Protein AF-0000000069712243 (afdb_homodimer)

Organism: Shewanella oneidensis (strain ATCC 700550 / JCM 31522 / CIP 106686 / LMG 19005 / NCIMB 14063 / MR-1) (NCBI:txid211586)

pLDDT: mean 93.06, std 10.12, range [30.97, 98.94]

Sequence (496 aa):
MSNHQPLPAEMKSYTVWDKPTRLFHWINVMLVFALLIIGGVMMFRSELGISELSGKIGLKTLHVLIGYGFAINLLIRLVWGFVGNKYARFNHMFPNAHSKNELQAYQAEVAAGKNPQYLGHNPKGKFAVLAIMLLLVTIMSTGLIRAGTDIYYPPFGNSVQSYLAAPNVEPSSLKPYDATGIDTDKANSMKSMKGLAGKVHVYAVYLLMLLIVLHVFAVVYTEVKRQPGIISAMFSGKKLIQGQPKDEMSNHQPLPAEMKSYTVWDKPTRLFHWINVMLVFALLIIGGVMMFRSELGISELSGKIGLKTLHVLIGYGFAINLLIRLVWGFVGNKYARFNHMFPNAHSKNELQAYQAEVAAGKNPQYLGHNPKGKFAVLAIMLLLVTIMSTGLIRAGTDIYYPPFGNSVQSYLAAPNVEPSSLKPYDATGIDTDKANSMKSMKGLAGKVHVYAVYLLMLLIVLHVFAVVYTEVKRQPGIISAMFSGKKLIQGQPKDE

Radius of gyration: 27.09 Å; Cα contacts (8 Å, |Δi|>4): 618; chains: 2; bounding box: 64×74×55 Å

Solvent-accessible surface area (backbone atoms only — not comparable to full-atom values): 26248 Å² total; per-residue (Å²): 131,83,79,74,70,55,70,74,50,66,34,40,62,42,85,52,49,52,68,69,59,32,51,44,52,55,53,44,53,53,41,51,51,51,44,52,51,50,50,47,50,60,75,42,23,63,83,26,39,42,76,49,65,50,25,55,52,27,50,50,49,53,43,45,56,51,44,48,55,47,45,53,46,50,51,53,48,57,56,36,23,74,69,44,55,74,60,53,14,47,86,61,40,38,70,54,92,56,34,65,60,47,33,51,52,50,51,52,39,46,73,71,70,46,69,88,39,54,74,57,69,46,54,69,45,13,52,50,50,48,54,51,51,53,47,51,50,49,35,46,52,27,45,38,50,44,34,7,71,56,62,45,32,74,85,40,4,64,61,43,34,55,64,27,31,26,89,96,41,66,32,87,73,55,49,66,94,46,70,70,57,46,28,63,67,53,48,58,68,44,45,60,61,53,49,49,32,52,51,52,28,53,53,47,48,54,51,46,54,52,47,50,54,50,49,53,50,50,52,52,48,35,31,62,74,63,45,55,32,56,64,27,15,56,75,57,16,40,37,57,38,66,73,75,51,78,68,116,132,81,78,74,70,53,72,71,50,66,36,40,62,40,86,52,50,51,68,69,60,34,51,43,52,57,52,44,52,55,43,52,51,51,45,53,51,49,49,47,50,59,74,42,22,62,85,26,38,41,74,49,64,50,23,54,52,27,49,50,49,52,43,45,56,52,45,48,54,46,44,53,47,49,51,52,49,59,57,35,23,74,69,44,57,74,60,53,13,47,86,61,41,38,71,54,94,55,35,64,59,46,33,53,52,50,52,52,39,45,72,70,70,46,70,88,40,55,71,57,69,46,55,66,46,14,50,49,50,47,54,51,51,53,47,50,50,50,36,45,53,27,47,38,51,45,33,8,70,56,62,44,33,73,84,41,5,64,60,43,33,55,63,27,31,24,89,97,40,64,33,88,73,56,49,65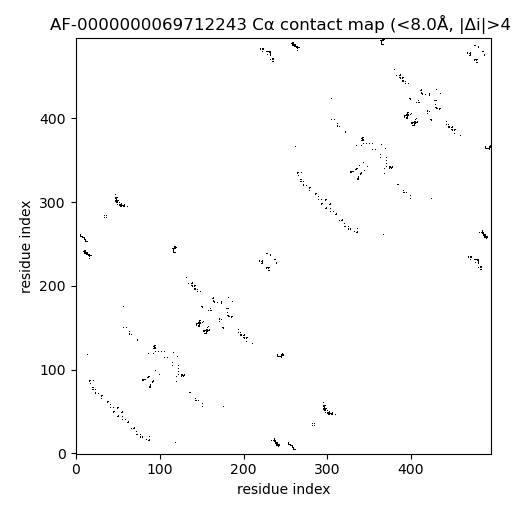,93,46,69,68,57,47,28,64,68,54,48,60,68,43,44,61,60,53,48,50,32,51,50,53,28,54,54,46,49,55,50,46,56,52,49,49,54,51,48,52,50,50,51,52,49,35,31,61,75,61,45,55,32,56,62,27,16,56,75,57,15,38,36,56,38,68,72,76,51,78,68,119

Foldseek 3Di:
DPPPDPPDFDWDKDQFADDLRLVLVVLLVVLLVVLVVLVVCLVCVVVVVNDDPVVNLVSLVVSVVSLVVNLVSLVVLVVCLPVPDPQSHLVNLADDPCLVVQVVVVVVCVVVVHFAAASHARSVRSHLVVVLSVLSVLLSVLSQVLCQQQALDPDCSQVNLVQFADPPGDSVPDGGPDCPRGDPVSNVVCVVVNVVSVVSNVVSSVVSVVSVVVVVVVVVCCCVRHANCPVVCSVVSMGIDGDDHPHD/DPPPDPPDFDWDKDQFADDLRLVLVVLLVVLLVVLVVLVVCLVCVVVVVNDDPVVNLVSLVVSVVSLVVNLVSLVVLVVCLPVPDPQSHLVNLADDPCLVVQVVVVVVCVVVVHFAAASHARSVRSHLVVVLSVLSVLL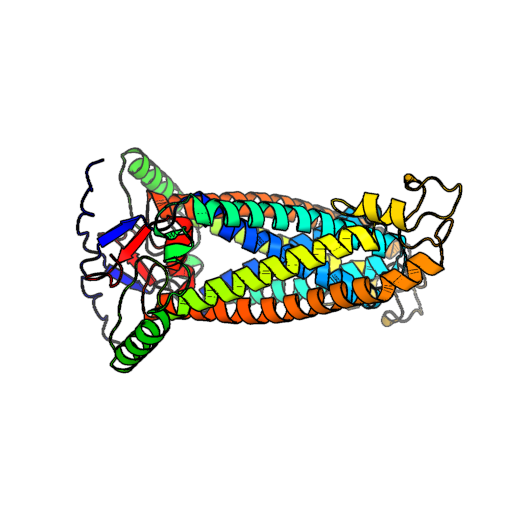SVLSQVLCQQQALDPDCSQVNLVQFFDPPGDSVPDGGPDCVRGDPVSNVVCVVVNVVSVVSNVVSSVVSVVSVVVVVVVVVCCCVRHANCPVVCSVVSMGIDRDDHPHD

InterPro domains:
  IPR000516 Nickel-dependent hydrogenase b-type cytochrome subunit [PR00161] (19-42)
  IPR000516 Nickel-dependent hydrogenase b-type cytochrome subunit [PR00161] (198-220)
  IPR000516 Nickel-dependent hydrogenase b-type cytochrome subunit [PR00161] (229-242)
  IPR011577 Cytochrome b561, bacterial/Ni-hydrogenase [PF01292] (16-237)
  IPR016174 Di-haem cytochrome, transmembrane [SSF81342] (11-240)
  IPR051542 Hydrogenase-associated cytochrome [PTHR30485] (8-247)

Structure (mmCIF, N/CA/C/O backbone):
data_AF-0000000069712243-model_v1
#
loop_
_entity.id
_entity.type
_entity.pdbx_description
1 polymer 'Cytochrome b'
#
loop_
_atom_site.group_PDB
_atom_site.id
_atom_site.type_symbol
_atom_site.label_atom_id
_atom_site.label_alt_id
_atom_site.label_comp_id
_atom_site.label_asym_id
_atom_site.label_entity_id
_atom_site.label_seq_id
_atom_site.pdbx_PDB_ins_code
_atom_site.Cartn_x
_atom_site.Cartn_y
_atom_site.Cartn_z
_atom_site.occupancy
_atom_site.B_iso_or_equiv
_atom_site.auth_seq_id
_atom_site.auth_comp_id
_atom_site.auth_asym_id
_atom_site.auth_atom_id
_atom_site.pdbx_PDB_model_num
ATOM 1 N N . MET A 1 1 ? -20.625 19.312 28.156 1 30.97 1 MET A N 1
ATOM 2 C CA . MET A 1 1 ? -19.359 19.156 27.438 1 30.97 1 MET A CA 1
ATOM 3 C C . MET A 1 1 ? -18.875 20.484 26.891 1 30.97 1 MET A C 1
ATOM 5 O O . MET A 1 1 ? -19.578 21.125 26.094 1 30.97 1 MET A O 1
ATOM 9 N N . SER A 1 2 ? -18.141 21.266 27.641 1 34.31 2 SER A N 1
ATOM 10 C CA . SER A 1 2 ? -17.625 22.609 27.391 1 34.31 2 SER A CA 1
ATOM 11 C C . SER A 1 2 ? -17 22.719 26.016 1 34.31 2 SER A C 1
ATOM 13 O O . SER A 1 2 ? -16.188 21.875 25.625 1 34.31 2 SER A O 1
ATOM 15 N N . ASN A 1 3 ? -17.594 23.281 25.062 1 38.91 3 ASN A N 1
ATOM 16 C CA . ASN A 1 3 ? -17.125 23.656 23.734 1 38.91 3 ASN A CA 1
ATOM 17 C C . ASN A 1 3 ? -15.75 24.297 23.781 1 38.91 3 ASN A C 1
ATOM 19 O O . ASN A 1 3 ? -15.625 25.484 24.109 1 38.91 3 ASN A O 1
ATOM 23 N N . HIS A 1 4 ? -14.727 23.703 24.391 1 40.97 4 HIS A N 1
ATOM 24 C CA . HIS A 1 4 ? -13.398 24.281 24.516 1 40.97 4 HIS A CA 1
ATOM 25 C C . HIS A 1 4 ? -12.984 25 23.234 1 40.97 4 HIS A C 1
ATOM 27 O O . HIS A 1 4 ? -13.008 24.406 22.156 1 40.97 4 HIS A O 1
ATOM 33 N N . GLN A 1 5 ? -13.203 26.266 23.172 1 47.53 5 GLN A N 1
ATOM 34 C CA . GLN A 1 5 ? -12.766 27.219 22.156 1 47.53 5 GLN A CA 1
ATOM 35 C C . GLN A 1 5 ? -11.312 26.984 21.766 1 47.53 5 GLN A C 1
ATOM 37 O O . GLN A 1 5 ? -10.438 26.859 22.625 1 47.53 5 GLN A O 1
ATOM 42 N N . PRO A 1 6 ? -10.984 26.5 20.547 1 53.66 6 PRO A N 1
ATOM 43 C CA . PRO A 1 6 ? -9.594 26.266 20.141 1 53.66 6 PRO A CA 1
ATOM 44 C C . PRO A 1 6 ? -8.703 27.484 20.375 1 53.66 6 PRO A C 1
ATOM 46 O O . PRO A 1 6 ? -9.148 28.625 20.234 1 53.66 6 PRO A O 1
ATOM 49 N N . LEU A 1 7 ? -7.762 27.547 21.391 1 52.72 7 LEU A N 1
ATOM 50 C CA . LEU A 1 7 ? -6.793 28.609 21.688 1 52.72 7 LEU A CA 1
ATOM 51 C C . LEU A 1 7 ? -5.988 28.969 20.438 1 52.72 7 LEU A C 1
ATOM 53 O O . LEU A 1 7 ? -5.496 28.094 19.734 1 52.72 7 LEU A O 1
ATOM 57 N N . PRO A 1 8 ? -6.035 30.266 20.062 1 60.47 8 PRO A N 1
ATOM 58 C CA . PRO A 1 8 ? -5.266 30.812 18.953 1 60.47 8 PRO A CA 1
ATOM 59 C C . PRO A 1 8 ? -3.76 30.625 19.125 1 60.47 8 PRO A C 1
ATOM 61 O O . PRO A 1 8 ? -3.227 30.859 20.203 1 60.47 8 PRO A O 1
ATOM 64 N N . ALA A 1 9 ? -3.078 29.609 18.656 1 63.62 9 ALA A N 1
ATOM 65 C CA . ALA A 1 9 ? -1.622 29.547 18.75 1 63.62 9 ALA A CA 1
ATOM 66 C C . ALA A 1 9 ? -0.967 30.125 17.5 1 63.62 9 ALA A C 1
ATOM 68 O O . ALA A 1 9 ? -1.462 29.922 16.391 1 63.62 9 ALA A O 1
ATOM 69 N N . GLU A 1 10 ? -0.163 31.094 17.688 1 77.94 10 GLU A N 1
ATOM 70 C CA . GLU A 1 10 ? 0.616 31.625 16.578 1 77.94 10 GLU A CA 1
ATOM 71 C C . GLU A 1 10 ? 1.551 30.562 15.992 1 77.94 10 GLU A C 1
ATOM 73 O O . GLU A 1 10 ? 2.34 29.969 16.719 1 77.94 10 GLU A O 1
ATOM 78 N N . MET A 1 11 ? 1.29 30.078 14.789 1 82.25 11 MET A N 1
ATOM 79 C CA . MET A 1 11 ? 2.117 29.078 14.117 1 82.25 11 MET A CA 1
ATOM 80 C C . MET A 1 11 ? 2.867 29.688 12.945 1 82.25 11 MET A C 1
ATOM 82 O O . MET A 1 11 ? 2.348 30.578 12.266 1 82.25 11 MET A O 1
ATOM 86 N N . LYS A 1 12 ? 4.191 29.375 12.789 1 86.44 12 LYS A N 1
ATOM 87 C CA . LYS A 1 12 ? 5.012 29.766 11.656 1 86.44 12 LYS A CA 1
ATOM 88 C C . LYS A 1 12 ? 5.281 28.594 10.727 1 86.44 12 LYS A C 1
ATOM 90 O O . LYS A 1 12 ? 5.535 27.484 11.188 1 86.44 12 LYS A O 1
ATOM 95 N N . SER A 1 13 ? 5.242 28.859 9.422 1 88.62 13 SER A N 1
ATOM 96 C CA . SER A 1 13 ? 5.465 27.844 8.406 1 88.62 13 SER A CA 1
ATOM 97 C C . SER A 1 13 ? 6.918 27.812 7.949 1 88.62 13 SER A C 1
ATOM 99 O O . SER A 1 13 ? 7.488 28.859 7.613 1 88.62 13 SER A O 1
ATOM 101 N N . TYR A 1 14 ? 7.574 26.656 7.949 1 91.44 14 TYR A N 1
ATOM 102 C CA . TYR A 1 14 ? 8.953 26.453 7.512 1 91.44 14 TYR A CA 1
ATOM 103 C C . TYR A 1 14 ? 9.016 25.438 6.379 1 91.44 14 TYR A C 1
ATOM 105 O O . TYR A 1 14 ? 8.391 24.375 6.445 1 91.44 14 TYR A O 1
ATOM 113 N N . THR A 1 15 ? 9.781 25.812 5.312 1 93.06 15 THR A N 1
ATOM 114 C CA . THR A 1 15 ? 10.07 24.828 4.277 1 93.06 15 THR A CA 1
ATOM 115 C C . THR A 1 15 ? 11.156 23.859 4.734 1 93.06 15 THR A C 1
ATOM 117 O O . THR A 1 15 ? 12.297 24.266 4.965 1 93.06 15 THR A O 1
ATOM 120 N N . VAL A 1 16 ? 10.789 22.641 4.816 1 94.81 16 VAL A N 1
ATOM 121 C CA . VAL A 1 16 ? 11.703 21.688 5.438 1 94.81 16 VAL A CA 1
ATOM 122 C C . VAL A 1 16 ? 12.055 20.578 4.441 1 94.81 16 VAL A C 1
ATOM 124 O O . VAL A 1 16 ? 13.188 20.484 3.975 1 94.81 16 VAL A O 1
ATOM 127 N N . TRP A 1 17 ? 11.023 19.828 4.023 1 95 17 TRP A N 1
ATOM 128 C CA . TRP A 1 17 ? 11.273 18.672 3.168 1 95 17 TRP A CA 1
ATOM 129 C C . TRP A 1 17 ? 11.227 19.062 1.695 1 95 17 TRP A C 1
ATOM 131 O O . TRP A 1 17 ? 10.195 19.5 1.191 1 95 17 TRP A O 1
ATOM 141 N N . ASP A 1 18 ? 12.312 18.875 1.047 1 96.5 18 ASP A N 1
ATOM 142 C CA . ASP A 1 18 ? 12.383 19.219 -0.368 1 96.5 18 ASP A CA 1
ATOM 143 C C . ASP A 1 18 ? 11.68 18.188 -1.229 1 96.5 18 ASP A C 1
ATOM 145 O O . ASP A 1 18 ? 11.328 17.109 -0.744 1 96.5 18 ASP A O 1
ATOM 149 N N . LYS A 1 19 ? 11.453 18.453 -2.496 1 96.38 19 LYS A N 1
ATOM 150 C CA . LYS A 1 19 ? 10.641 17.641 -3.395 1 96.38 19 LYS A CA 1
ATOM 151 C C . LYS A 1 19 ? 11.25 16.266 -3.59 1 96.38 19 LYS A C 1
ATOM 153 O O . LYS A 1 19 ? 10.562 15.25 -3.461 1 96.38 19 LYS A O 1
ATOM 158 N N . PRO A 1 20 ? 12.57 16.109 -3.857 1 97.25 20 PRO A N 1
ATOM 159 C CA . PRO A 1 20 ? 13.141 14.781 -4.055 1 97.25 20 PRO A CA 1
ATOM 160 C C . PRO A 1 20 ? 12.984 13.883 -2.828 1 97.25 20 PRO A C 1
ATOM 162 O O . PRO A 1 20 ? 12.742 12.68 -2.961 1 97.25 20 PRO A O 1
ATOM 165 N N . THR A 1 21 ? 13.078 14.453 -1.65 1 97.19 21 THR A N 1
ATOM 166 C CA . THR A 1 21 ? 12.922 13.68 -0.42 1 97.19 21 THR A CA 1
ATOM 167 C C . THR A 1 21 ? 11.5 13.164 -0.275 1 97.19 21 THR A C 1
ATOM 169 O O . THR A 1 21 ? 11.281 12 0.054 1 97.19 21 THR A O 1
ATOM 172 N N . ARG A 1 22 ? 10.555 14.023 -0.536 1 97.5 22 ARG A N 1
ATOM 173 C CA . ARG A 1 22 ? 9.148 13.641 -0.424 1 97.5 22 ARG A CA 1
ATOM 174 C C . ARG A 1 22 ? 8.781 12.594 -1.469 1 97.5 22 ARG A C 1
ATOM 176 O O . ARG A 1 22 ? 8.086 11.625 -1.162 1 97.5 22 ARG A O 1
ATOM 183 N N . LEU A 1 23 ? 9.242 12.789 -2.689 1 97.38 23 LEU A N 1
ATOM 184 C CA . LEU A 1 23 ? 8.992 11.82 -3.756 1 97.38 23 LEU A CA 1
ATOM 185 C C . LEU A 1 23 ? 9.602 10.469 -3.414 1 97.38 23 LEU A C 1
ATOM 187 O O . LEU A 1 23 ? 8.953 9.43 -3.598 1 97.38 23 LEU A O 1
ATOM 191 N N . PHE A 1 24 ? 10.875 10.5 -2.932 1 98.06 24 PHE A N 1
ATOM 192 C CA . PHE A 1 24 ? 11.5 9.25 -2.504 1 98.06 24 PHE A CA 1
ATOM 193 C C . PHE A 1 24 ? 10.609 8.516 -1.506 1 98.06 24 PHE A C 1
ATOM 195 O O . PHE A 1 24 ? 10.375 7.316 -1.645 1 98.06 24 PHE A O 1
ATOM 202 N N . HIS A 1 25 ? 10.18 9.195 -0.468 1 98.12 25 HIS A N 1
ATOM 203 C CA . HIS A 1 25 ? 9.453 8.578 0.637 1 98.12 25 HIS A CA 1
ATOM 204 C C . HIS A 1 25 ? 8.18 7.891 0.145 1 98.12 25 HIS A C 1
ATOM 206 O O . HIS A 1 25 ? 7.957 6.711 0.426 1 98.12 25 HIS A O 1
ATOM 212 N N . TRP A 1 26 ? 7.383 8.578 -0.609 1 97.44 26 TRP A N 1
ATOM 213 C CA . TRP A 1 26 ? 6.09 8.039 -1 1 97.44 26 TRP A CA 1
ATOM 214 C C . TRP A 1 26 ? 6.25 6.949 -2.057 1 97.44 26 TRP A C 1
ATOM 216 O O . TRP A 1 26 ? 5.504 5.969 -2.066 1 97.44 26 TRP A O 1
ATOM 226 N N . ILE A 1 27 ? 7.18 7.105 -3.01 1 98 27 ILE A N 1
ATOM 227 C CA . ILE A 1 27 ? 7.488 6.043 -3.959 1 98 27 ILE A CA 1
ATOM 228 C C . ILE A 1 27 ? 7.961 4.801 -3.207 1 98 27 ILE A C 1
ATOM 230 O O . ILE A 1 27 ? 7.57 3.68 -3.537 1 98 27 ILE A O 1
ATOM 234 N N . ASN A 1 28 ? 8.805 5.043 -2.211 1 98.38 28 ASN A N 1
ATOM 235 C CA . ASN A 1 28 ? 9.32 3.938 -1.412 1 98.38 28 ASN A CA 1
ATOM 236 C C . ASN A 1 28 ? 8.203 3.191 -0.695 1 98.38 28 ASN A C 1
ATOM 238 O O . ASN A 1 28 ? 8.203 1.961 -0.641 1 98.38 28 ASN A O 1
ATOM 242 N N . VAL A 1 29 ? 7.238 3.92 -0.11 1 97.88 29 VAL A N 1
ATOM 243 C CA . VAL A 1 29 ? 6.109 3.299 0.578 1 97.88 29 VAL A CA 1
ATOM 244 C C . VAL A 1 29 ? 5.367 2.367 -0.378 1 97.88 29 VAL A C 1
ATOM 246 O O . VAL A 1 29 ? 5.082 1.217 -0.036 1 97.88 29 VAL A O 1
ATOM 249 N N . MET A 1 30 ? 5.109 2.812 -1.61 1 97.44 30 MET A N 1
ATOM 250 C CA . MET A 1 30 ? 4.379 2.021 -2.596 1 97.44 30 MET A CA 1
ATOM 251 C C . MET A 1 30 ? 5.18 0.793 -3.012 1 97.44 30 MET A C 1
ATOM 253 O O . MET A 1 30 ? 4.637 -0.31 -3.092 1 97.44 30 MET A O 1
ATOM 257 N N . LEU A 1 31 ? 6.438 0.993 -3.248 1 98.56 31 LEU A N 1
ATOM 258 C CA . LEU A 1 31 ? 7.289 -0.094 -3.721 1 98.56 31 LEU A CA 1
ATOM 259 C C . LEU A 1 31 ? 7.492 -1.14 -2.631 1 98.56 31 LEU A C 1
ATOM 261 O O . LEU A 1 31 ? 7.418 -2.342 -2.895 1 98.56 31 LEU A O 1
ATOM 265 N N . VAL A 1 32 ? 7.762 -0.685 -1.402 1 98.62 32 VAL A N 1
ATOM 266 C CA . VAL A 1 32 ? 7.977 -1.604 -0.29 1 98.62 32 VAL A CA 1
ATOM 267 C C . VAL A 1 32 ? 6.699 -2.4 -0.024 1 98.62 32 VAL A C 1
ATOM 269 O O . VAL A 1 32 ? 6.754 -3.611 0.207 1 98.62 32 VAL A O 1
ATOM 272 N N . PHE A 1 33 ? 5.605 -1.729 -0.079 1 97.56 33 PHE A N 1
ATOM 273 C CA . PHE A 1 33 ? 4.34 -2.424 0.135 1 97.56 33 PHE A CA 1
ATOM 274 C C . PHE A 1 33 ? 4.109 -3.473 -0.945 1 97.56 33 PHE A C 1
ATOM 276 O O . PHE A 1 33 ? 3.707 -4.602 -0.647 1 97.56 33 PHE A O 1
ATOM 283 N N . ALA A 1 34 ? 4.34 -3.111 -2.158 1 98.19 34 ALA A N 1
ATOM 284 C CA . ALA A 1 34 ? 4.199 -4.059 -3.26 1 98.19 34 ALA A CA 1
ATOM 285 C C . ALA A 1 34 ? 5.145 -5.246 -3.086 1 98.19 34 ALA A C 1
ATOM 287 O O . ALA A 1 34 ? 4.754 -6.395 -3.295 1 98.19 34 ALA A O 1
ATOM 288 N N . LEU A 1 35 ? 6.348 -4.957 -2.664 1 98.81 35 LEU A N 1
ATOM 289 C CA . LEU A 1 35 ? 7.352 -6.004 -2.492 1 98.81 35 LEU A CA 1
ATOM 290 C C . LEU A 1 35 ? 6.984 -6.922 -1.33 1 98.81 35 LEU A C 1
ATOM 292 O O . LEU A 1 35 ? 7.258 -8.125 -1.373 1 98.81 35 LEU A O 1
ATOM 296 N N . LEU A 1 36 ? 6.41 -6.355 -0.294 1 98.56 36 LEU A N 1
ATOM 297 C CA . LEU A 1 36 ? 5.965 -7.176 0.824 1 98.56 36 LEU A CA 1
ATOM 298 C C . LEU A 1 36 ? 4.875 -8.148 0.384 1 98.56 36 LEU A C 1
ATOM 300 O O . LEU A 1 36 ? 4.895 -9.32 0.762 1 98.56 36 LEU A O 1
ATOM 304 N N . ILE A 1 37 ? 4.016 -7.676 -0.443 1 98 37 ILE A N 1
ATOM 305 C CA . ILE A 1 37 ? 2.898 -8.508 -0.88 1 98 37 ILE A CA 1
ATOM 306 C C . ILE A 1 37 ? 3.4 -9.578 -1.843 1 98 37 ILE A C 1
ATOM 308 O O . ILE A 1 37 ? 3.094 -10.766 -1.679 1 98 37 ILE A O 1
ATOM 312 N N . ILE A 1 38 ? 4.191 -9.188 -2.826 1 98.56 38 ILE A N 1
ATOM 313 C CA . ILE A 1 38 ? 4.711 -10.148 -3.795 1 98.56 38 ILE A CA 1
ATOM 314 C C . ILE A 1 38 ? 5.633 -11.141 -3.092 1 98.56 38 ILE A C 1
ATOM 316 O O . ILE A 1 38 ? 5.605 -12.336 -3.387 1 98.56 38 ILE A O 1
ATOM 320 N N . GLY A 1 39 ? 6.488 -10.609 -2.16 1 98.44 39 GLY A N 1
ATOM 321 C CA . GLY A 1 39 ? 7.312 -11.492 -1.356 1 98.44 39 GLY A CA 1
ATOM 322 C C . GLY A 1 39 ? 6.5 -12.492 -0.551 1 98.44 39 GLY A C 1
ATOM 323 O O . GLY A 1 39 ? 6.895 -13.656 -0.411 1 98.44 39 GLY A O 1
ATOM 324 N N . GLY A 1 40 ? 5.387 -12.055 -0.027 1 97.75 40 GLY A N 1
ATOM 325 C CA . GLY A 1 40 ? 4.492 -12.961 0.682 1 97.75 40 GLY A CA 1
ATOM 326 C C . GLY A 1 40 ? 3.92 -14.047 -0.204 1 97.75 40 GLY A C 1
ATOM 327 O O . GLY A 1 40 ? 3.879 -15.219 0.188 1 97.75 40 GLY A O 1
ATOM 328 N N . VAL A 1 41 ? 3.484 -13.68 -1.416 1 97.75 41 VAL A N 1
ATOM 329 C CA . VAL A 1 41 ? 2.957 -14.648 -2.369 1 97.75 41 VAL A CA 1
ATOM 330 C C . VAL A 1 41 ? 4.031 -15.672 -2.711 1 97.75 41 VAL A C 1
ATOM 332 O O . VAL A 1 41 ? 3.75 -16.875 -2.805 1 97.75 41 VAL A O 1
ATOM 335 N N . MET A 1 42 ? 5.246 -15.203 -2.857 1 97.88 42 MET A N 1
ATOM 336 C CA . MET A 1 42 ? 6.363 -16.109 -3.133 1 97.88 42 MET A CA 1
ATOM 337 C C . MET A 1 42 ? 6.59 -17.062 -1.967 1 97.88 42 MET A C 1
ATOM 339 O O . MET A 1 42 ? 6.77 -18.266 -2.17 1 97.88 42 MET A O 1
ATOM 343 N N . MET A 1 43 ? 6.562 -16.531 -0.799 1 97.06 43 MET A N 1
ATOM 344 C CA . MET A 1 43 ? 6.848 -17.312 0.4 1 97.06 43 MET A CA 1
ATOM 345 C C . MET A 1 43 ? 5.793 -18.391 0.612 1 97.06 43 MET A C 1
ATOM 347 O O . MET A 1 43 ? 6.113 -19.5 1.02 1 97.06 43 MET A O 1
ATOM 351 N N . PHE A 1 44 ? 4.57 -18.062 0.192 1 97.56 44 PHE A N 1
ATOM 352 C CA . PHE A 1 44 ? 3.475 -18.984 0.448 1 97.56 44 PHE A CA 1
ATOM 353 C C . PHE A 1 44 ? 2.951 -19.578 -0.854 1 97.56 44 PHE A C 1
ATOM 355 O O . PHE A 1 44 ? 1.78 -19.953 -0.946 1 97.56 44 PHE A O 1
ATOM 362 N N . ARG A 1 45 ? 3.752 -19.609 -1.85 1 96.88 45 ARG A N 1
ATOM 363 C CA . ARG A 1 45 ? 3.324 -20.047 -3.176 1 96.88 45 ARG A CA 1
ATOM 364 C C . ARG A 1 45 ? 2.766 -21.469 -3.139 1 96.88 45 ARG A C 1
ATOM 366 O O . ARG A 1 45 ? 1.779 -21.766 -3.814 1 96.88 45 ARG A O 1
ATOM 373 N N . SER A 1 46 ? 3.412 -22.391 -2.352 1 96.75 46 SER A N 1
ATOM 374 C CA . SER A 1 46 ? 2.949 -23.781 -2.275 1 96.75 46 SER A CA 1
ATOM 375 C C . SER A 1 46 ? 1.559 -23.859 -1.652 1 96.75 46 SER A C 1
ATOM 377 O O . SER A 1 46 ? 0.69 -24.578 -2.154 1 96.75 46 SER A O 1
ATOM 379 N N . GLU A 1 47 ? 1.356 -23.078 -0.588 1 97.06 47 GLU A N 1
ATOM 380 C CA . GLU A 1 47 ? 0.051 -23.031 0.064 1 97.06 47 GLU A CA 1
ATOM 381 C C . GLU A 1 47 ? -1.006 -22.438 -0.864 1 97.06 47 GLU A C 1
ATOM 383 O O . GLU A 1 47 ? -2.191 -22.75 -0.748 1 97.06 47 GLU A O 1
ATOM 388 N N . LEU A 1 48 ? -0.568 -21.719 -1.856 1 97.38 48 LEU A N 1
ATOM 389 C CA . LEU A 1 48 ? -1.481 -21.078 -2.803 1 97.38 48 LEU A CA 1
ATOM 390 C C . LEU A 1 48 ? -1.692 -21.969 -4.027 1 97.38 48 LEU A C 1
ATOM 392 O O . LEU A 1 48 ? -2.361 -21.562 -4.98 1 97.38 48 LEU A O 1
ATOM 396 N N . GLY A 1 49 ? -1.019 -23.172 -3.986 1 97.31 49 GLY A N 1
ATOM 397 C CA . GLY A 1 49 ? -1.224 -24.125 -5.059 1 97.31 49 GLY A CA 1
ATOM 398 C C . GLY A 1 49 ? -0.326 -23.891 -6.258 1 97.31 49 GLY A C 1
ATOM 399 O O . GLY A 1 49 ? -0.582 -24.406 -7.344 1 97.31 49 GLY A O 1
ATOM 400 N N . ILE A 1 50 ? 0.663 -23.031 -6.074 1 97.38 50 ILE A N 1
ATOM 401 C CA . ILE A 1 50 ? 1.621 -22.75 -7.137 1 97.38 50 ILE A CA 1
ATOM 402 C C . ILE A 1 50 ? 2.879 -23.578 -6.941 1 97.38 50 ILE A C 1
ATOM 404 O O . ILE A 1 50 ? 3.74 -23.25 -6.125 1 97.38 50 ILE A O 1
ATOM 408 N N . SER A 1 51 ? 3.037 -24.609 -7.703 1 95.88 51 SER A N 1
ATOM 409 C CA . SER A 1 51 ? 4.137 -25.547 -7.473 1 95.88 51 SER A CA 1
ATOM 410 C C . SER A 1 51 ? 5.062 -25.609 -8.68 1 95.88 51 SER A C 1
ATOM 412 O O . SER A 1 51 ? 6.188 -26.109 -8.586 1 95.88 51 SER A O 1
ATOM 414 N N . GLU A 1 52 ? 4.566 -25.047 -9.82 1 96 52 GLU A N 1
ATOM 415 C CA . GLU A 1 52 ? 5.348 -25.094 -11.055 1 96 52 GLU A CA 1
ATOM 416 C C . GLU A 1 52 ? 6.602 -24.234 -10.945 1 96 52 GLU A C 1
ATOM 418 O O . GLU A 1 52 ? 6.574 -23.156 -10.336 1 96 52 GLU A O 1
ATOM 423 N N . LEU A 1 53 ? 7.621 -24.75 -11.547 1 96.75 53 LEU A N 1
ATOM 424 C CA . LEU A 1 53 ? 8.867 -23.984 -11.594 1 96.75 53 LEU A CA 1
ATOM 425 C C . LEU A 1 53 ? 8.672 -22.672 -12.328 1 96.75 53 LEU A C 1
ATOM 427 O O . LEU A 1 53 ? 9.234 -21.641 -11.93 1 96.75 53 LEU A O 1
ATOM 431 N N . SER A 1 54 ? 7.918 -22.703 -13.375 1 97.38 54 SER A N 1
ATOM 432 C CA . SER A 1 54 ? 7.66 -21.5 -14.141 1 97.38 54 SER A CA 1
ATOM 433 C C . SER A 1 54 ? 7.031 -20.422 -13.266 1 97.38 54 SER A C 1
ATOM 435 O O . SER A 1 54 ? 7.383 -19.234 -13.367 1 97.38 54 SER A O 1
ATOM 437 N N . GLY A 1 55 ? 6.062 -20.828 -12.414 1 97.5 55 GLY A N 1
ATOM 438 C CA . GLY A 1 55 ? 5.445 -19.891 -11.484 1 97.5 55 GLY A CA 1
ATOM 439 C C . GLY A 1 55 ? 6.422 -19.328 -10.469 1 97.5 55 GLY A C 1
ATOM 440 O O . GLY A 1 55 ? 6.375 -18.141 -10.141 1 97.5 55 GLY A O 1
ATOM 441 N N . LYS A 1 56 ? 7.254 -20.219 -9.961 1 97.56 56 LYS A N 1
ATOM 442 C CA . LYS A 1 56 ? 8.289 -19.797 -9.031 1 97.56 56 LYS A CA 1
ATOM 443 C C . LYS A 1 56 ? 9.188 -18.734 -9.664 1 97.56 56 LYS A C 1
ATOM 445 O O . LYS A 1 56 ? 9.43 -17.672 -9.062 1 97.56 56 LYS A O 1
ATOM 450 N N . ILE A 1 57 ? 9.641 -18.984 -10.898 1 98.19 57 ILE A N 1
ATOM 451 C CA . ILE A 1 57 ? 10.547 -18.078 -11.609 1 98.19 57 ILE A CA 1
ATOM 452 C C . ILE A 1 57 ? 9.812 -16.781 -11.961 1 98.19 57 ILE A C 1
ATOM 454 O O . ILE A 1 57 ? 10.367 -15.695 -11.82 1 98.19 57 ILE A O 1
ATOM 458 N N . GLY A 1 58 ? 8.578 -16.938 -12.383 1 98.25 58 GLY A N 1
ATOM 459 C CA . GLY A 1 58 ? 7.797 -15.766 -12.742 1 98.25 58 GLY A CA 1
ATOM 460 C C . GLY A 1 58 ? 7.574 -14.82 -11.578 1 98.25 58 GLY A C 1
ATOM 461 O O . GLY A 1 58 ? 7.73 -13.609 -11.719 1 98.25 58 GLY A O 1
ATOM 462 N N . LEU A 1 59 ? 7.148 -15.344 -10.438 1 98.44 59 LEU A N 1
ATOM 463 C CA . LEU A 1 59 ? 6.926 -14.531 -9.242 1 98.44 59 LEU A CA 1
ATOM 464 C C . LEU A 1 59 ? 8.227 -13.875 -8.789 1 98.44 59 LEU A C 1
ATOM 466 O O . LEU A 1 59 ? 8.227 -12.711 -8.383 1 98.44 59 LEU A O 1
ATOM 470 N N . LYS A 1 60 ? 9.32 -14.586 -8.805 1 98.44 60 LYS A N 1
ATOM 471 C CA . LYS A 1 60 ? 10.617 -14.031 -8.445 1 98.44 60 LYS A CA 1
ATOM 472 C C . LYS A 1 60 ? 11.023 -12.922 -9.406 1 98.44 60 LYS A C 1
ATOM 474 O O . LYS A 1 60 ? 11.578 -11.898 -8.992 1 98.44 60 LYS A O 1
ATOM 479 N N . THR A 1 61 ? 10.797 -13.148 -10.703 1 98.62 61 THR A N 1
ATOM 480 C CA . THR A 1 61 ? 11.094 -12.133 -11.703 1 98.62 61 THR A CA 1
ATOM 481 C C . THR A 1 61 ? 10.32 -10.852 -11.43 1 98.62 61 THR A C 1
ATOM 483 O O . THR A 1 61 ? 10.891 -9.758 -11.445 1 98.62 61 THR A O 1
ATOM 486 N N . LEU A 1 62 ? 9.023 -11.023 -11.141 1 98.62 62 LEU A N 1
ATOM 487 C CA . LEU A 1 62 ? 8.203 -9.867 -10.812 1 98.62 62 LEU A CA 1
ATOM 488 C C . LEU A 1 62 ? 8.75 -9.148 -9.586 1 98.62 62 LEU A C 1
ATOM 490 O O . LEU A 1 62 ? 8.844 -7.918 -9.57 1 98.62 62 LEU A O 1
ATOM 494 N N . HIS A 1 63 ? 9.094 -9.914 -8.547 1 98.88 63 HIS A N 1
ATOM 495 C CA . HIS A 1 63 ? 9.672 -9.359 -7.328 1 98.88 63 HIS A CA 1
ATOM 496 C C . HIS A 1 63 ? 10.953 -8.586 -7.629 1 98.88 63 HIS A C 1
ATOM 498 O O . HIS A 1 63 ? 11.133 -7.469 -7.141 1 98.88 63 HIS A O 1
ATOM 504 N N . VAL A 1 64 ? 11.781 -9.102 -8.484 1 98.81 64 VAL A N 1
ATOM 505 C CA . VAL A 1 64 ? 13.062 -8.492 -8.82 1 98.81 64 VAL A CA 1
ATOM 506 C C . VAL A 1 64 ? 12.836 -7.211 -9.617 1 98.81 64 VAL A C 1
ATOM 508 O O . VAL A 1 64 ? 13.492 -6.195 -9.375 1 98.81 64 VAL A O 1
ATOM 511 N N . LEU A 1 65 ? 11.898 -7.254 -10.547 1 98.69 65 LEU A N 1
ATOM 512 C CA . LEU A 1 65 ? 11.609 -6.07 -11.344 1 98.69 65 LEU A CA 1
ATOM 513 C C . LEU A 1 65 ? 11.125 -4.926 -10.461 1 98.69 65 LEU A C 1
ATOM 515 O O . LEU A 1 65 ? 11.57 -3.785 -10.609 1 98.69 65 LEU A O 1
ATOM 519 N N . ILE A 1 66 ? 10.234 -5.215 -9.555 1 98.75 66 ILE A N 1
ATOM 520 C CA . ILE A 1 66 ? 9.797 -4.203 -8.602 1 98.75 66 ILE A CA 1
ATOM 521 C C . ILE A 1 66 ? 10.961 -3.809 -7.695 1 98.75 66 ILE A C 1
ATOM 523 O O . ILE A 1 66 ? 11.125 -2.631 -7.367 1 98.75 66 ILE A O 1
ATOM 527 N N . GLY A 1 67 ? 11.766 -4.773 -7.348 1 98.88 67 GLY A N 1
ATOM 528 C CA . GLY A 1 67 ? 12.961 -4.531 -6.547 1 98.88 67 GLY A CA 1
ATOM 529 C C . GLY A 1 67 ? 13.93 -3.564 -7.199 1 98.88 67 GLY A C 1
ATOM 530 O O . GLY A 1 67 ? 14.586 -2.781 -6.516 1 98.88 67 GLY A O 1
ATOM 531 N N . TYR A 1 68 ? 14.008 -3.621 -8.562 1 98.88 68 TYR A N 1
ATOM 532 C CA . TYR A 1 68 ? 14.852 -2.664 -9.266 1 98.88 68 TYR A CA 1
ATOM 533 C C . TYR A 1 68 ? 14.336 -1.242 -9.086 1 98.88 68 TYR A C 1
ATOM 535 O O . TYR A 1 68 ? 15.125 -0.305 -8.922 1 98.88 68 TYR A O 1
ATOM 543 N N . GLY A 1 69 ? 13.023 -1.122 -9.148 1 98.88 69 GLY A N 1
ATOM 544 C CA . GLY A 1 69 ? 12.453 0.182 -8.844 1 98.88 69 GLY A CA 1
ATOM 545 C C . GLY A 1 69 ? 12.82 0.683 -7.461 1 98.88 69 GLY A C 1
ATOM 546 O O . GLY A 1 69 ? 13.203 1.842 -7.297 1 98.88 69 GLY A O 1
ATOM 547 N N . PHE A 1 70 ? 12.75 -0.198 -6.496 1 98.88 70 PHE A N 1
ATOM 548 C CA . PHE A 1 70 ? 13.125 0.099 -5.117 1 98.88 70 PHE A CA 1
ATOM 549 C C . PHE A 1 70 ? 14.602 0.475 -5.027 1 98.88 70 PHE A C 1
ATOM 551 O O . PHE A 1 70 ? 14.953 1.459 -4.375 1 98.88 70 PHE A O 1
ATOM 558 N N . ALA A 1 71 ? 15.461 -0.276 -5.691 1 98.81 71 ALA A N 1
ATOM 559 C CA . ALA A 1 71 ? 16.906 -0.04 -5.648 1 98.81 71 ALA A CA 1
ATOM 560 C C . ALA A 1 71 ? 17.25 1.311 -6.266 1 98.81 71 ALA A C 1
ATOM 562 O O . ALA A 1 71 ? 18.047 2.072 -5.699 1 98.81 71 ALA A O 1
ATOM 563 N N . ILE A 1 72 ? 16.672 1.581 -7.414 1 98.75 72 ILE A N 1
ATOM 564 C CA . ILE A 1 72 ? 16.922 2.85 -8.086 1 98.75 72 ILE A CA 1
ATOM 565 C C . ILE A 1 72 ? 16.453 4.004 -7.207 1 98.75 72 ILE A C 1
ATOM 567 O O . ILE A 1 72 ? 17.172 4.992 -7.027 1 98.75 72 ILE A O 1
ATOM 571 N N . ASN A 1 73 ? 15.273 3.867 -6.629 1 98.75 73 ASN A N 1
ATOM 572 C CA . ASN A 1 73 ? 14.734 4.887 -5.734 1 98.75 73 ASN A CA 1
ATOM 573 C C . ASN A 1 73 ? 15.648 5.125 -4.535 1 98.75 73 ASN A C 1
ATOM 575 O O . ASN A 1 73 ? 15.922 6.27 -4.176 1 98.75 73 ASN A O 1
ATOM 579 N N . LEU A 1 74 ? 16.125 4.051 -3.941 1 98.69 74 LEU A N 1
ATOM 580 C CA . LEU A 1 74 ? 16.984 4.152 -2.771 1 98.69 74 LEU A CA 1
ATOM 581 C C . LEU A 1 74 ? 18.344 4.758 -3.145 1 98.69 74 LEU A C 1
ATOM 583 O O . LEU A 1 74 ? 18.875 5.582 -2.4 1 98.69 74 LEU A O 1
ATOM 587 N N . LEU A 1 75 ? 18.891 4.391 -4.293 1 98.5 75 LEU A N 1
ATOM 588 C CA . LEU A 1 75 ? 20.172 4.938 -4.73 1 98.5 75 LEU A CA 1
ATOM 589 C C . LEU A 1 75 ? 20.078 6.441 -4.949 1 98.5 75 LEU A C 1
ATOM 591 O O . LEU A 1 75 ? 20.984 7.188 -4.574 1 98.5 75 LEU A O 1
ATOM 595 N N . ILE A 1 76 ? 19.016 6.84 -5.551 1 98.25 76 ILE A N 1
ATOM 596 C CA . ILE A 1 76 ? 18.781 8.266 -5.738 1 98.25 76 ILE A CA 1
ATOM 597 C C . ILE A 1 76 ? 18.734 8.969 -4.383 1 98.25 76 ILE A C 1
ATOM 599 O O . ILE A 1 76 ? 19.328 10.031 -4.203 1 98.25 76 ILE A O 1
ATOM 603 N N . ARG A 1 77 ? 18.109 8.352 -3.422 1 97.81 77 ARG A N 1
ATOM 604 C CA . ARG A 1 77 ? 18 8.93 -2.082 1 97.81 77 ARG A CA 1
ATOM 605 C C . ARG A 1 77 ? 19.375 8.992 -1.415 1 97.81 77 ARG A C 1
ATOM 607 O O . ARG A 1 77 ? 19.688 9.953 -0.706 1 97.81 77 ARG A O 1
ATOM 614 N N . LEU A 1 78 ? 20.141 7.996 -1.575 1 97.56 78 LEU A N 1
ATOM 615 C CA . LEU A 1 78 ? 21.469 7.969 -0.975 1 97.56 78 LEU A CA 1
ATOM 616 C C . LEU A 1 78 ? 22.344 9.078 -1.54 1 97.56 78 LEU A C 1
ATOM 618 O O . LEU A 1 78 ? 23.031 9.781 -0.789 1 97.56 78 LEU A O 1
ATOM 622 N N . VAL A 1 79 ? 22.297 9.297 -2.84 1 97.31 79 VAL A N 1
ATOM 623 C CA . VAL A 1 79 ? 23.047 10.383 -3.467 1 97.31 79 VAL A CA 1
ATOM 624 C C . VAL A 1 79 ? 22.5 11.727 -2.977 1 97.31 79 VAL A C 1
ATOM 626 O O . VAL A 1 79 ? 23.281 12.633 -2.666 1 97.31 79 VAL A O 1
ATOM 629 N N . TRP A 1 80 ? 21.156 11.789 -2.859 1 96.38 80 TRP A N 1
ATOM 630 C CA . TRP A 1 80 ? 20.516 13.023 -2.438 1 96.38 80 TRP A CA 1
ATOM 631 C C . TRP A 1 80 ? 20.906 13.383 -1.008 1 96.38 80 TRP A C 1
ATOM 633 O O . TRP A 1 80 ? 20.844 14.547 -0.613 1 96.38 80 TRP A O 1
ATOM 643 N N . GLY A 1 81 ? 21.312 12.375 -0.215 1 95.12 81 GLY A N 1
ATOM 644 C CA . GLY A 1 81 ? 21.797 12.602 1.142 1 95.12 81 GLY A CA 1
ATOM 645 C C . GLY A 1 81 ? 23.062 13.438 1.2 1 95.12 81 GLY A C 1
ATOM 646 O O . GLY A 1 81 ? 23.375 14.016 2.238 1 95.12 81 GLY A O 1
ATOM 647 N N . PHE A 1 82 ? 23.703 13.531 0.067 1 94.56 82 PHE A N 1
ATOM 648 C CA . PHE A 1 82 ? 24.953 14.297 0.015 1 94.56 82 PHE A CA 1
ATOM 649 C C . PHE A 1 82 ? 24.719 15.656 -0.628 1 94.56 82 PHE A C 1
ATOM 651 O O . PHE A 1 82 ? 25.438 16.609 -0.358 1 94.56 82 PHE A O 1
ATOM 658 N N . VAL A 1 83 ? 23.672 15.828 -1.423 1 94.12 83 VAL A N 1
ATOM 659 C CA . VAL A 1 83 ? 23.594 17.031 -2.236 1 94.12 83 VAL A CA 1
ATOM 660 C C . VAL A 1 83 ? 22.266 17.75 -1.976 1 94.12 83 VAL A C 1
AT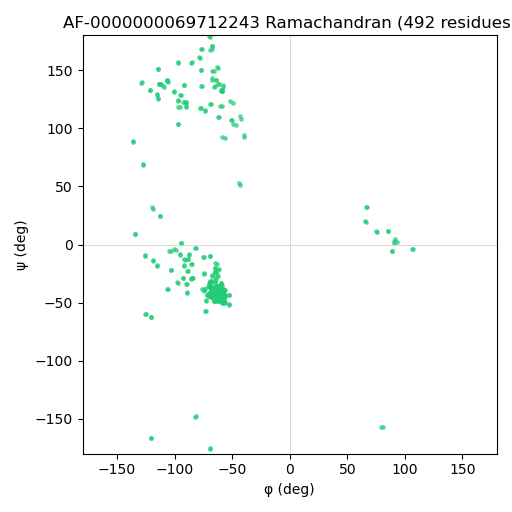OM 662 O O . VAL A 1 83 ? 22.062 18.875 -2.436 1 94.12 83 VAL A O 1
ATOM 665 N N . GLY A 1 84 ? 21.391 17.125 -1.277 1 92.56 84 GLY A N 1
ATOM 666 C CA . GLY A 1 84 ? 20.078 17.688 -1.012 1 92.56 84 GLY A CA 1
ATOM 667 C C . GLY A 1 84 ? 20.125 18.891 -0.083 1 92.56 84 GLY A C 1
ATOM 668 O O . GLY A 1 84 ? 21.203 19.406 0.21 1 92.56 84 GLY A O 1
ATOM 669 N N . ASN A 1 85 ? 18.922 19.359 0.26 1 92 85 ASN A N 1
ATOM 670 C CA . ASN A 1 85 ? 18.875 20.531 1.135 1 92 85 ASN A CA 1
ATOM 671 C C . ASN A 1 85 ? 19.328 20.188 2.551 1 92 85 ASN A C 1
ATOM 673 O O . ASN A 1 85 ? 19.656 19.047 2.842 1 92 85 ASN A O 1
ATOM 677 N N . LYS A 1 86 ? 19.344 21.109 3.393 1 90.5 86 LYS A N 1
ATOM 678 C CA . LYS A 1 86 ? 19.891 21.016 4.746 1 90.5 86 LYS A CA 1
ATOM 679 C C . LYS A 1 86 ? 19.297 19.828 5.496 1 90.5 86 LYS A C 1
ATOM 681 O O . LYS A 1 86 ? 20.031 19.047 6.121 1 90.5 86 LYS A O 1
ATOM 686 N N . TYR A 1 87 ? 18.031 19.625 5.398 1 91.38 87 TYR A N 1
ATOM 687 C CA . TYR A 1 87 ? 17.328 18.656 6.223 1 91.38 87 TYR A CA 1
ATOM 688 C C . TYR A 1 87 ? 17.344 17.266 5.574 1 91.38 87 TYR A C 1
ATOM 690 O O . TYR A 1 87 ? 17.062 16.266 6.227 1 91.38 87 TYR A O 1
ATOM 698 N N . ALA A 1 88 ? 17.734 17.281 4.32 1 91.5 88 ALA A N 1
ATOM 699 C CA . ALA A 1 88 ? 17.812 16.016 3.592 1 91.5 88 ALA A CA 1
ATOM 700 C C . ALA A 1 88 ? 19.203 15.406 3.693 1 91.5 88 ALA A C 1
ATOM 702 O O . ALA A 1 88 ? 19.391 14.227 3.391 1 91.5 88 ALA A O 1
ATOM 703 N N . ARG A 1 89 ? 20.156 16.172 4.039 1 93.5 89 ARG A N 1
ATOM 704 C CA . ARG A 1 89 ? 21.562 15.734 4.039 1 93.5 89 ARG A CA 1
ATOM 705 C C . ARG A 1 89 ? 21.859 14.852 5.246 1 93.5 89 ARG A C 1
ATOM 707 O O . ARG A 1 89 ? 21.359 15.109 6.348 1 93.5 89 ARG A O 1
ATOM 714 N N . PHE A 1 90 ? 22.797 13.945 5.062 1 92.38 90 PHE A N 1
ATOM 715 C CA . PHE A 1 90 ? 23.109 12.945 6.07 1 92.38 90 PHE A CA 1
ATOM 716 C C . PHE A 1 90 ? 23.75 13.586 7.297 1 92.38 90 PHE A C 1
ATOM 718 O O . PHE A 1 90 ? 23.547 13.125 8.422 1 92.38 90 PHE A O 1
ATOM 725 N N . ASN A 1 91 ? 24.469 14.609 7.102 1 87.94 91 ASN A N 1
ATOM 726 C CA . ASN A 1 91 ? 25.141 15.273 8.211 1 87.94 91 ASN A CA 1
ATOM 727 C C . ASN A 1 91 ? 24.141 15.883 9.188 1 87.94 91 ASN A C 1
ATOM 729 O O . ASN A 1 91 ? 24.453 16.078 10.367 1 87.94 91 ASN A O 1
ATOM 733 N N . HIS A 1 92 ? 22.969 16.156 8.703 1 86.31 92 HIS A N 1
ATOM 734 C CA . HIS A 1 92 ? 21.922 16.688 9.562 1 86.31 92 HIS A CA 1
ATOM 735 C C . HIS A 1 92 ? 20.984 15.586 10.039 1 86.31 92 HIS A C 1
ATOM 737 O O . HIS A 1 92 ? 20.5 15.625 11.172 1 86.31 92 HIS A O 1
ATOM 743 N N . MET A 1 93 ? 20.797 14.656 9.25 1 87.56 93 MET A N 1
ATOM 744 C CA . MET A 1 93 ? 19.75 13.656 9.477 1 87.56 93 MET A CA 1
ATOM 745 C C . MET A 1 93 ? 20.25 12.555 10.406 1 87.56 93 MET A C 1
ATOM 747 O O . MET A 1 93 ? 19.469 12 11.188 1 87.56 93 MET A O 1
ATOM 751 N N . PHE A 1 94 ? 21.516 12.305 10.391 1 86.69 94 PHE A N 1
ATOM 752 C CA . PHE A 1 94 ? 22.031 11.172 11.148 1 86.69 94 PHE A CA 1
ATOM 753 C C . PHE A 1 94 ? 22.562 11.633 12.5 1 86.69 94 PHE A C 1
ATOM 755 O O . PHE A 1 94 ? 22.922 12.797 12.672 1 86.69 94 PHE A O 1
ATOM 762 N N . PRO A 1 95 ? 22.594 10.617 13.453 1 87 95 PRO A N 1
ATOM 763 C CA . PRO A 1 95 ? 23.172 10.93 14.758 1 87 95 PRO A CA 1
ATOM 764 C C . PRO A 1 95 ? 24.656 11.266 14.688 1 87 95 PRO A C 1
ATOM 766 O O . PRO A 1 95 ? 25.359 10.773 13.805 1 87 95 PRO A O 1
ATOM 769 N N . ASN A 1 96 ? 24.938 12.188 15.477 1 83.88 96 ASN A N 1
ATOM 770 C CA . ASN A 1 96 ? 26.344 12.562 15.641 1 83.88 96 ASN A CA 1
ATOM 771 C C . ASN A 1 96 ? 26.797 12.398 17.094 1 83.88 96 ASN A C 1
ATOM 773 O O . ASN A 1 96 ? 26.125 11.742 17.891 1 83.88 96 ASN A O 1
ATOM 777 N N . ALA A 1 97 ? 27.906 12.938 17.375 1 81 97 ALA A N 1
ATOM 778 C CA . ALA A 1 97 ? 28.516 12.766 18.688 1 81 97 ALA A CA 1
ATOM 779 C C . ALA A 1 97 ? 27.641 13.328 19.797 1 81 97 ALA A C 1
ATOM 781 O O . ALA A 1 97 ? 27.703 12.875 20.938 1 81 97 ALA A O 1
ATOM 782 N N . HIS A 1 98 ? 26.781 14.195 19.453 1 85.12 98 HIS A N 1
ATOM 783 C CA . HIS A 1 98 ? 25.969 14.867 20.453 1 85.12 98 HIS A CA 1
ATOM 784 C C . HIS A 1 98 ? 24.578 14.25 20.531 1 85.12 98 HIS A C 1
ATOM 786 O O . HIS A 1 98 ? 23.781 14.602 21.422 1 85.12 98 HIS A O 1
ATOM 792 N N . SER A 1 99 ? 24.344 13.336 19.672 1 85.06 99 SER A N 1
ATOM 793 C CA . SER A 1 99 ? 22.984 12.852 19.516 1 85.06 99 SER A CA 1
ATOM 794 C C . SER A 1 99 ? 22.516 12.078 20.75 1 85.06 99 SER A C 1
ATOM 796 O O . SER A 1 99 ? 21.328 12.086 21.078 1 85.06 99 SER A O 1
ATOM 798 N N . LYS A 1 100 ? 23.406 11.422 21.422 1 86.06 100 LYS A N 1
ATOM 799 C CA . LYS A 1 100 ? 23.016 10.711 22.641 1 86.06 100 LYS A CA 1
ATOM 800 C C . LYS A 1 100 ? 22.562 11.68 23.719 1 86.06 100 LYS A C 1
ATOM 802 O O . LYS A 1 100 ? 21.531 11.461 24.375 1 86.06 100 LYS A O 1
ATOM 807 N N . ASN A 1 101 ? 23.344 12.742 23.859 1 89.06 101 ASN A N 1
ATOM 808 C CA . ASN A 1 101 ? 22.969 13.766 24.828 1 89.06 101 ASN A CA 1
ATOM 809 C C . ASN A 1 101 ? 21.672 14.461 24.422 1 89.06 101 ASN A C 1
ATOM 811 O O . ASN A 1 101 ? 20.828 14.766 25.281 1 89.06 101 ASN A O 1
ATOM 815 N N . GLU A 1 102 ? 21.562 14.719 23.172 1 89.38 102 GLU A N 1
ATOM 816 C CA . GLU A 1 102 ? 20.344 15.336 22.656 1 89.38 102 GLU A CA 1
ATOM 817 C C . GLU A 1 102 ? 19.125 14.453 22.922 1 89.38 102 GLU A C 1
ATOM 819 O O . GLU A 1 102 ? 18.047 14.953 23.234 1 89.38 102 GLU A O 1
ATOM 824 N N . LEU A 1 103 ? 19.328 13.188 22.812 1 90.81 103 LEU A N 1
ATOM 825 C CA . LEU A 1 103 ? 18.25 12.234 23.047 1 90.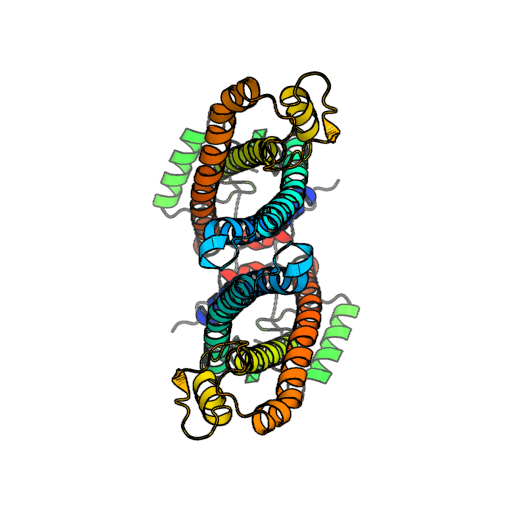81 103 LEU A CA 1
ATOM 826 C C . LEU A 1 103 ? 17.828 12.258 24.516 1 90.81 103 LEU A C 1
ATOM 828 O O . LEU A 1 103 ? 16.625 12.258 24.812 1 90.81 103 LEU A O 1
ATOM 832 N N . GLN A 1 104 ? 18.797 12.266 25.359 1 92.12 104 GLN A N 1
ATOM 833 C CA . GLN A 1 104 ? 18.5 12.305 26.781 1 92.12 104 GLN A CA 1
ATOM 834 C C . GLN A 1 104 ? 17.781 13.594 27.156 1 92.12 104 GLN A C 1
ATOM 836 O O . GLN A 1 104 ? 16.812 13.57 27.922 1 92.12 104 GLN A O 1
ATOM 841 N N . ALA A 1 105 ? 18.281 14.672 26.641 1 91.19 105 ALA A N 1
ATOM 842 C CA . ALA A 1 105 ? 17.625 15.961 26.891 1 91.19 105 ALA A CA 1
ATOM 843 C C . ALA A 1 105 ? 16.203 15.969 26.359 1 91.19 105 ALA A C 1
ATOM 845 O O . ALA A 1 105 ? 15.289 16.484 27.016 1 91.19 105 ALA A O 1
ATOM 846 N N . TYR A 1 106 ? 16.047 15.461 25.188 1 91.25 106 TYR A N 1
ATOM 847 C CA . TYR A 1 106 ? 14.727 15.359 24.562 1 91.25 106 TYR A CA 1
ATOM 848 C C . TYR A 1 106 ? 13.781 14.547 25.438 1 91.25 106 TYR A C 1
ATOM 850 O O . TYR A 1 106 ? 12.656 14.977 25.703 1 91.25 106 TYR A O 1
ATOM 858 N N . GLN A 1 107 ? 14.211 13.438 25.938 1 91.56 107 GLN A N 1
ATOM 859 C CA . GLN A 1 107 ? 13.391 12.562 26.766 1 91.56 107 GLN A CA 1
ATOM 860 C C . GLN A 1 107 ? 13.023 13.234 28.094 1 91.56 107 GLN A C 1
ATOM 862 O O . GLN A 1 107 ? 11.898 13.086 28.578 1 91.56 107 GLN A O 1
ATOM 867 N N . ALA A 1 108 ? 13.977 13.938 28.609 1 92.19 108 ALA A N 1
ATOM 868 C CA . ALA A 1 108 ? 13.734 14.656 29.859 1 92.19 108 ALA A CA 1
ATOM 869 C C . ALA A 1 108 ? 12.688 15.75 29.656 1 92.19 108 ALA A C 1
ATOM 871 O O . ALA A 1 108 ? 11.812 15.938 30.516 1 92.19 108 ALA A O 1
ATOM 872 N N . GLU A 1 109 ? 12.773 16.438 28.609 1 91.62 109 GLU A N 1
ATOM 873 C CA . GLU A 1 109 ? 11.812 17.5 28.328 1 91.62 109 GLU A CA 1
ATOM 874 C C . GLU A 1 109 ? 10.414 16.938 28.109 1 91.62 109 GLU A C 1
ATOM 876 O O . GLU A 1 109 ? 9.43 17.484 28.594 1 91.62 109 GLU A O 1
ATOM 881 N N . VAL A 1 110 ? 10.32 15.875 27.406 1 89 110 VAL A N 1
ATOM 882 C CA . VAL A 1 110 ? 9.031 15.242 27.156 1 89 110 VAL A CA 1
ATOM 883 C C . VAL A 1 110 ? 8.438 14.719 28.453 1 89 110 VAL A C 1
ATOM 885 O O . VAL A 1 110 ? 7.238 14.883 28.703 1 89 110 VAL A O 1
ATOM 888 N N . ALA A 1 111 ? 9.273 14.172 29.266 1 91.44 111 ALA A N 1
ATOM 889 C CA . ALA A 1 111 ? 8.828 13.664 30.562 1 91.44 111 ALA A CA 1
ATOM 890 C C . ALA A 1 111 ? 8.328 14.805 31.453 1 91.44 111 ALA A C 1
ATOM 892 O O . ALA A 1 111 ? 7.434 14.609 32.281 1 91.44 111 ALA A O 1
ATOM 893 N N . ALA A 1 112 ? 8.867 15.961 31.25 1 93.5 112 ALA A N 1
ATOM 894 C CA . ALA A 1 112 ? 8.484 17.141 32 1 93.5 112 ALA A CA 1
ATOM 895 C C . ALA A 1 112 ? 7.219 17.781 31.438 1 93.5 112 ALA A C 1
ATOM 897 O O . ALA A 1 112 ? 6.781 18.828 31.906 1 93.5 112 ALA A O 1
ATOM 898 N N . GLY A 1 113 ? 6.719 17.172 30.297 1 88.81 113 GLY A N 1
ATOM 899 C CA . GLY A 1 113 ? 5.469 17.641 29.734 1 88.81 113 GLY A CA 1
ATOM 900 C C . GLY A 1 113 ? 5.668 18.703 28.656 1 88.81 113 GLY A C 1
ATOM 901 O O . GLY A 1 113 ? 4.699 19.297 28.188 1 88.81 113 GLY A O 1
ATOM 902 N N . LYS A 1 114 ? 6.973 18.953 28.406 1 89.75 114 LYS A N 1
ATOM 903 C CA . LYS A 1 114 ? 7.266 19.922 27.359 1 89.75 114 LYS A CA 1
ATOM 904 C C . LYS A 1 114 ? 7.105 19.297 25.969 1 89.75 114 LYS A C 1
ATOM 906 O O . LYS A 1 114 ? 7.02 18.078 25.844 1 89.75 114 LYS A O 1
ATOM 911 N N . ASN A 1 115 ? 6.961 20.219 25.031 1 87.94 115 ASN A N 1
ATOM 912 C CA . ASN A 1 115 ? 6.773 19.781 23.656 1 87.94 115 ASN A CA 1
ATOM 913 C C . ASN A 1 115 ? 7.773 20.438 22.703 1 87.94 115 ASN A C 1
ATOM 915 O O . ASN A 1 115 ? 7.395 21.25 21.875 1 87.94 115 ASN A O 1
ATOM 919 N N . PRO A 1 116 ? 9.031 20 22.906 1 89.44 116 PRO A N 1
ATOM 920 C CA . PRO A 1 116 ? 10.031 20.578 22 1 89.44 116 PRO A CA 1
ATOM 921 C C . PRO A 1 116 ? 9.719 20.328 20.531 1 89.44 116 PRO A C 1
ATOM 923 O O . PRO A 1 116 ? 9.328 19.219 20.156 1 89.44 116 PRO A O 1
ATOM 926 N N . GLN A 1 117 ? 9.867 21.344 19.719 1 90.56 117 GLN A N 1
ATOM 927 C CA . GLN A 1 117 ? 9.562 21.25 18.281 1 90.56 117 GLN A CA 1
ATOM 928 C C . GLN A 1 117 ? 10.836 21.219 17.453 1 90.56 117 GLN A C 1
ATOM 930 O O . GLN A 1 117 ? 11.828 21.875 17.781 1 90.56 117 GLN A O 1
ATOM 935 N N . TYR A 1 118 ? 10.836 20.438 16.438 1 91.44 118 TYR A N 1
ATOM 936 C CA . TYR A 1 118 ? 11.984 20.281 15.555 1 91.44 118 TYR A CA 1
ATOM 937 C C . TYR A 1 118 ? 11.586 20.469 14.094 1 91.44 118 TYR A C 1
ATOM 939 O O . TYR A 1 118 ? 10.508 20.031 13.68 1 91.44 118 TYR A O 1
ATOM 947 N N . LEU A 1 119 ? 12.414 21.141 13.281 1 91.69 119 LEU A N 1
ATOM 948 C CA . LEU A 1 119 ? 12.211 21.234 11.844 1 91.69 119 LEU A CA 1
ATOM 949 C C . LEU A 1 119 ? 12.539 19.906 11.164 1 91.69 119 LEU A C 1
ATOM 951 O O . LEU A 1 119 ? 11.688 19.328 10.484 1 91.69 119 LEU A O 1
ATOM 955 N N . GLY A 1 120 ? 13.766 19.453 11.375 1 89.88 120 GLY A N 1
ATOM 956 C CA . GLY A 1 120 ? 14.109 18.125 10.898 1 89.88 120 GLY A CA 1
ATOM 957 C C . GLY A 1 120 ? 13.656 17.016 11.828 1 89.88 120 GLY A C 1
ATOM 958 O O . GLY A 1 120 ? 12.602 17.125 12.461 1 89.88 120 GLY A O 1
ATOM 959 N N . HIS A 1 121 ? 14.383 16 11.875 1 90.62 121 HIS A N 1
ATOM 960 C CA . HIS A 1 121 ? 14.07 14.883 12.766 1 90.62 121 HIS A CA 1
ATOM 961 C C . HIS A 1 121 ? 14.461 15.211 14.203 1 90.62 121 HIS A C 1
ATOM 963 O O . HIS A 1 121 ? 15.508 15.805 14.445 1 90.62 121 HIS A O 1
ATOM 969 N N . ASN A 1 122 ? 13.602 14.883 15.172 1 89.62 122 ASN A N 1
ATOM 970 C CA . ASN A 1 122 ? 14.008 14.914 16.578 1 89.62 122 ASN A CA 1
ATOM 971 C C . ASN A 1 122 ? 15.047 13.844 16.875 1 89.62 122 ASN A C 1
ATOM 973 O O . ASN A 1 122 ? 15.352 13.008 16.031 1 89.62 122 ASN A O 1
ATOM 977 N N . PRO A 1 123 ? 15.594 13.875 17.984 1 89.44 123 PRO A N 1
ATOM 978 C CA . PRO A 1 123 ? 16.703 12.961 18.266 1 89.44 123 PRO A CA 1
ATOM 979 C C . PRO A 1 123 ? 16.312 11.492 18.109 1 89.44 123 PRO A C 1
ATOM 981 O O . PRO A 1 123 ? 17.109 10.695 17.594 1 89.44 123 PRO A O 1
ATOM 984 N N . LYS A 1 124 ? 15.133 11.062 18.562 1 90.44 124 LYS A N 1
ATOM 985 C CA . LYS A 1 124 ? 14.68 9.695 18.344 1 90.44 124 LYS A CA 1
ATOM 986 C C . LYS A 1 124 ? 14.516 9.398 16.844 1 90.44 124 LYS A C 1
ATOM 988 O O . LYS A 1 124 ? 14.867 8.312 16.391 1 90.44 124 LYS A O 1
ATOM 993 N N . GLY A 1 125 ? 14.047 10.383 16.141 1 91.62 125 GLY A N 1
ATOM 994 C CA . GLY A 1 125 ? 13.844 10.266 14.711 1 91.62 125 GLY A CA 1
ATOM 995 C C . GLY A 1 125 ? 15.133 10.055 13.938 1 91.62 125 GLY A C 1
ATOM 996 O O . GLY A 1 125 ? 15.164 9.305 12.961 1 91.62 125 GLY A O 1
ATOM 997 N N . LYS A 1 126 ? 16.156 10.664 14.383 1 91.62 126 LYS A N 1
ATOM 998 C CA . LYS A 1 126 ? 17.453 10.531 13.719 1 91.62 126 LYS A CA 1
ATOM 999 C C . LYS A 1 126 ? 17.953 9.094 13.781 1 91.62 126 LYS A C 1
ATOM 1001 O O . LYS A 1 126 ? 18.453 8.562 12.789 1 91.62 126 LYS A O 1
ATOM 1006 N N . PHE A 1 127 ? 17.812 8.492 14.867 1 91.62 127 PHE A N 1
ATOM 1007 C CA . PHE A 1 127 ? 18.234 7.105 15.023 1 91.62 127 PHE A CA 1
ATOM 1008 C C . PHE A 1 127 ? 17.344 6.176 14.203 1 91.62 127 PHE A C 1
ATOM 1010 O O . PHE A 1 127 ? 17.844 5.215 13.602 1 91.62 127 PHE A O 1
ATOM 1017 N N . ALA A 1 128 ? 16.078 6.473 14.234 1 93.81 128 ALA A N 1
ATOM 1018 C CA . ALA A 1 128 ? 15.133 5.641 13.484 1 93.81 128 ALA A CA 1
ATOM 1019 C C . ALA A 1 128 ? 15.43 5.691 11.992 1 93.81 128 ALA A C 1
ATOM 1021 O O . ALA A 1 128 ? 15.422 4.656 11.32 1 93.81 128 ALA A O 1
ATOM 1022 N N . VAL A 1 129 ? 15.703 6.828 11.516 1 94.31 129 VAL A N 1
ATOM 1023 C CA . VAL A 1 129 ? 15.953 6.988 10.086 1 94.31 129 VAL A CA 1
ATOM 1024 C C . VAL A 1 129 ? 17.234 6.262 9.703 1 94.31 129 VAL A C 1
ATOM 1026 O O . VAL A 1 129 ? 17.297 5.609 8.656 1 94.31 129 VAL A O 1
ATOM 1029 N N . LEU A 1 130 ? 18.266 6.367 10.531 1 94.38 130 LEU A N 1
ATOM 1030 C CA . LEU A 1 130 ? 19.5 5.656 10.266 1 94.38 130 LEU A CA 1
ATOM 1031 C C . LEU A 1 130 ? 19.281 4.148 10.242 1 94.38 130 LEU A C 1
ATOM 1033 O O . LEU A 1 130 ? 19.734 3.465 9.32 1 94.38 130 LEU A O 1
ATOM 1037 N N . ALA A 1 131 ? 18.578 3.678 11.227 1 96.12 131 ALA A N 1
ATOM 1038 C CA . ALA A 1 131 ? 18.312 2.244 11.32 1 96.12 131 ALA A CA 1
ATOM 1039 C C . ALA A 1 131 ? 17.547 1.745 10.102 1 96.12 131 ALA A C 1
ATOM 1041 O O . ALA A 1 131 ? 17.891 0.721 9.516 1 96.12 131 ALA A O 1
ATOM 1042 N N . ILE A 1 132 ? 16.531 2.467 9.711 1 97.69 132 ILE A N 1
ATOM 1043 C CA . ILE A 1 132 ? 15.695 2.049 8.594 1 97.69 132 ILE A CA 1
ATOM 1044 C C . ILE A 1 132 ? 16.5 2.125 7.297 1 97.69 132 ILE A C 1
ATOM 1046 O O . ILE A 1 132 ? 16.422 1.221 6.461 1 97.69 132 ILE A O 1
ATOM 1050 N N . MET A 1 133 ? 17.297 3.152 7.141 1 97 133 MET A N 1
ATOM 1051 C CA . MET A 1 133 ? 18.094 3.297 5.93 1 97 133 MET A CA 1
ATOM 1052 C C . MET A 1 133 ? 19.109 2.156 5.809 1 97 133 MET A C 1
ATOM 1054 O O . MET A 1 133 ? 19.266 1.58 4.734 1 97 133 MET A O 1
ATOM 1058 N N . LEU A 1 134 ? 19.766 1.809 6.898 1 97.62 134 LEU A N 1
ATOM 1059 C CA . LEU A 1 134 ? 20.719 0.703 6.895 1 97.62 134 LEU A CA 1
ATOM 1060 C C . LEU A 1 134 ? 20.031 -0.607 6.527 1 97.62 134 LEU A C 1
ATOM 1062 O O . LEU A 1 134 ? 20.578 -1.417 5.781 1 97.62 134 LEU A O 1
ATOM 1066 N N . LEU A 1 135 ? 18.875 -0.758 7.07 1 98.62 135 LEU A N 1
ATOM 1067 C CA . LEU A 1 135 ? 18.109 -1.964 6.785 1 98.62 135 LEU A CA 1
ATOM 1068 C C . LEU A 1 135 ? 17.719 -2.023 5.312 1 98.62 135 LEU A C 1
ATOM 1070 O O . LEU A 1 135 ? 17.797 -3.08 4.688 1 98.62 135 LEU A O 1
ATOM 1074 N N . LEU A 1 136 ? 17.297 -0.91 4.75 1 98.81 136 LEU A N 1
ATOM 1075 C CA . LEU A 1 136 ? 16.906 -0.856 3.344 1 98.81 136 LEU A CA 1
ATOM 1076 C C . LEU A 1 136 ? 18.109 -1.167 2.447 1 98.81 136 LEU A C 1
ATOM 1078 O O . LEU A 1 136 ? 17.969 -1.873 1.445 1 98.81 136 LEU A O 1
ATOM 1082 N N . VAL A 1 137 ? 19.219 -0.669 2.803 1 98.75 137 VAL A N 1
ATOM 1083 C CA . VAL A 1 137 ? 20.422 -0.93 2.033 1 98.75 137 VAL A CA 1
ATOM 1084 C C . VAL A 1 137 ? 20.766 -2.416 2.098 1 98.75 137 VAL A C 1
ATOM 1086 O O . VAL A 1 137 ? 21.141 -3.018 1.088 1 98.75 137 VAL A O 1
ATOM 1089 N N . THR A 1 138 ? 20.656 -2.957 3.299 1 98.88 138 THR A N 1
ATOM 1090 C CA . THR A 1 138 ? 20.922 -4.383 3.479 1 98.88 138 THR A CA 1
ATOM 1091 C C . THR A 1 138 ? 19.969 -5.211 2.609 1 98.88 138 THR A C 1
ATOM 1093 O O . THR A 1 138 ? 20.422 -6.129 1.91 1 98.88 138 THR A O 1
ATOM 1096 N N . ILE A 1 139 ? 18.75 -4.887 2.574 1 98.88 139 ILE A N 1
ATOM 1097 C CA . ILE A 1 139 ? 17.75 -5.617 1.806 1 98.88 139 ILE A CA 1
ATOM 1098 C C . ILE A 1 139 ? 18.016 -5.449 0.313 1 98.88 139 ILE A C 1
ATOM 1100 O O . ILE A 1 139 ? 17.969 -6.422 -0.447 1 98.88 139 ILE A O 1
ATOM 1104 N N . MET A 1 140 ? 18.344 -4.246 -0.085 1 98.88 140 MET A N 1
ATOM 1105 C CA . MET A 1 140 ? 18.672 -3.988 -1.482 1 98.88 140 MET A CA 1
ATOM 1106 C C . MET A 1 140 ? 19.875 -4.824 -1.915 1 98.88 140 MET A C 1
ATOM 1108 O O . MET A 1 140 ? 19.828 -5.496 -2.947 1 98.88 140 MET A O 1
ATOM 1112 N N . SER A 1 141 ? 20.922 -4.84 -1.1 1 98.75 141 SER A N 1
ATOM 1113 C CA . SER A 1 141 ? 22.156 -5.523 -1.449 1 98.75 141 SER A CA 1
ATOM 1114 C C . SER A 1 141 ? 21.953 -7.031 -1.539 1 98.75 141 SER A C 1
ATOM 1116 O O . SER A 1 141 ? 22.359 -7.664 -2.518 1 98.75 141 SER A O 1
ATOM 1118 N N . THR A 1 142 ? 21.312 -7.523 -0.537 1 98.81 142 THR A N 1
ATOM 1119 C CA . THR A 1 142 ? 21.094 -8.969 -0.527 1 98.81 142 THR A CA 1
ATOM 1120 C C . THR A 1 142 ? 20.094 -9.367 -1.607 1 98.81 142 THR A C 1
ATOM 1122 O O . THR A 1 142 ? 20.219 -10.438 -2.213 1 98.81 142 THR A O 1
ATOM 1125 N N . GLY A 1 143 ? 19.094 -8.516 -1.912 1 98.75 143 GLY A N 1
ATOM 1126 C CA . GLY A 1 143 ? 18.172 -8.773 -3.004 1 98.75 143 GLY A CA 1
ATOM 1127 C C . GLY A 1 143 ? 18.844 -8.805 -4.363 1 98.75 143 GLY A C 1
ATOM 1128 O O . GLY A 1 143 ? 18.547 -9.664 -5.191 1 98.75 143 GLY A O 1
ATOM 1129 N N . LEU A 1 144 ? 19.719 -7.902 -4.566 1 98.56 144 LEU A N 1
ATOM 1130 C CA . LEU A 1 144 ? 20.438 -7.855 -5.836 1 98.56 144 LEU A CA 1
ATOM 1131 C C . LEU A 1 144 ? 21.328 -9.078 -6 1 98.56 144 LEU A C 1
ATOM 1133 O O . LEU A 1 144 ? 21.469 -9.602 -7.105 1 98.56 144 LEU A O 1
ATOM 1137 N N . ILE A 1 145 ? 21.938 -9.492 -4.891 1 98.31 145 ILE A N 1
ATOM 1138 C CA . ILE A 1 145 ? 22.734 -10.719 -4.922 1 98.31 145 ILE A CA 1
ATOM 1139 C C . ILE A 1 145 ? 21.859 -11.898 -5.309 1 98.31 145 ILE A C 1
ATOM 1141 O O . ILE A 1 145 ? 22.219 -12.688 -6.191 1 98.31 145 ILE A O 1
ATOM 1145 N N . ARG A 1 146 ? 20.719 -11.969 -4.75 1 98.25 146 ARG A N 1
ATOM 1146 C CA . ARG A 1 146 ? 19.812 -13.086 -5.016 1 98.25 146 ARG A CA 1
ATOM 1147 C C . ARG A 1 146 ? 19.25 -13.008 -6.434 1 98.25 146 ARG A C 1
ATOM 1149 O O . ARG A 1 146 ? 19.031 -14.039 -7.074 1 98.25 146 ARG A O 1
ATOM 1156 N N . ALA A 1 147 ? 18.969 -11.812 -6.93 1 98.5 147 ALA A N 1
ATOM 1157 C CA . ALA A 1 147 ? 18.547 -11.656 -8.32 1 98.5 147 ALA A CA 1
ATOM 1158 C C . ALA A 1 147 ? 19.578 -12.242 -9.281 1 98.5 147 ALA A C 1
ATOM 1160 O O . ALA A 1 147 ? 19.219 -12.906 -10.25 1 98.5 147 ALA A O 1
ATOM 1161 N N . GLY A 1 148 ? 20.797 -12.055 -8.969 1 98.12 148 GLY A N 1
ATOM 1162 C CA . GLY A 1 148 ? 21.859 -12.555 -9.812 1 98.12 148 GLY A CA 1
ATOM 1163 C C . GLY A 1 148 ? 22.078 -14.055 -9.68 1 98.12 148 GLY A C 1
ATOM 1164 O O . GLY A 1 148 ? 22.297 -14.742 -10.68 1 98.12 148 GLY A O 1
ATOM 1165 N N . THR A 1 149 ? 21.953 -14.555 -8.461 1 97.5 149 THR A N 1
ATOM 1166 C CA . THR A 1 149 ? 22.312 -15.953 -8.219 1 97.5 149 THR A CA 1
ATOM 1167 C C . THR A 1 149 ? 21.125 -16.875 -8.523 1 97.5 149 THR A C 1
ATOM 1169 O O . THR A 1 149 ? 21.312 -18.031 -8.898 1 97.5 149 THR A O 1
ATOM 1172 N N . ASP A 1 150 ? 19.906 -16.344 -8.352 1 97.12 150 ASP A N 1
ATOM 1173 C CA . ASP A 1 150 ? 18.734 -17.219 -8.492 1 97.12 150 ASP A CA 1
ATOM 1174 C C . ASP A 1 150 ? 18.25 -17.25 -9.938 1 97.12 150 ASP A C 1
ATOM 1176 O O . ASP A 1 150 ? 17.875 -18.312 -10.453 1 97.12 150 ASP A O 1
ATOM 1180 N N . ILE A 1 151 ? 18.25 -16.047 -10.594 1 97.88 151 ILE A N 1
ATOM 1181 C CA . ILE A 1 151 ? 17.609 -16.016 -11.906 1 97.88 151 ILE A CA 1
ATOM 1182 C C . ILE A 1 151 ? 18.5 -15.258 -12.898 1 97.88 151 ILE A C 1
ATOM 1184 O O . ILE A 1 151 ? 18.031 -14.844 -13.961 1 97.88 151 ILE A O 1
ATOM 1188 N N . TYR A 1 152 ? 19.75 -14.914 -12.5 1 98.06 152 TYR A N 1
ATOM 1189 C CA . TYR A 1 152 ? 20.812 -14.391 -13.344 1 98.06 152 TYR A CA 1
ATOM 1190 C C . TYR A 1 152 ? 20.453 -13 -13.859 1 98.06 152 TYR A C 1
ATOM 1192 O O . TYR A 1 152 ? 20.781 -12.656 -15 1 98.06 152 TYR A O 1
ATOM 1200 N N . TYR A 1 153 ? 19.734 -12.234 -13.094 1 98.5 153 TYR A N 1
ATOM 1201 C CA . TYR A 1 153 ? 19.406 -10.859 -13.453 1 98.5 153 TYR A CA 1
ATOM 1202 C C . TYR A 1 153 ? 20.516 -9.914 -13.031 1 98.5 153 TYR A C 1
ATOM 1204 O O . TYR A 1 153 ? 21.312 -10.227 -12.133 1 98.5 153 TYR A O 1
ATOM 1212 N N . PRO A 1 154 ? 20.578 -8.766 -13.719 1 97.56 154 PRO A N 1
ATOM 1213 C CA . PRO A 1 154 ? 21.609 -7.797 -13.352 1 97.56 154 PRO A CA 1
ATOM 1214 C C . PRO A 1 154 ? 21.453 -7.277 -11.922 1 97.56 154 PRO A C 1
ATOM 1216 O O . PRO A 1 154 ? 20.359 -7.281 -11.375 1 97.56 154 PRO A O 1
ATOM 1219 N N . PRO A 1 155 ? 22.5 -6.902 -11.328 1 97.69 155 PRO A N 1
ATOM 1220 C CA . PRO A 1 155 ? 23.812 -6.641 -11.945 1 97.69 155 PRO A CA 1
ATOM 1221 C C . PRO A 1 155 ? 24.75 -7.844 -11.875 1 97.69 155 PRO A C 1
ATOM 1223 O O . PRO A 1 155 ? 25.781 -7.863 -12.547 1 97.69 155 PRO A O 1
ATOM 1226 N N . PHE A 1 156 ? 24.453 -8.859 -11.188 1 97.62 156 PHE A N 1
ATOM 1227 C CA . PHE A 1 156 ? 25.422 -9.922 -10.938 1 97.62 156 PHE A CA 1
ATOM 1228 C C . PHE A 1 156 ? 25.125 -11.133 -11.82 1 97.62 156 PHE A C 1
ATOM 1230 O O . PHE A 1 156 ? 25.906 -12.086 -11.836 1 97.62 156 PHE A O 1
ATOM 1237 N N . GLY A 1 157 ? 24.062 -11.102 -12.531 1 97.69 157 GLY A N 1
ATOM 1238 C CA . GLY A 1 157 ? 23.594 -12.25 -13.289 1 97.69 157 GLY A CA 1
ATOM 1239 C C . GLY A 1 157 ? 24.641 -12.781 -14.258 1 97.69 157 GLY A C 1
ATOM 1240 O O . GLY A 1 157 ? 24.969 -13.969 -14.227 1 97.69 157 GLY A O 1
ATOM 1241 N N . ASN A 1 158 ? 25.188 -11.914 -15.031 1 97.44 158 ASN A N 1
ATOM 1242 C CA . ASN A 1 158 ? 26.172 -12.312 -16.031 1 97.44 158 ASN A CA 1
ATOM 1243 C C . ASN A 1 158 ? 27.422 -12.891 -15.391 1 97.44 158 ASN A C 1
ATOM 1245 O O . ASN A 1 158 ? 27.969 -13.891 -15.859 1 97.44 158 ASN A O 1
ATOM 1249 N N . SER A 1 159 ? 27.891 -12.227 -14.367 1 97.62 159 SER A N 1
ATOM 1250 C CA . SER A 1 159 ? 29.078 -12.703 -13.672 1 97.62 159 SER A CA 1
ATOM 1251 C C . SER A 1 159 ? 28.844 -14.078 -13.055 1 97.62 159 SER A C 1
ATOM 1253 O O . SER A 1 159 ? 29.734 -14.93 -13.047 1 97.62 159 SER A O 1
ATOM 1255 N N . VAL A 1 160 ? 27.688 -14.305 -12.531 1 97.62 160 VAL A N 1
ATOM 1256 C CA . VAL A 1 160 ? 27.344 -15.578 -11.906 1 97.62 160 VAL A CA 1
ATOM 1257 C C . VAL A 1 160 ? 27.266 -16.672 -12.969 1 97.62 160 VAL A C 1
ATOM 1259 O O . VAL A 1 160 ? 27.797 -17.766 -12.773 1 97.62 160 VAL A O 1
ATOM 1262 N N . GLN A 1 161 ? 26.609 -16.344 -14.055 1 97.81 161 GLN A N 1
ATOM 1263 C CA . GLN A 1 161 ? 26.547 -17.297 -15.156 1 97.81 161 GLN A CA 1
ATOM 1264 C C . GLN A 1 161 ? 27.938 -17.672 -15.641 1 97.81 161 GLN A C 1
ATOM 1266 O O . GLN A 1 161 ? 28.219 -18.859 -15.867 1 97.81 161 GLN A O 1
ATOM 1271 N N . SER A 1 162 ? 28.797 -16.703 -15.789 1 97.94 162 SER A N 1
ATOM 1272 C CA . SER A 1 162 ? 30.156 -16.938 -16.234 1 97.94 162 SER A CA 1
ATOM 1273 C C . SER A 1 162 ? 30.922 -17.812 -15.25 1 97.94 162 SER A C 1
ATOM 1275 O O . SER A 1 162 ? 31.688 -18.688 -15.656 1 97.94 162 SER A O 1
ATOM 1277 N N . TYR A 1 163 ? 30.703 -17.516 -14.023 1 97.44 163 TYR A N 1
ATOM 1278 C CA . TYR A 1 163 ? 31.391 -18.266 -12.977 1 97.44 163 TYR A CA 1
ATOM 1279 C C . TYR A 1 163 ? 30.891 -19.719 -12.953 1 97.44 163 TYR A C 1
ATOM 1281 O O . TYR A 1 163 ? 31.688 -20.641 -12.828 1 97.44 163 TYR A O 1
ATOM 1289 N N . LEU A 1 164 ? 29.656 -20.031 -13.188 1 97.62 164 LEU A N 1
ATOM 1290 C CA . LEU A 1 164 ? 29.031 -21.328 -12.977 1 97.62 164 LEU A CA 1
ATOM 1291 C C . LEU A 1 164 ? 29.172 -22.203 -14.219 1 97.62 164 LEU A C 1
ATOM 1293 O O . LEU A 1 164 ? 29.062 -23.422 -14.133 1 97.62 164 LEU A O 1
ATOM 1297 N N . ALA A 1 165 ? 29.359 -21.578 -15.336 1 97.88 165 ALA A N 1
ATOM 1298 C CA . ALA A 1 165 ? 29.391 -22.312 -16.594 1 97.88 165 ALA A CA 1
ATOM 1299 C C . ALA A 1 165 ? 30.516 -23.359 -16.578 1 97.88 165 ALA A C 1
ATOM 1301 O O . ALA A 1 165 ? 31.625 -23.078 -16.141 1 97.88 165 ALA A O 1
ATOM 1302 N N . ALA A 1 166 ? 30.188 -24.578 -17 1 97.06 166 ALA A N 1
ATOM 1303 C CA . ALA A 1 166 ? 31.172 -25.641 -17.188 1 97.06 166 ALA A CA 1
ATOM 1304 C C . ALA A 1 166 ? 32.094 -25.344 -18.359 1 97.06 166 ALA A C 1
ATOM 1306 O O . ALA A 1 166 ? 31.828 -24.438 -19.156 1 97.06 166 ALA A O 1
ATOM 1307 N N . PRO A 1 167 ? 33.156 -26.141 -18.406 1 94.88 167 PRO A N 1
ATOM 1308 C CA . PRO A 1 167 ? 34.062 -25.938 -19.547 1 94.88 167 PRO A CA 1
ATOM 1309 C C . PRO A 1 167 ? 33.344 -26.125 -20.891 1 94.88 167 PRO A C 1
ATOM 1311 O O . PRO A 1 167 ? 32.531 -27.031 -21.047 1 94.88 167 PRO A O 1
ATOM 1314 N N . ASN A 1 168 ? 33.438 -25.344 -21.844 1 94.12 168 ASN A N 1
ATOM 1315 C CA . ASN A 1 168 ? 32.938 -25.391 -23.219 1 94.12 168 ASN A CA 1
ATOM 1316 C C . ASN A 1 168 ? 31.422 -25.094 -23.266 1 94.12 168 ASN A C 1
ATOM 1318 O O . ASN A 1 168 ? 30.75 -25.5 -24.219 1 94.12 168 ASN A O 1
ATOM 1322 N N . VAL A 1 169 ? 30.953 -24.656 -22.156 1 97.12 169 VAL A N 1
ATOM 1323 C CA . VAL A 1 169 ? 29.547 -24.25 -22.141 1 97.12 169 VAL A CA 1
ATOM 1324 C C . VAL A 1 169 ? 29.453 -22.719 -22.25 1 97.12 169 VAL A C 1
ATOM 1326 O O . VAL A 1 169 ? 30.188 -22 -21.578 1 97.12 169 VAL A O 1
ATOM 1329 N N . GLU A 1 170 ? 28.609 -22.234 -23.141 1 97.31 170 GLU A N 1
ATOM 1330 C CA . GLU A 1 170 ? 28.344 -20.812 -23.234 1 97.31 170 GLU A CA 1
ATOM 1331 C C . GLU A 1 170 ? 27.594 -20.297 -22.016 1 97.31 170 GLU A C 1
ATOM 1333 O O . GLU A 1 170 ? 26.469 -20.734 -21.75 1 97.31 170 GLU A O 1
ATOM 1338 N N . PRO A 1 171 ? 28.062 -19.422 -21.312 1 97 171 PRO A N 1
ATOM 1339 C CA . PRO A 1 171 ? 27.469 -18.953 -20.062 1 97 171 PRO A CA 1
ATOM 1340 C C . PRO A 1 171 ? 26.031 -18.453 -20.234 1 97 171 PRO A C 1
ATOM 1342 O O . PRO A 1 171 ? 25.172 -18.719 -19.391 1 97 171 PRO A O 1
ATOM 1345 N N . SER A 1 172 ? 25.734 -17.781 -21.281 1 95.75 172 SER A N 1
ATOM 1346 C CA . SER A 1 172 ? 24.438 -17.172 -21.5 1 95.75 172 SER A CA 1
ATOM 1347 C C . SER A 1 172 ? 23.359 -18.234 -21.734 1 95.75 172 SER A C 1
ATOM 1349 O O . SER A 1 172 ? 22.172 -17.922 -21.719 1 95.75 172 SER A O 1
ATOM 1351 N N . SER A 1 173 ? 23.781 -19.469 -21.906 1 96.5 173 SER A N 1
ATOM 1352 C CA . SER A 1 173 ? 22.828 -20.562 -22.172 1 96.5 173 SER A CA 1
ATOM 1353 C C . SER A 1 173 ? 22.281 -21.125 -20.875 1 96.5 173 SER A C 1
ATOM 1355 O O . SER A 1 173 ? 21.297 -21.875 -20.875 1 96.5 173 SER A O 1
ATOM 1357 N N . LEU A 1 174 ? 22.953 -20.828 -19.75 1 97.31 174 LEU A N 1
ATOM 1358 C CA . LEU A 1 174 ? 22.484 -21.328 -18.469 1 97.31 174 LEU A CA 1
ATOM 1359 C C . LEU A 1 174 ? 21.125 -20.719 -18.109 1 97.31 174 LEU A C 1
ATOM 1361 O O . LEU A 1 174 ? 20.891 -19.531 -18.328 1 97.31 174 LEU A O 1
ATOM 1365 N N . LYS A 1 175 ? 20.203 -21.578 -17.609 1 96.31 175 LYS A N 1
ATOM 1366 C CA . LYS A 1 175 ? 18.859 -21.141 -17.234 1 96.31 175 LYS A CA 1
ATOM 1367 C C . LYS A 1 175 ? 18.641 -21.281 -15.734 1 96.31 175 LYS A C 1
ATOM 1369 O O . LYS A 1 175 ? 19.203 -22.172 -15.094 1 96.31 175 LYS A O 1
ATOM 1374 N N . PRO A 1 176 ? 17.797 -20.438 -15.188 1 96.19 176 PRO A N 1
ATOM 1375 C CA . PRO A 1 176 ? 17.516 -20.5 -13.75 1 96.19 176 PRO A CA 1
ATOM 1376 C C . PRO A 1 176 ? 16.969 -21.859 -13.32 1 96.19 176 PRO A C 1
ATOM 1378 O O . PRO A 1 176 ? 16.062 -22.406 -13.969 1 96.19 176 PRO A O 1
ATOM 1381 N N . TYR A 1 177 ? 17.562 -22.359 -12.258 1 94.81 177 TYR A N 1
ATOM 1382 C CA . TYR A 1 177 ? 17.109 -23.578 -11.602 1 94.81 177 TYR A CA 1
ATOM 1383 C C . TYR A 1 177 ? 17.281 -24.781 -12.516 1 94.81 177 TYR A C 1
ATOM 1385 O O . TYR A 1 177 ? 16.516 -25.75 -12.445 1 94.81 177 TYR A O 1
ATOM 1393 N N . ASP A 1 178 ? 18.094 -24.688 -13.484 1 95.69 178 ASP A N 1
ATOM 1394 C CA . ASP A 1 178 ? 18.5 -25.766 -14.391 1 95.69 178 ASP A CA 1
ATOM 1395 C C . ASP A 1 178 ? 19.984 -26.094 -14.227 1 95.69 178 ASP A C 1
ATOM 1397 O O . ASP A 1 178 ? 20.844 -25.219 -14.391 1 95.69 178 ASP A O 1
ATOM 1401 N N . ALA A 1 179 ? 20.312 -27.297 -13.992 1 94.62 179 ALA A N 1
ATOM 1402 C CA . ALA A 1 179 ? 21.688 -27.703 -13.688 1 94.62 179 ALA A CA 1
ATOM 1403 C C . ALA A 1 179 ? 22.469 -28 -14.969 1 94.62 179 ALA A C 1
ATOM 1405 O O . ALA A 1 179 ? 23.688 -28.203 -14.922 1 94.62 179 ALA A O 1
ATOM 1406 N N . THR A 1 180 ? 21.75 -28.016 -16.094 1 95.75 180 THR A N 1
ATOM 1407 C CA . THR A 1 180 ? 22.406 -28.328 -17.344 1 95.75 180 THR A CA 1
ATOM 1408 C C . THR A 1 180 ? 23.516 -27.312 -17.641 1 95.75 180 THR A C 1
ATOM 1410 O O . THR A 1 180 ? 23.266 -26.109 -17.656 1 95.75 180 THR A O 1
ATOM 1413 N N . GLY A 1 181 ? 24.766 -27.766 -17.75 1 96.94 181 GLY A N 1
ATOM 1414 C CA . GLY A 1 181 ? 25.875 -26.938 -18.156 1 96.94 181 GLY A CA 1
ATOM 1415 C C . GLY A 1 181 ? 26.578 -26.266 -16.969 1 96.94 181 GLY A C 1
ATOM 1416 O O . GLY A 1 181 ? 27.484 -25.453 -17.156 1 96.94 181 GLY A O 1
ATOM 1417 N N . ILE A 1 182 ? 26.172 -26.531 -15.82 1 97.12 182 ILE A N 1
ATOM 1418 C CA . ILE A 1 182 ? 26.719 -25.891 -14.633 1 97.12 182 ILE A CA 1
ATOM 1419 C C . ILE A 1 182 ? 27.875 -26.719 -14.078 1 97.12 182 ILE A C 1
ATOM 1421 O O . ILE A 1 182 ? 27.797 -27.953 -14.039 1 97.12 182 ILE A O 1
ATOM 1425 N N . ASP A 1 183 ? 28.875 -26.125 -13.711 1 97.5 183 ASP A N 1
ATOM 1426 C CA . ASP A 1 183 ? 29.953 -26.766 -12.961 1 97.5 183 ASP A CA 1
ATOM 1427 C C . ASP A 1 183 ? 29.531 -27.031 -11.516 1 97.5 183 ASP A C 1
ATOM 1429 O O . ASP A 1 183 ? 29.391 -26.094 -10.719 1 97.5 183 ASP A O 1
ATOM 1433 N N . THR A 1 184 ? 29.438 -28.219 -11.133 1 95.62 184 THR A N 1
ATOM 1434 C CA . THR A 1 184 ? 28.875 -28.625 -9.844 1 95.62 184 THR A CA 1
ATOM 1435 C C . THR A 1 184 ? 29.75 -28.125 -8.695 1 95.62 184 THR A C 1
ATOM 1437 O O . THR A 1 184 ? 29.234 -27.75 -7.641 1 95.62 184 THR A O 1
ATOM 1440 N N . ASP A 1 185 ? 31 -28.219 -8.859 1 95.81 185 ASP A N 1
ATOM 1441 C CA . ASP A 1 185 ? 31.906 -27.766 -7.805 1 95.81 185 ASP A CA 1
ATOM 1442 C C . ASP A 1 185 ? 31.75 -26.266 -7.539 1 95.81 185 ASP A C 1
ATOM 1444 O O . ASP A 1 185 ? 31.703 -25.844 -6.387 1 95.81 185 ASP A O 1
ATOM 1448 N N . LYS A 1 186 ? 31.719 -25.484 -8.562 1 95.56 186 LYS A N 1
ATOM 1449 C CA . LYS A 1 186 ? 31.531 -24.047 -8.445 1 95.56 186 LYS A CA 1
ATOM 1450 C C . LYS A 1 186 ? 30.172 -23.719 -7.832 1 95.56 186 LYS A C 1
ATOM 1452 O O . LYS A 1 186 ? 30.062 -22.812 -7.008 1 95.56 186 LYS A O 1
ATOM 1457 N N . ALA A 1 187 ? 29.188 -24.406 -8.258 1 95.56 187 ALA A N 1
ATOM 1458 C CA . ALA A 1 187 ? 27.859 -24.234 -7.703 1 95.56 187 ALA A CA 1
ATOM 1459 C C . ALA A 1 187 ? 27.844 -24.5 -6.203 1 95.56 187 ALA A C 1
ATOM 1461 O O . ALA A 1 187 ? 27.219 -23.766 -5.434 1 95.56 187 ALA A O 1
ATOM 1462 N N . ASN A 1 188 ? 28.5 -25.609 -5.797 1 95.44 188 ASN A N 1
ATOM 1463 C CA . ASN A 1 188 ? 28.578 -25.953 -4.387 1 95.44 188 ASN A CA 1
ATOM 1464 C C . ASN A 1 188 ? 29.312 -24.891 -3.578 1 95.44 188 ASN A C 1
ATOM 1466 O O . ASN A 1 188 ? 28.953 -24.625 -2.432 1 95.44 188 ASN A O 1
ATOM 1470 N N . SER A 1 189 ? 30.312 -24.312 -4.176 1 94.44 189 SER A N 1
ATOM 1471 C CA . SER A 1 189 ? 31.094 -23.281 -3.498 1 94.44 189 SER A CA 1
ATOM 1472 C C . SER A 1 189 ? 30.266 -22.031 -3.27 1 94.44 189 SER A C 1
ATOM 1474 O O . SER A 1 189 ? 30.516 -21.281 -2.318 1 94.44 189 SER A O 1
ATOM 1476 N N . MET A 1 190 ? 29.281 -21.781 -4.066 1 95.62 190 MET A N 1
ATOM 1477 C CA . MET A 1 190 ? 28.484 -20.562 -3.996 1 95.62 190 MET A CA 1
ATOM 1478 C C . MET A 1 190 ? 27.266 -20.766 -3.102 1 95.62 190 MET A C 1
ATOM 1480 O O . MET A 1 190 ? 26.625 -19.797 -2.689 1 95.62 190 MET A O 1
ATOM 1484 N N . LYS A 1 191 ? 26.984 -21.969 -2.77 1 94.69 191 LYS A N 1
ATOM 1485 C CA . LYS A 1 191 ? 25.766 -22.328 -2.045 1 94.69 191 LYS A CA 1
ATOM 1486 C C . LYS A 1 191 ? 25.703 -21.594 -0.704 1 94.69 191 LYS A C 1
ATOM 1488 O O . LYS A 1 191 ? 24.641 -21.078 -0.328 1 94.69 191 LYS A O 1
ATOM 1493 N N . SER A 1 192 ? 26.797 -21.562 -0.018 1 94.12 192 SER A N 1
ATOM 1494 C CA . SER A 1 192 ? 26.812 -20.953 1.309 1 94.12 192 SER A CA 1
ATOM 1495 C C . SER A 1 192 ? 26.531 -19.453 1.234 1 94.12 192 SER A C 1
ATOM 1497 O O . SER A 1 192 ? 25.719 -18.922 1.99 1 94.12 192 SER A O 1
ATOM 1499 N N . MET A 1 193 ? 27.203 -18.781 0.362 1 93.69 193 MET A N 1
ATOM 1500 C CA . MET A 1 193 ? 27.031 -17.344 0.205 1 93.69 193 MET A CA 1
ATOM 1501 C C . MET A 1 193 ? 25.594 -17.016 -0.239 1 93.69 193 MET A C 1
ATOM 1503 O O . MET A 1 193 ? 25 -16.062 0.247 1 93.69 193 MET A O 1
ATOM 1507 N N . LYS A 1 194 ? 25.125 -17.781 -1.147 1 95.31 194 LYS A N 1
ATOM 1508 C CA . LYS A 1 194 ? 23.75 -17.609 -1.631 1 95.31 194 LYS A CA 1
ATOM 1509 C C . LYS A 1 194 ? 22.75 -17.812 -0.503 1 95.31 194 LYS A C 1
ATOM 1511 O O . LYS A 1 194 ? 21.812 -17.016 -0.358 1 95.31 194 LYS A O 1
ATOM 1516 N N . GLY A 1 195 ? 22.953 -18.828 0.254 1 96.88 195 GLY A N 1
ATOM 1517 C CA . GLY A 1 195 ? 22.078 -19.109 1.385 1 96.88 195 GLY A CA 1
ATOM 1518 C C . GLY A 1 195 ? 22.094 -18.016 2.436 1 96.88 195 GLY A C 1
ATOM 1519 O O . GLY A 1 195 ? 21.047 -17.641 2.955 1 96.88 195 GLY A O 1
ATOM 1520 N N . LEU A 1 196 ? 23.266 -17.531 2.74 1 97.19 196 LEU A N 1
ATOM 1521 C CA . LEU A 1 196 ? 23.406 -16.453 3.717 1 97.19 196 LEU A CA 1
ATOM 1522 C C . LEU A 1 196 ? 22.703 -15.188 3.232 1 97.19 196 LEU A C 1
ATOM 1524 O O . LEU A 1 196 ? 22 -14.531 4 1 97.19 196 LEU A O 1
ATOM 1528 N N . ALA A 1 197 ? 22.891 -14.883 1.979 1 98.06 197 ALA A N 1
ATOM 1529 C CA . ALA A 1 197 ? 22.234 -13.711 1.414 1 98.06 197 ALA A CA 1
ATOM 1530 C C . ALA A 1 197 ? 20.719 -13.828 1.514 1 98.06 197 ALA A C 1
ATOM 1532 O O . ALA A 1 197 ? 20.031 -12.859 1.853 1 98.06 197 ALA A O 1
ATOM 1533 N N . GLY A 1 198 ? 20.219 -14.977 1.217 1 98.12 198 GLY A N 1
ATOM 1534 C CA . GLY A 1 198 ? 18.781 -15.211 1.317 1 98.12 198 GLY A CA 1
ATOM 1535 C C . GLY A 1 198 ? 18.266 -15.078 2.732 1 98.12 198 GLY A C 1
ATOM 1536 O O . GLY A 1 198 ? 17.234 -14.43 2.959 1 98.12 198 GLY A O 1
ATOM 1537 N N . LYS A 1 199 ? 18.969 -15.648 3.682 1 98.25 199 LYS A N 1
ATOM 1538 C CA . LYS A 1 199 ? 18.562 -15.594 5.082 1 98.25 199 LYS A CA 1
ATOM 1539 C C . LYS A 1 199 ? 18.578 -14.156 5.605 1 98.25 199 LYS A C 1
ATOM 1541 O O . LYS A 1 199 ? 17.625 -13.711 6.234 1 98.25 199 LYS A O 1
ATOM 1546 N N . VAL A 1 200 ? 19.656 -13.492 5.344 1 98.69 200 VAL A N 1
ATOM 1547 C CA . VAL A 1 200 ? 19.766 -12.102 5.793 1 98.69 200 VAL A CA 1
ATOM 1548 C C . VAL A 1 200 ? 18.672 -11.266 5.148 1 98.69 200 VAL A C 1
ATOM 1550 O O . VAL A 1 200 ? 18.062 -10.422 5.805 1 98.69 200 VAL A O 1
ATOM 1553 N N . HIS A 1 201 ? 18.391 -11.516 3.861 1 98.81 201 HIS A N 1
ATOM 1554 C CA . HIS A 1 201 ? 17.344 -10.789 3.15 1 98.81 201 HIS A CA 1
ATOM 1555 C C . HIS A 1 201 ? 15.992 -10.961 3.834 1 98.81 201 HIS A C 1
ATOM 1557 O O . HIS A 1 201 ? 15.328 -9.977 4.168 1 98.81 201 HIS A O 1
ATOM 1563 N N . VAL A 1 202 ? 15.625 -12.172 4.145 1 98.56 202 VAL A N 1
ATOM 1564 C CA . VAL A 1 202 ? 14.305 -12.469 4.68 1 98.56 202 VAL A CA 1
ATOM 1565 C C . VAL A 1 202 ? 14.188 -11.93 6.105 1 98.56 202 VAL A C 1
ATOM 1567 O O . VAL A 1 202 ? 13.188 -11.305 6.457 1 98.56 202 VAL A O 1
ATOM 1570 N N . TYR A 1 203 ? 15.141 -12.102 6.914 1 98.69 203 TYR A N 1
ATOM 1571 C CA . TYR A 1 203 ? 15.07 -11.641 8.297 1 98.69 203 TYR A CA 1
ATOM 1572 C C . TYR A 1 203 ? 15.125 -10.117 8.367 1 98.69 203 TYR A C 1
ATOM 1574 O O . TYR A 1 203 ? 14.508 -9.516 9.242 1 98.69 203 TYR A O 1
ATOM 1582 N N . ALA A 1 204 ? 15.898 -9.539 7.473 1 98.75 204 ALA A N 1
ATOM 1583 C CA . ALA A 1 204 ? 15.898 -8.078 7.387 1 98.75 204 ALA A CA 1
ATOM 1584 C C . ALA A 1 204 ? 14.508 -7.551 7.02 1 98.75 204 ALA A C 1
ATOM 1586 O O . ALA A 1 204 ? 14.078 -6.52 7.535 1 98.75 204 ALA A O 1
ATOM 1587 N N . VAL A 1 205 ? 13.836 -8.234 6.176 1 98.75 205 VAL A N 1
ATOM 1588 C CA . VAL A 1 205 ? 12.484 -7.828 5.793 1 98.75 205 VAL A CA 1
ATOM 1589 C C . VAL A 1 205 ? 11.547 -7.961 6.988 1 98.75 205 VAL A C 1
ATOM 1591 O O . VAL A 1 205 ? 10.703 -7.09 7.219 1 98.75 205 VAL A O 1
ATOM 1594 N N . TYR A 1 206 ? 11.664 -9.039 7.785 1 98.62 206 TYR A N 1
ATOM 1595 C CA . TYR A 1 206 ? 10.867 -9.164 8.992 1 98.62 206 TYR A CA 1
ATOM 1596 C C . TYR A 1 206 ? 11.109 -7.996 9.938 1 98.62 206 TYR A C 1
ATOM 1598 O O . TYR A 1 206 ? 10.172 -7.445 10.516 1 98.62 206 TYR A O 1
ATOM 1606 N N . LEU A 1 207 ? 12.336 -7.668 10.055 1 98.69 207 LEU A N 1
ATOM 1607 C CA . LEU A 1 207 ? 12.68 -6.531 10.906 1 98.69 207 LEU A CA 1
ATOM 1608 C C . LEU A 1 207 ? 12.109 -5.234 10.328 1 98.69 207 LEU A C 1
ATOM 1610 O O . LEU A 1 207 ? 11.641 -4.375 11.078 1 98.69 207 LEU A O 1
ATOM 1614 N N . LEU A 1 208 ? 12.18 -5.098 9.023 1 98.62 208 LEU A N 1
ATOM 1615 C CA . LEU A 1 208 ? 11.617 -3.916 8.383 1 98.62 208 LEU A CA 1
ATOM 1616 C C . LEU A 1 208 ? 10.125 -3.803 8.664 1 98.62 208 LEU A C 1
ATOM 1618 O O . LEU A 1 208 ? 9.617 -2.713 8.938 1 98.62 208 LEU A O 1
ATOM 1622 N N . MET A 1 209 ? 9.422 -4.938 8.555 1 98.25 209 MET A N 1
ATOM 1623 C CA . MET A 1 209 ? 7.996 -4.941 8.852 1 98.25 209 MET A CA 1
ATOM 1624 C C . MET A 1 209 ? 7.734 -4.422 10.266 1 98.25 209 MET A C 1
ATOM 1626 O O . MET A 1 209 ? 6.84 -3.602 10.477 1 98.25 209 MET A O 1
ATOM 1630 N N . LEU A 1 210 ? 8.492 -4.855 11.203 1 98.12 210 LEU A N 1
ATOM 1631 C CA . LEU A 1 210 ? 8.367 -4.383 12.578 1 98.12 210 LEU A CA 1
ATOM 1632 C C . LEU A 1 210 ? 8.648 -2.887 12.664 1 98.12 210 LEU A C 1
ATOM 1634 O O . LEU A 1 210 ? 7.895 -2.15 13.305 1 98.12 210 LEU A O 1
ATOM 1638 N N . LEU A 1 211 ? 9.672 -2.439 12.031 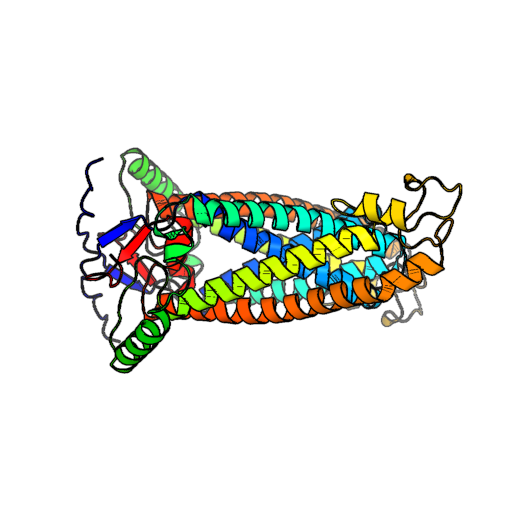1 97.75 211 LEU A N 1
ATOM 1639 C CA . LEU A 1 211 ? 10.055 -1.034 12.109 1 97.75 211 LEU A CA 1
ATOM 1640 C C . LEU A 1 211 ? 9.039 -0.151 11.398 1 97.75 211 LEU A C 1
ATOM 1642 O O . LEU A 1 211 ? 8.805 0.991 11.797 1 97.75 211 LEU A O 1
ATOM 1646 N N . ILE A 1 212 ? 8.438 -0.687 10.344 1 97.5 212 ILE A N 1
ATOM 1647 C CA . ILE A 1 212 ? 7.383 0.059 9.664 1 97.5 212 ILE A CA 1
ATOM 1648 C C . ILE A 1 212 ? 6.223 0.302 10.633 1 97.5 212 ILE A C 1
ATOM 1650 O O . ILE A 1 212 ? 5.719 1.422 10.734 1 97.5 212 ILE A O 1
ATOM 1654 N N . VAL A 1 213 ? 5.812 -0.751 11.359 1 97.19 213 VAL A N 1
ATOM 1655 C CA . VAL A 1 213 ? 4.723 -0.625 12.32 1 97.19 213 VAL A CA 1
ATOM 1656 C C . VAL A 1 213 ? 5.094 0.396 13.398 1 97.19 213 VAL A C 1
ATOM 1658 O O . VAL A 1 213 ? 4.297 1.278 13.727 1 97.19 213 VAL A O 1
ATOM 1661 N N . LEU A 1 214 ? 6.27 0.337 13.906 1 97.19 214 LEU A N 1
ATOM 1662 C CA . LEU A 1 214 ? 6.742 1.276 14.914 1 97.19 214 LEU A CA 1
ATOM 1663 C C . LEU A 1 214 ? 6.836 2.688 14.344 1 97.19 214 LEU A C 1
ATOM 1665 O O . LEU A 1 214 ? 6.473 3.658 15.016 1 97.19 214 LEU A O 1
ATOM 1669 N N . HIS A 1 215 ? 7.34 2.822 13.172 1 96.94 215 HIS A N 1
ATOM 1670 C CA . HIS A 1 215 ? 7.477 4.098 12.484 1 96.94 215 HIS A CA 1
ATOM 1671 C C . HIS A 1 215 ? 6.125 4.785 12.32 1 96.94 215 HIS A C 1
ATOM 1673 O O . HIS A 1 215 ? 5.969 5.953 12.688 1 96.94 215 HIS A O 1
ATOM 1679 N N . VAL A 1 216 ? 5.145 4.008 11.805 1 96 216 VAL A N 1
ATOM 1680 C CA . VAL A 1 216 ? 3.811 4.562 11.594 1 96 216 VAL A CA 1
ATOM 1681 C C . VAL A 1 216 ? 3.188 4.941 12.93 1 96 216 VAL A C 1
ATOM 1683 O O . VAL A 1 216 ? 2.592 6.012 13.062 1 96 216 VAL A O 1
ATOM 1686 N N . PHE A 1 217 ? 3.357 4.102 13.922 1 96.31 217 PHE A N 1
ATOM 1687 C CA . PHE A 1 217 ? 2.857 4.402 15.258 1 96.31 217 PHE A CA 1
ATOM 1688 C C . PHE A 1 217 ? 3.48 5.684 15.789 1 96.31 217 PHE A C 1
ATOM 1690 O O . PHE A 1 217 ? 2.773 6.562 16.297 1 96.31 217 PHE A O 1
ATOM 1697 N N . ALA A 1 218 ? 4.746 5.812 15.695 1 95.56 218 ALA A N 1
ATOM 1698 C CA . ALA A 1 218 ? 5.465 6.973 16.219 1 95.56 218 ALA A CA 1
ATOM 1699 C C . ALA A 1 218 ? 5.047 8.25 15.492 1 95.56 218 ALA A C 1
ATOM 1701 O O . ALA A 1 218 ? 4.863 9.297 16.125 1 95.56 218 ALA A O 1
ATOM 1702 N N . VAL A 1 219 ? 4.895 8.18 14.219 1 95.19 219 VAL A N 1
ATOM 1703 C CA . VAL A 1 219 ? 4.531 9.352 13.43 1 95.19 219 VAL A CA 1
ATOM 1704 C C . VAL A 1 219 ? 3.105 9.781 13.773 1 95.19 219 VAL A C 1
ATOM 1706 O O . VAL A 1 219 ? 2.83 10.977 13.93 1 95.19 219 VAL A O 1
ATOM 1709 N N . VAL A 1 220 ? 2.193 8.805 13.914 1 94.81 220 VAL A N 1
ATOM 1710 C CA . VAL A 1 220 ? 0.812 9.117 14.266 1 94.81 220 VAL A CA 1
ATOM 1711 C C . VAL A 1 220 ? 0.759 9.68 15.688 1 94.81 220 VAL A C 1
ATOM 1713 O O . VAL A 1 220 ? 0.059 10.664 15.945 1 94.81 220 VAL A O 1
ATOM 1716 N N . TYR A 1 221 ? 1.501 9.086 16.578 1 94 221 TYR A N 1
ATOM 1717 C CA . TYR A 1 221 ? 1.568 9.57 17.953 1 94 221 TYR A CA 1
ATOM 1718 C C . TYR A 1 221 ? 2.074 11 18 1 94 221 TYR A C 1
ATOM 1720 O O . TYR A 1 221 ? 1.491 11.852 18.688 1 94 221 TYR A O 1
ATOM 1728 N N . THR A 1 222 ? 3.121 11.273 17.328 1 92.38 222 THR A N 1
ATOM 1729 C CA . THR A 1 222 ? 3.697 12.617 17.281 1 92.38 222 THR A CA 1
ATOM 1730 C C . THR A 1 222 ? 2.727 13.602 16.641 1 92.38 222 THR A C 1
ATOM 1732 O O . THR A 1 222 ? 2.561 14.727 17.125 1 92.38 222 THR A O 1
ATOM 1735 N N . GLU A 1 223 ? 2.059 13.172 15.586 1 92.06 223 GLU A N 1
ATOM 1736 C CA . GLU A 1 223 ? 1.052 13.984 14.906 1 92.06 223 GLU A CA 1
ATOM 1737 C C . GLU A 1 223 ? -0.063 14.391 15.859 1 92.06 223 GLU A C 1
ATOM 1739 O O . GLU A 1 223 ? -0.508 15.539 15.852 1 92.06 223 GLU A O 1
ATOM 1744 N N . VAL A 1 224 ? -0.458 13.523 16.734 1 90.81 224 VAL A N 1
ATOM 1745 C CA . VAL A 1 224 ? -1.645 13.727 17.562 1 90.81 224 VAL A CA 1
ATOM 1746 C C . VAL A 1 224 ? -1.258 14.43 18.859 1 90.81 224 VAL A C 1
ATOM 1748 O O . VAL A 1 224 ? -1.979 15.312 19.344 1 90.81 224 VAL A O 1
ATOM 1751 N N . LYS A 1 225 ? -0.067 14.156 19.391 1 90.19 225 LYS A N 1
ATOM 1752 C CA . LYS A 1 225 ? 0.202 14.562 20.766 1 90.19 225 LYS A CA 1
ATOM 1753 C C . LYS A 1 225 ? 1.308 15.609 20.828 1 90.19 225 LYS A C 1
ATOM 1755 O O . LYS A 1 225 ? 1.456 16.312 21.828 1 90.19 225 LYS A O 1
ATOM 1760 N N . ARG A 1 226 ? 2.08 15.719 19.766 1 86.75 226 ARG A N 1
ATOM 1761 C CA . ARG A 1 226 ? 3.299 16.5 19.953 1 86.75 226 ARG A CA 1
ATOM 1762 C C . ARG A 1 226 ? 3.398 17.609 18.922 1 86.75 226 ARG A C 1
ATOM 1764 O O . ARG A 1 226 ? 3.344 18.797 19.281 1 86.75 226 ARG A O 1
ATOM 1771 N N . GLN A 1 227 ? 3.41 17.203 17.703 1 86.5 227 GLN A N 1
ATOM 1772 C CA . GLN A 1 227 ? 3.65 18.188 16.641 1 86.5 227 GLN A CA 1
ATOM 1773 C C . GLN A 1 227 ? 2.697 17.984 15.469 1 86.5 227 GLN A C 1
ATOM 1775 O O . GLN A 1 227 ? 3.074 17.391 14.461 1 86.5 227 GLN A O 1
ATOM 1780 N N . PRO A 1 228 ? 1.555 18.625 15.586 1 87.19 228 PRO A N 1
ATOM 1781 C CA . PRO A 1 228 ? 0.585 18.469 14.492 1 87.19 228 PRO A CA 1
ATOM 1782 C C . PRO A 1 228 ? 1.113 19 13.156 1 87.19 228 PRO A C 1
ATOM 1784 O O . PRO A 1 228 ? 1.803 20.016 13.125 1 87.19 228 PRO A O 1
ATOM 1787 N N . GLY A 1 229 ? 0.84 18.219 12.062 1 90.75 229 GLY A N 1
ATOM 1788 C CA . GLY A 1 229 ? 1.188 18.688 10.727 1 90.75 229 GLY A CA 1
ATOM 1789 C C . GLY A 1 229 ? 2.383 17.969 10.133 1 90.75 229 GLY A C 1
ATOM 1790 O O . GLY A 1 229 ? 2.703 18.156 8.961 1 90.75 229 GLY A O 1
ATOM 1791 N N . ILE A 1 230 ? 2.971 17.078 10.945 1 92 230 ILE A N 1
ATOM 1792 C CA . ILE A 1 230 ? 4.203 16.469 10.453 1 92 230 ILE A CA 1
ATOM 1793 C C . ILE A 1 230 ? 3.887 15.539 9.281 1 92 230 ILE A C 1
ATOM 1795 O O . ILE A 1 230 ? 4.703 15.383 8.375 1 92 230 ILE A O 1
ATOM 1799 N N . ILE A 1 231 ? 2.744 14.93 9.258 1 94.75 231 ILE A N 1
ATOM 1800 C CA . ILE A 1 231 ? 2.377 14.047 8.156 1 94.75 231 ILE A CA 1
ATOM 1801 C C . ILE A 1 231 ? 2.09 14.875 6.902 1 94.75 231 ILE A C 1
ATOM 1803 O O . ILE A 1 231 ? 2.555 14.539 5.812 1 94.75 231 ILE A O 1
ATOM 1807 N N . SER A 1 232 ? 1.383 15.953 7.039 1 94.94 232 SER A N 1
ATOM 1808 C CA . SER A 1 232 ? 1.126 16.859 5.926 1 94.94 232 SER A CA 1
ATOM 1809 C C . SER A 1 232 ? 2.428 17.406 5.344 1 94.94 232 SER A C 1
ATOM 1811 O O . SER A 1 232 ? 2.523 17.641 4.137 1 94.94 232 SER A O 1
ATOM 1813 N N . ALA A 1 233 ? 3.379 17.578 6.176 1 94.62 233 ALA A N 1
ATOM 1814 C CA . ALA A 1 233 ? 4.66 18.125 5.742 1 94.62 233 ALA A CA 1
ATOM 1815 C C . ALA A 1 233 ? 5.34 17.219 4.73 1 94.62 233 ALA A C 1
ATOM 1817 O O . ALA A 1 233 ? 6.098 17.688 3.875 1 94.62 233 ALA A O 1
ATOM 1818 N N . MET A 1 234 ? 5.027 15.914 4.812 1 95.38 234 MET A N 1
ATOM 1819 C CA . MET A 1 234 ? 5.625 14.969 3.877 1 95.38 234 MET A CA 1
ATOM 1820 C C . MET A 1 234 ? 4.992 15.094 2.496 1 95.38 234 MET A C 1
ATOM 1822 O O . MET A 1 234 ? 5.508 14.555 1.519 1 95.38 234 MET A O 1
ATOM 1826 N N . PHE A 1 235 ? 3.941 15.812 2.422 1 95.31 235 PHE A N 1
ATOM 1827 C CA . PHE A 1 235 ? 3.305 16.047 1.133 1 95.31 235 PHE A CA 1
ATOM 1828 C C . PHE A 1 235 ? 3.562 17.484 0.662 1 95.31 235 PHE A C 1
ATOM 1830 O O . PHE A 1 235 ? 3.9 17.703 -0.503 1 95.31 235 PHE A O 1
ATOM 1837 N N . SER A 1 236 ? 3.555 18.438 1.568 1 93.75 236 SER A N 1
ATOM 1838 C CA . SER A 1 236 ? 3.648 19.859 1.217 1 93.75 236 SER A CA 1
ATOM 1839 C C . SER A 1 236 ? 5.094 20.344 1.246 1 93.75 236 SER A C 1
ATOM 1841 O O . SER A 1 236 ? 5.441 21.328 0.591 1 93.75 236 SER A O 1
ATOM 1843 N N . GLY A 1 237 ? 5.887 19.688 2.109 1 95.31 237 GLY A N 1
ATOM 1844 C CA . GLY A 1 237 ? 7.25 20.125 2.342 1 95.31 237 GLY A CA 1
ATOM 1845 C C . GLY A 1 237 ? 7.363 21.156 3.445 1 95.31 237 GLY A C 1
ATOM 1846 O O . GLY A 1 237 ? 8.469 21.547 3.838 1 95.31 237 GLY A O 1
ATOM 1847 N N . LYS A 1 238 ? 6.184 21.594 3.955 1 93.19 238 LYS A N 1
ATOM 1848 C CA . LYS A 1 238 ? 6.168 22.672 4.934 1 93.19 238 LYS A CA 1
ATOM 1849 C C . LYS A 1 238 ? 5.688 22.188 6.293 1 93.19 238 LYS A C 1
ATOM 1851 O O . LYS A 1 238 ? 4.746 21.391 6.375 1 93.19 238 LYS A O 1
ATOM 1856 N N . LYS A 1 239 ? 6.359 22.656 7.309 1 90.94 239 LYS A N 1
ATOM 1857 C CA . LYS A 1 239 ? 5.953 22.359 8.68 1 90.94 239 LYS A CA 1
ATOM 1858 C C . LYS A 1 239 ? 5.453 23.609 9.383 1 90.94 239 LYS A C 1
ATOM 1860 O O . LYS A 1 239 ? 6.027 24.688 9.227 1 90.94 239 LYS A O 1
ATOM 1865 N N . LEU A 1 240 ? 4.383 23.422 10.109 1 84.88 240 LEU A N 1
ATOM 1866 C CA . LEU A 1 240 ? 3.889 24.469 10.984 1 84.88 240 LEU A CA 1
ATOM 1867 C C . LEU A 1 240 ? 4.402 24.297 12.406 1 84.88 240 LEU A C 1
ATOM 1869 O O . LEU A 1 240 ? 4.145 23.281 13.039 1 84.88 240 LEU A O 1
ATOM 1873 N N . ILE A 1 241 ? 5.113 25.234 12.844 1 87.62 241 ILE A N 1
ATOM 1874 C CA . ILE A 1 241 ? 5.793 25.125 14.125 1 87.62 241 ILE A CA 1
ATOM 1875 C C . ILE A 1 241 ? 5.242 26.156 15.102 1 87.62 241 ILE A C 1
ATOM 1877 O O . ILE A 1 241 ? 5.043 27.328 14.727 1 87.62 241 ILE A O 1
ATOM 1881 N N . GLN A 1 242 ? 4.902 25.641 16.219 1 83.56 242 GLN A N 1
ATOM 1882 C CA . GLN A 1 242 ? 4.543 26.531 17.328 1 83.56 242 GLN A CA 1
ATOM 1883 C C . GLN A 1 242 ? 5.762 26.875 18.172 1 83.56 242 GLN A C 1
ATOM 1885 O O . GLN A 1 242 ? 6.453 26 18.672 1 83.56 242 GLN A O 1
ATOM 1890 N N . GLY A 1 243 ? 6.047 28.141 18.281 1 83.62 243 GLY A N 1
ATOM 1891 C CA . GLY A 1 243 ? 7.215 28.547 19.047 1 83.62 243 GLY A CA 1
ATOM 1892 C C . GLY A 1 243 ? 8.508 28.422 18.266 1 83.62 243 GLY A C 1
ATOM 1893 O O . GLY A 1 243 ? 8.516 28.516 17.047 1 83.62 243 GLY A O 1
ATOM 1894 N N . GLN A 1 244 ? 9.68 28.297 19.047 1 86.5 244 GLN A N 1
ATOM 1895 C CA . GLN A 1 244 ? 10.984 28.234 18.406 1 86.5 244 GLN A CA 1
ATOM 1896 C C . GLN A 1 244 ? 11.461 26.797 18.25 1 86.5 244 GLN A C 1
ATOM 1898 O O . GLN A 1 244 ? 11.57 26.062 19.234 1 86.5 244 GLN A O 1
ATOM 1903 N N . PRO A 1 245 ? 11.742 26.453 17 1 90.62 245 PRO A N 1
ATOM 1904 C CA . PRO A 1 245 ? 12.273 25.109 16.828 1 90.62 245 PRO A CA 1
ATOM 1905 C C . PRO A 1 245 ? 13.648 24.922 17.469 1 90.62 245 PRO A C 1
ATOM 1907 O O . PRO A 1 245 ? 14.453 25.859 17.484 1 90.62 245 PRO A O 1
ATOM 1910 N N . LYS A 1 246 ? 13.969 23.75 17.922 1 88.19 246 LYS A N 1
ATOM 1911 C CA . LYS A 1 246 ? 15.211 23.422 18.609 1 88.19 246 LYS A CA 1
ATOM 1912 C C . LYS A 1 246 ? 16.391 23.359 17.641 1 88.19 246 LYS A C 1
ATOM 1914 O O . LYS A 1 246 ? 17.531 23.547 18.031 1 88.19 246 LYS A O 1
ATOM 1919 N N . ASP A 1 247 ? 16.125 23.094 16.375 1 84 247 ASP A N 1
ATOM 1920 C CA . ASP A 1 247 ? 17.203 22.891 15.414 1 84 247 ASP A CA 1
ATOM 1921 C C . ASP A 1 247 ? 17.141 23.906 14.289 1 84 247 ASP A C 1
ATOM 1923 O O . ASP A 1 247 ? 17.469 23.609 13.141 1 84 247 ASP A O 1
ATOM 1927 N N . GLU A 1 248 ? 16.703 25.078 14.492 1 80 248 GLU A N 1
ATOM 1928 C CA . GLU A 1 248 ? 16.688 26.125 13.477 1 80 248 GLU A CA 1
ATOM 1929 C C . GLU A 1 248 ? 18.078 26.422 12.961 1 80 248 GLU A C 1
ATOM 1931 O O . GLU A 1 248 ? 19.062 26.359 13.711 1 80 248 GLU A O 1
ATOM 1936 N N . MET B 1 1 ? 17.375 35.812 -2.229 1 31.16 1 MET B N 1
ATOM 1937 C CA . MET B 1 1 ? 16.156 35.062 -1.937 1 31.16 1 MET B CA 1
ATOM 1938 C C . MET B 1 1 ? 15.578 35.469 -0.586 1 31.16 1 MET B C 1
ATOM 1940 O O . MET B 1 1 ? 16.25 35.375 0.443 1 31.16 1 MET B O 1
ATOM 1944 N N . SER B 1 2 ? 14.75 36.5 -0.539 1 34.88 2 SER B N 1
ATOM 1945 C CA . SER B 1 2 ? 14.141 37.156 0.626 1 34.88 2 SER B CA 1
ATOM 1946 C C . SER B 1 2 ? 13.516 36.125 1.556 1 34.88 2 SER B C 1
ATOM 1948 O O . SER B 1 2 ? 12.805 35.219 1.104 1 34.88 2 SER B O 1
ATOM 1950 N N . ASN B 1 3 ? 14.078 35.781 2.65 1 39 3 ASN B N 1
ATOM 1951 C CA . ASN B 1 3 ? 13.602 34.969 3.758 1 39 3 ASN B CA 1
ATOM 1952 C C . ASN B 1 3 ? 12.164 35.312 4.133 1 39 3 ASN B C 1
ATOM 1954 O O . ASN B 1 3 ? 11.914 36.281 4.836 1 39 3 ASN B O 1
ATOM 1958 N N . HIS B 1 4 ? 11.219 35.344 3.219 1 40.97 4 HIS B N 1
ATOM 1959 C CA . HIS B 1 4 ? 9.844 35.688 3.52 1 40.97 4 HIS B CA 1
ATOM 1960 C C . HIS B 1 4 ? 9.375 35.094 4.836 1 40.97 4 HIS B C 1
ATOM 1962 O O . HIS B 1 4 ? 9.445 33.875 5.016 1 40.97 4 HIS B O 1
ATOM 1968 N N . GLN B 1 5 ? 9.492 35.812 5.887 1 47.75 5 GLN B N 1
ATOM 1969 C CA . GLN B 1 5 ? 8.984 35.562 7.23 1 47.75 5 GLN B CA 1
ATOM 1970 C C . GLN B 1 5 ? 7.562 35.031 7.191 1 47.75 5 GLN B C 1
ATOM 1972 O O . GLN B 1 5 ? 6.691 35.594 6.527 1 47.75 5 GLN B O 1
ATOM 1977 N N . PRO B 1 6 ? 7.281 33.75 7.477 1 53.44 6 PRO B N 1
ATOM 1978 C CA . PRO B 1 6 ? 5.922 33.219 7.445 1 53.44 6 PRO B CA 1
ATOM 1979 C C . PRO B 1 6 ? 4.926 34.062 8.234 1 53.44 6 PRO B C 1
ATOM 1981 O O . PRO B 1 6 ? 5.289 34.656 9.258 1 53.44 6 PRO B O 1
ATOM 1984 N N . LEU B 1 7 ? 3.977 34.844 7.621 1 52.47 7 LEU B N 1
ATOM 1985 C CA . LEU B 1 7 ? 2.912 35.625 8.234 1 52.47 7 LEU B CA 1
ATOM 1986 C C . LEU B 1 7 ? 2.129 34.781 9.242 1 52.47 7 LEU B C 1
ATOM 1988 O O . LEU B 1 7 ? 1.75 33.656 8.945 1 52.47 7 LEU B O 1
ATOM 1992 N N . PRO B 1 8 ? 2.121 35.281 10.516 1 59.56 8 PRO B N 1
ATOM 1993 C CA . PRO B 1 8 ? 1.35 34.656 11.586 1 59.56 8 PRO B CA 1
ATOM 1994 C C . PRO B 1 8 ? -0.135 34.531 11.258 1 59.56 8 PRO B C 1
ATOM 1996 O O . PRO B 1 8 ? -0.729 35.469 10.703 1 59.56 8 PRO B O 1
ATOM 1999 N N . ALA B 1 9 ? -0.671 33.531 10.719 1 63.53 9 ALA B N 1
ATOM 2000 C CA . ALA B 1 9 ? -2.115 33.406 10.539 1 63.53 9 ALA B CA 1
ATOM 2001 C C . ALA B 1 9 ? -2.768 32.719 11.742 1 63.53 9 ALA B C 1
ATOM 2003 O O . ALA B 1 9 ? -2.195 31.797 12.328 1 63.53 9 ALA B O 1
ATOM 2004 N N . GLU B 1 10 ? -3.678 33.375 12.336 1 77.62 10 GLU B N 1
ATOM 2005 C CA . GLU B 1 10 ? -4.453 32.781 13.422 1 77.62 10 GLU B CA 1
ATOM 2006 C C . GLU B 1 10 ? -5.246 31.578 12.938 1 77.62 10 GLU B C 1
ATOM 2008 O O . GLU B 1 10 ? -6 31.672 11.961 1 77.62 10 GLU B O 1
ATOM 2013 N N . MET B 1 11 ? -4.879 30.359 13.352 1 82.19 11 MET B N 1
ATOM 2014 C CA . MET B 1 11 ? -5.57 29.125 12.969 1 82.19 11 MET B CA 1
ATOM 2015 C C . MET B 1 11 ? -6.32 28.531 14.156 1 82.19 11 MET B C 1
ATOM 2017 O O . MET B 1 11 ? -5.863 28.625 15.297 1 82.19 11 MET B O 1
ATOM 2021 N N . LYS B 1 12 ? -7.586 28.078 13.93 1 86.19 12 LYS B N 1
ATOM 2022 C CA . LYS B 1 12 ? -8.391 27.375 14.93 1 86.19 12 LYS B CA 1
ATOM 2023 C C . LYS B 1 12 ? -8.492 25.891 14.609 1 86.19 12 LYS B C 1
ATOM 2025 O O . LYS B 1 12 ? -8.648 25.516 13.445 1 86.19 12 LYS B O 1
ATOM 2030 N N . SER B 1 13 ? -8.422 25.062 15.664 1 88.56 13 SER B N 1
ATOM 2031 C CA . SER B 1 13 ? -8.484 23.609 15.508 1 88.56 13 SER B CA 1
ATOM 2032 C C . SER B 1 13 ? -9.906 23.109 15.711 1 88.56 13 SER B C 1
ATOM 2034 O O . SER B 1 13 ? -10.562 23.438 16.703 1 88.56 13 SER B O 1
ATOM 2036 N N . TYR B 1 14 ? -10.438 22.312 14.781 1 91.5 14 TYR B N 1
ATOM 2037 C CA . TYR B 1 14 ? -11.766 21.703 14.844 1 91.5 14 TYR B CA 1
ATOM 2038 C C . TYR B 1 14 ? -11.672 20.188 14.781 1 91.5 14 TYR B C 1
ATOM 2040 O O . TYR B 1 14 ? -10.945 19.641 13.953 1 91.5 14 TYR B O 1
ATOM 2048 N N . THR B 1 15 ? -12.422 19.516 15.719 1 93 15 THR B N 1
ATOM 2049 C CA . THR B 1 15 ? -12.555 18.078 15.609 1 93 15 THR B CA 1
ATOM 2050 C C . THR B 1 15 ? -13.57 17.703 14.523 1 93 15 THR B C 1
ATOM 2052 O O . THR B 1 15 ? -14.75 18.016 14.641 1 93 15 THR B O 1
ATOM 2055 N N . VAL B 1 16 ? -13.086 17.047 13.547 1 94.81 16 VAL B N 1
ATOM 2056 C CA . VAL B 1 16 ? -13.93 16.828 12.375 1 94.81 16 VAL B CA 1
ATOM 2057 C C . VAL B 1 16 ? -14.109 15.32 12.148 1 94.81 16 VAL B C 1
ATOM 2059 O O . VAL B 1 16 ? -15.211 14.789 12.312 1 94.81 16 VAL B O 1
ATOM 2062 N N . TRP B 1 17 ? -12.992 14.633 11.891 1 95 17 TRP B N 1
ATOM 2063 C CA . TRP B 1 17 ? -13.078 13.219 11.539 1 95 17 TRP B CA 1
ATOM 2064 C C . TRP B 1 17 ? -13.008 12.344 12.789 1 95 17 TRP B C 1
ATOM 2066 O O . TRP B 1 17 ? -12 12.336 13.492 1 95 17 TRP B O 1
ATOM 2076 N N . ASP B 1 18 ? -14.031 11.617 12.992 1 96.5 18 ASP B N 1
ATOM 2077 C CA . ASP B 1 18 ? -14.07 10.742 14.156 1 96.5 18 ASP B CA 1
ATOM 2078 C C . ASP B 1 18 ? -13.219 9.492 13.938 1 96.5 18 ASP B C 1
ATOM 2080 O O . ASP B 1 18 ? -12.781 9.219 12.82 1 96.5 18 ASP B O 1
ATOM 2084 N N . LYS B 1 19 ? -12.961 8.711 14.977 1 96.44 19 LYS B N 1
ATOM 2085 C CA . LYS B 1 19 ? -12.023 7.59 14.969 1 96.44 19 LYS B CA 1
ATOM 2086 C C . LYS B 1 19 ? -12.477 6.5 14 1 96.44 19 LYS B C 1
ATOM 2088 O O . LYS B 1 19 ? -11.695 6.031 13.172 1 96.44 19 LYS B O 1
ATOM 2093 N N . PRO B 1 20 ? -13.766 6.074 13.992 1 97.31 20 PRO B N 1
ATOM 2094 C CA . PRO B 1 20 ? -14.18 5.023 13.062 1 97.31 20 PRO B CA 1
ATOM 2095 C C . PRO B 1 20 ? -13.992 5.414 11.602 1 97.31 20 PRO B C 1
ATOM 2097 O O . PRO B 1 20 ? -13.617 4.578 10.773 1 97.31 20 PRO B O 1
ATOM 2100 N N . THR B 1 21 ? -14.203 6.668 11.273 1 97.19 21 THR B N 1
ATOM 2101 C CA . THR B 1 21 ? -14.031 7.145 9.906 1 97.19 21 THR B CA 1
ATOM 2102 C C . THR B 1 21 ? -12.57 7.074 9.484 1 97.19 21 THR B C 1
ATOM 2104 O O . THR B 1 21 ? -12.25 6.609 8.391 1 97.19 21 THR B O 1
ATOM 2107 N N . ARG B 1 22 ? -11.703 7.512 10.359 1 97.5 22 ARG B N 1
ATOM 2108 C CA . ARG B 1 22 ? -10.273 7.504 10.062 1 97.5 22 ARG B CA 1
ATOM 2109 C C . ARG B 1 22 ? -9.75 6.074 9.945 1 97.5 22 ARG B C 1
ATOM 2111 O O . ARG B 1 22 ? -8.977 5.77 9.039 1 97.5 22 ARG B O 1
ATOM 2118 N N . LEU B 1 23 ? -10.18 5.207 10.844 1 97.44 23 LEU B N 1
ATOM 2119 C CA . LEU B 1 23 ? -9.781 3.805 10.797 1 97.44 23 LEU B CA 1
ATOM 2120 C C . LEU B 1 23 ? -10.258 3.146 9.508 1 97.44 23 LEU B C 1
ATOM 2122 O O . LEU B 1 23 ? -9.508 2.42 8.859 1 97.44 23 LEU B O 1
ATOM 2126 N N . PHE B 1 24 ? -11.547 3.406 9.172 1 98.06 24 PHE B N 1
ATOM 2127 C CA . PHE B 1 24 ? -12.062 2.885 7.91 1 98.06 24 PHE B CA 1
ATOM 2128 C C . PHE B 1 24 ? -11.156 3.277 6.75 1 98.06 24 PHE B C 1
ATOM 2130 O O . PHE B 1 24 ? -10.789 2.436 5.926 1 98.06 24 PHE B O 1
ATOM 2137 N N . HIS B 1 25 ? -10.836 4.539 6.621 1 98.19 25 HIS B N 1
ATOM 2138 C CA . HIS B 1 25 ? -10.102 5.07 5.48 1 98.19 25 HIS B CA 1
ATOM 2139 C C . HIS B 1 25 ? -8.75 4.391 5.328 1 98.19 25 HIS B C 1
ATOM 2141 O O . HIS B 1 25 ? -8.422 3.883 4.254 1 98.19 25 HIS B O 1
ATOM 2147 N N . TRP B 1 26 ? -8 4.328 6.379 1 97.44 26 TRP B N 1
ATOM 2148 C CA . TRP B 1 26 ? -6.637 3.818 6.273 1 97.44 26 TRP B CA 1
ATOM 2149 C C . TRP B 1 26 ? -6.637 2.303 6.105 1 97.44 26 TRP B C 1
ATOM 2151 O O . TRP B 1 26 ? -5.793 1.751 5.395 1 97.44 26 TRP B O 1
ATOM 2161 N N . ILE B 1 27 ? -7.531 1.577 6.781 1 98.06 27 ILE B N 1
ATOM 2162 C CA . ILE B 1 27 ? -7.68 0.143 6.555 1 98.06 27 ILE B CA 1
ATOM 2163 C C . ILE B 1 27 ? -8.062 -0.112 5.098 1 98.06 27 ILE B C 1
ATOM 2165 O O . ILE B 1 27 ? -7.543 -1.036 4.469 1 98.06 27 ILE B O 1
ATOM 2169 N N . ASN B 1 28 ? -8.969 0.722 4.609 1 98.38 28 ASN B N 1
ATOM 2170 C CA . ASN B 1 28 ? -9.414 0.584 3.227 1 98.38 28 ASN B CA 1
ATOM 2171 C C . ASN B 1 28 ? -8.258 0.777 2.248 1 98.38 28 ASN B C 1
ATOM 2173 O O . ASN B 1 28 ? -8.141 0.039 1.268 1 98.38 28 ASN B O 1
ATOM 2177 N N . VAL B 1 29 ? -7.402 1.787 2.48 1 97.94 29 VAL B N 1
ATOM 2178 C CA . VAL B 1 29 ? -6.25 2.039 1.616 1 97.94 29 VAL B CA 1
ATOM 2179 C C . VAL B 1 29 ? -5.375 0.792 1.547 1 97.94 29 VAL B C 1
ATOM 2181 O O . VAL B 1 29 ? -4.988 0.356 0.459 1 97.94 29 VAL B O 1
ATOM 2184 N N . MET B 1 30 ? -5.105 0.158 2.684 1 97.44 30 MET B N 1
ATOM 2185 C CA . MET B 1 30 ? -4.25 -1.023 2.742 1 97.44 30 MET B CA 1
ATOM 2186 C C . MET B 1 30 ? -4.898 -2.201 2.023 1 97.44 30 MET B C 1
ATOM 2188 O O . MET B 1 30 ? -4.242 -2.902 1.251 1 97.44 30 MET B O 1
ATOM 2192 N N . LEU B 1 31 ? -6.156 -2.391 2.266 1 98.62 31 LEU B N 1
ATOM 2193 C CA . LEU B 1 31 ? -6.863 -3.529 1.691 1 98.62 31 LEU B CA 1
ATOM 2194 C C . LEU B 1 31 ? -7.016 -3.373 0.182 1 98.62 31 LEU B C 1
ATOM 2196 O O . LEU B 1 31 ? -6.805 -4.328 -0.569 1 98.62 31 LEU B O 1
ATOM 2200 N N . VAL B 1 32 ? -7.391 -2.172 -0.261 1 98.62 32 VAL B N 1
ATOM 2201 C CA . VAL B 1 32 ? -7.562 -1.918 -1.688 1 98.62 32 VAL B CA 1
ATOM 2202 C C . VAL B 1 32 ? -6.227 -2.086 -2.406 1 98.62 32 VAL B C 1
ATOM 2204 O O . VAL B 1 32 ? -6.164 -2.676 -3.488 1 98.62 32 VAL B O 1
ATOM 2207 N N . PHE B 1 33 ? -5.199 -1.596 -1.805 1 97.62 33 PHE B N 1
ATOM 2208 C CA . PHE B 1 33 ? -3.883 -1.74 -2.414 1 97.62 33 PHE B CA 1
ATOM 2209 C C . PHE B 1 33 ? -3.496 -3.211 -2.521 1 97.62 33 PHE B C 1
ATOM 2211 O O . PHE B 1 33 ? -2.996 -3.65 -3.559 1 97.62 33 PHE B O 1
ATOM 2218 N N . ALA B 1 34 ? -3.703 -3.939 -1.483 1 98.19 34 ALA B N 1
ATOM 2219 C CA . ALA B 1 34 ? -3.416 -5.371 -1.504 1 98.19 34 ALA B CA 1
ATOM 2220 C C . ALA B 1 34 ? -4.242 -6.082 -2.572 1 98.19 34 ALA B C 1
ATOM 2222 O O . ALA B 1 34 ? -3.727 -6.93 -3.305 1 98.19 34 ALA B O 1
ATOM 2223 N N . LEU B 1 35 ? -5.48 -5.695 -2.68 1 98.81 35 LEU B N 1
ATOM 2224 C CA . LEU B 1 35 ? -6.379 -6.328 -3.641 1 98.81 35 LEU B CA 1
ATOM 2225 C C . LEU B 1 35 ? -5.977 -5.977 -5.07 1 98.81 35 LEU B C 1
ATOM 2227 O O . LEU B 1 35 ? -6.125 -6.797 -5.98 1 98.81 35 LEU B O 1
ATOM 2231 N N . LEU B 1 36 ? -5.516 -4.762 -5.27 1 98.56 36 LEU B N 1
ATOM 2232 C CA . LEU B 1 36 ? -5.043 -4.379 -6.594 1 98.56 36 LEU B CA 1
ATOM 2233 C C . LEU B 1 36 ? -3.84 -5.219 -7.008 1 98.56 36 LEU B C 1
ATOM 2235 O O . LEU B 1 36 ? -3.758 -5.672 -8.148 1 98.56 36 LEU B O 1
ATOM 2239 N N . ILE B 1 37 ? -2.998 -5.465 -6.074 1 98 37 ILE B N 1
ATOM 2240 C CA . ILE B 1 37 ? -1.782 -6.211 -6.375 1 98 37 ILE B CA 1
ATOM 2241 C C . ILE B 1 37 ? -2.125 -7.684 -6.609 1 98 37 ILE B C 1
ATOM 2243 O O . ILE B 1 37 ? -1.702 -8.273 -7.605 1 98 37 ILE B O 1
ATOM 2247 N N . ILE B 1 38 ? -2.904 -8.273 -5.719 1 98.56 38 ILE B N 1
ATOM 2248 C CA . ILE B 1 38 ? -3.277 -9.672 -5.863 1 98.56 38 ILE B CA 1
ATOM 2249 C C . ILE B 1 38 ? -4.125 -9.859 -7.121 1 98.56 38 ILE B C 1
ATOM 2251 O O . ILE B 1 38 ? -3.961 -10.836 -7.852 1 98.56 38 ILE B O 1
ATOM 2255 N N . GLY B 1 39 ? -5.066 -8.891 -7.34 1 98.5 39 GLY B N 1
ATOM 2256 C CA . GLY B 1 39 ? -5.836 -8.914 -8.578 1 98.5 39 GLY B CA 1
ATOM 2257 C C . GLY B 1 39 ? -4.969 -8.844 -9.82 1 98.5 39 GLY B C 1
ATOM 2258 O O . GLY B 1 39 ? -5.254 -9.508 -10.82 1 98.5 39 GLY B O 1
ATOM 2259 N N . GLY B 1 40 ? -3.926 -8.055 -9.758 1 97.75 40 GLY B N 1
ATOM 2260 C CA . GLY B 1 40 ? -2.98 -7.992 -10.867 1 97.75 40 GLY B CA 1
ATOM 2261 C C . GLY B 1 40 ? -2.262 -9.305 -11.109 1 97.75 40 GLY B C 1
ATOM 2262 O O . GLY B 1 40 ? -2.125 -9.742 -12.25 1 97.75 40 GLY B O 1
ATOM 2263 N N . VAL B 1 41 ? -1.82 -9.953 -10.039 1 97.81 41 VAL B N 1
ATOM 2264 C CA . VAL B 1 41 ? -1.155 -11.25 -10.148 1 97.81 41 VAL B CA 1
ATOM 2265 C C . VAL B 1 41 ? -2.105 -12.266 -10.773 1 97.81 41 VAL B C 1
ATOM 2267 O O . VAL B 1 41 ? -1.698 -13.07 -11.617 1 97.81 41 VAL B O 1
ATOM 2270 N N . MET B 1 42 ? -3.35 -12.203 -10.375 1 97.88 42 MET B N 1
ATOM 2271 C CA . MET B 1 42 ? -4.355 -13.094 -10.945 1 97.88 42 MET B CA 1
ATOM 2272 C C . MET B 1 42 ? -4.543 -12.828 -12.438 1 97.88 42 MET B C 1
ATOM 2274 O O . MET B 1 42 ? -4.59 -13.758 -13.234 1 97.88 42 MET B O 1
ATOM 2278 N N . MET B 1 43 ? -4.621 -11.586 -12.766 1 97.12 43 MET B N 1
ATOM 2279 C CA . MET B 1 43 ? -4.887 -11.188 -14.141 1 97.12 43 MET B CA 1
ATOM 2280 C C . MET B 1 43 ? -3.738 -11.602 -15.055 1 97.12 43 MET B C 1
ATOM 2282 O O . MET B 1 43 ? -3.965 -12.031 -16.188 1 97.12 43 MET B O 1
ATOM 2286 N N . PHE B 1 44 ? -2.533 -11.594 -14.477 1 97.62 44 PHE B N 1
ATOM 2287 C CA . PHE B 1 44 ? -1.362 -11.867 -15.297 1 97.62 44 PHE B CA 1
ATOM 2288 C C . PHE B 1 44 ? -0.72 -13.195 -14.898 1 97.62 44 PHE B C 1
ATOM 2290 O O . PHE B 1 44 ? 0.487 -13.375 -15.07 1 97.62 44 PHE B O 1
ATOM 2297 N N . ARG B 1 45 ? -1.468 -14.055 -14.328 1 96.88 45 ARG B N 1
ATOM 2298 C CA . ARG B 1 45 ? -0.935 -15.305 -13.797 1 96.88 45 ARG B CA 1
ATOM 2299 C C . ARG B 1 45 ? -0.238 -16.109 -14.883 1 96.88 45 ARG B C 1
ATOM 2301 O O . ARG B 1 45 ? 0.805 -16.719 -14.641 1 96.88 45 ARG B O 1
ATOM 2308 N N . SER B 1 46 ? -0.818 -16.156 -16.141 1 96.75 46 SER B N 1
ATOM 2309 C CA . SER B 1 46 ? -0.222 -16.922 -17.234 1 96.75 46 SER B CA 1
ATOM 2310 C C . SER B 1 46 ? 1.138 -16.359 -17.625 1 96.75 46 SER B C 1
ATOM 2312 O O . SER B 1 46 ? 2.098 -17.109 -17.812 1 96.75 46 SER B O 1
ATOM 2314 N N . GLU B 1 47 ? 1.204 -15.031 -17.688 1 97.06 47 GLU B N 1
ATOM 2315 C CA . GLU B 1 47 ? 2.463 -14.359 -18 1 97.06 47 GLU B CA 1
ATOM 2316 C C . GLU B 1 47 ? 3.5 -14.594 -16.906 1 97.06 47 GLU B C 1
ATOM 2318 O O . GLU B 1 47 ? 4.703 -14.586 -17.172 1 97.06 47 GLU B O 1
ATOM 2323 N N . LEU B 1 48 ? 3.041 -14.961 -15.734 1 97.38 48 LEU B N 1
ATOM 2324 C CA . LEU B 1 48 ? 3.932 -15.195 -14.609 1 97.38 48 LEU B CA 1
ATOM 2325 C C . LEU B 1 48 ? 4.293 -16.672 -14.5 1 97.38 48 LEU B C 1
ATOM 2327 O O . LEU B 1 48 ? 4.969 -17.094 -13.555 1 97.38 48 LEU B O 1
ATOM 2331 N N . GLY B 1 49 ? 3.742 -17.469 -15.484 1 97.31 49 GLY B N 1
ATOM 2332 C CA . GLY B 1 49 ? 4.094 -18.875 -15.531 1 97.31 49 GLY B CA 1
ATOM 2333 C C . GLY B 1 49 ? 3.236 -19.734 -14.625 1 97.31 49 GLY B C 1
ATOM 2334 O O . GLY B 1 49 ? 3.592 -20.875 -14.32 1 97.31 49 GLY B O 1
ATOM 2335 N N . ILE B 1 50 ? 2.154 -19.156 -14.117 1 97.38 50 ILE B N 1
ATOM 2336 C CA . ILE B 1 50 ? 1.229 -19.891 -13.258 1 97.38 50 ILE B CA 1
ATOM 2337 C C . ILE B 1 50 ? 0.055 -20.391 -14.094 1 97.38 50 ILE B C 1
ATOM 2339 O O . ILE B 1 50 ? -0.877 -19.641 -14.391 1 97.38 50 ILE B O 1
ATOM 2343 N N . SER B 1 51 ? 0.053 -21.641 -14.406 1 95.94 51 SER B N 1
ATOM 2344 C CA . SER B 1 51 ? -0.956 -22.172 -15.312 1 95.94 51 SER B CA 1
ATOM 2345 C C . SER B 1 51 ? -1.809 -23.234 -14.625 1 95.94 51 SER B C 1
ATOM 2347 O O . SER B 1 51 ? -2.877 -23.609 -15.125 1 95.94 51 SER B O 1
ATOM 2349 N N . GLU B 1 52 ? -1.318 -23.688 -13.438 1 96 52 GLU B N 1
ATOM 2350 C CA . GLU B 1 52 ? -2.027 -24.75 -12.711 1 96 52 GLU B CA 1
ATOM 2351 C C . GLU B 1 52 ? -3.371 -24.25 -12.188 1 96 52 GLU B C 1
ATOM 2353 O O . GLU B 1 52 ? -3.486 -23.094 -11.758 1 96 52 GLU B O 1
ATOM 2358 N N . LEU B 1 53 ? -4.312 -25.156 -12.273 1 96.81 53 LEU B N 1
ATOM 2359 C CA . LEU B 1 53 ? -5.625 -24.828 -11.727 1 96.81 53 LEU B CA 1
ATOM 2360 C C . LEU B 1 53 ? -5.535 -24.547 -10.227 1 96.81 53 LEU B C 1
ATOM 2362 O O . LEU B 1 53 ? -6.223 -23.656 -9.719 1 96.81 53 LEU B O 1
ATOM 2366 N N . SER B 1 54 ? -4.73 -25.297 -9.562 1 97.38 54 SER B N 1
ATOM 2367 C CA . SER B 1 54 ? -4.562 -25.094 -8.125 1 97.38 54 SER B CA 1
ATOM 2368 C C . SER B 1 54 ? -4.09 -23.672 -7.82 1 97.38 54 SER B C 1
ATOM 2370 O O . SER B 1 54 ? -4.555 -23.047 -6.867 1 97.38 54 SER B O 1
ATOM 2372 N N . GLY B 1 55 ? -3.129 -23.188 -8.625 1 97.5 55 GLY B N 1
ATOM 2373 C CA . GLY B 1 55 ? -2.656 -21.812 -8.477 1 97.5 55 GLY B CA 1
ATOM 2374 C C . GLY B 1 55 ? -3.73 -20.781 -8.742 1 97.5 55 GLY B C 1
ATOM 2375 O O . GLY B 1 55 ? -3.82 -19.766 -8.031 1 97.5 55 GLY B O 1
ATOM 2376 N N . LYS B 1 56 ? -4.492 -21.031 -9.789 1 97.56 56 LYS B N 1
ATOM 2377 C CA . LYS B 1 56 ? -5.613 -20.156 -10.102 1 97.56 56 LYS B CA 1
ATOM 2378 C C . LYS B 1 56 ? -6.582 -20.062 -8.922 1 97.56 56 LYS B C 1
ATOM 2380 O O . LYS B 1 56 ? -6.961 -18.969 -8.508 1 97.56 56 LYS B O 1
ATOM 2385 N N . ILE B 1 57 ? -6.945 -21.219 -8.352 1 98.19 57 ILE B N 1
ATOM 2386 C CA . ILE B 1 57 ? -7.898 -21.281 -7.254 1 98.19 57 ILE B CA 1
ATOM 2387 C C . ILE B 1 57 ? -7.285 -20.656 -6 1 98.19 57 ILE B C 1
ATOM 2389 O O . ILE B 1 57 ? -7.957 -19.922 -5.277 1 98.19 57 ILE B O 1
ATOM 2393 N N . GLY B 1 58 ? -6.023 -20.969 -5.789 1 98.25 58 GLY B N 1
ATOM 2394 C CA . GLY B 1 58 ? -5.352 -20.422 -4.621 1 98.25 58 GLY B CA 1
ATOM 2395 C C . GLY B 1 58 ? -5.281 -18.906 -4.625 1 98.25 58 GLY B C 1
ATOM 2396 O O . GLY B 1 58 ? -5.555 -18.266 -3.609 1 98.25 58 GLY B O 1
ATOM 2397 N N . LEU B 1 59 ? -4.859 -18.312 -5.73 1 98.44 59 LEU B N 1
ATOM 2398 C CA . LEU B 1 59 ? -4.777 -16.859 -5.855 1 98.44 59 LEU B CA 1
ATOM 2399 C C . LEU B 1 59 ? -6.152 -16.219 -5.699 1 98.44 59 LEU B C 1
ATOM 2401 O O . LEU B 1 59 ? -6.293 -15.18 -5.062 1 98.44 59 LEU B O 1
ATOM 2405 N N . LYS B 1 60 ? -7.168 -16.797 -6.297 1 98.5 60 LYS B N 1
ATOM 2406 C CA . LYS B 1 60 ? -8.531 -16.297 -6.156 1 98.5 60 LYS B CA 1
ATOM 2407 C C . LYS B 1 60 ? -9 -16.375 -4.711 1 98.5 60 LYS B C 1
ATOM 2409 O O . LYS B 1 60 ? -9.68 -15.477 -4.215 1 98.5 60 LYS B O 1
ATOM 2414 N N . THR B 1 61 ? -8.688 -17.5 -4.047 1 98.62 61 THR B N 1
ATOM 2415 C CA . THR B 1 61 ? -9.039 -17.656 -2.643 1 98.62 61 THR B CA 1
ATOM 2416 C C . THR B 1 61 ? -8.414 -16.562 -1.795 1 98.62 61 THR B C 1
ATOM 2418 O O . THR B 1 61 ? -9.094 -15.938 -0.971 1 98.62 61 THR B O 1
ATOM 2421 N N . LEU B 1 62 ? -7.129 -16.312 -2.055 1 98.62 62 LEU B N 1
ATOM 2422 C CA . LEU B 1 62 ? -6.449 -15.242 -1.332 1 98.62 62 LEU B CA 1
ATOM 2423 C C . LEU B 1 62 ? -7.121 -13.898 -1.593 1 98.62 62 LEU B C 1
ATOM 2425 O O . LEU B 1 62 ? -7.352 -13.117 -0.662 1 98.62 62 LEU B O 1
ATOM 2429 N N . HIS B 1 63 ? -7.43 -13.617 -2.859 1 98.88 63 HIS B N 1
ATOM 2430 C CA . HIS B 1 63 ? -8.125 -12.398 -3.24 1 98.88 63 HIS B CA 1
ATOM 2431 C C . HIS B 1 63 ? -9.461 -12.266 -2.514 1 98.88 63 HIS B C 1
ATOM 2433 O O . HIS B 1 63 ? -9.773 -11.203 -1.973 1 98.88 63 HIS B O 1
ATOM 2439 N N . VAL B 1 64 ? -10.195 -13.344 -2.408 1 98.81 64 VAL B N 1
ATOM 2440 C CA . VAL B 1 64 ? -11.516 -13.344 -1.789 1 98.81 64 VAL B CA 1
ATOM 2441 C C . VAL B 1 64 ? -11.383 -13.125 -0.283 1 98.81 64 VAL B C 1
ATOM 2443 O O . VAL B 1 64 ? -12.148 -12.367 0.31 1 98.81 64 VAL B O 1
ATOM 2446 N N . LEU B 1 65 ? -10.398 -13.773 0.32 1 98.69 65 LEU B N 1
ATOM 2447 C CA . LEU B 1 65 ? -10.203 -13.609 1.756 1 98.69 65 LEU B CA 1
ATOM 2448 C C . LEU B 1 65 ? -9.875 -12.156 2.098 1 98.69 65 LEU B C 1
ATOM 2450 O O . LEU B 1 65 ? -10.43 -11.602 3.049 1 98.69 65 LEU B O 1
ATOM 2454 N N . ILE B 1 66 ? -9 -11.555 1.347 1 98.75 66 ILE B N 1
ATOM 2455 C CA . ILE B 1 66 ? -8.719 -10.141 1.538 1 98.75 66 ILE B CA 1
ATOM 2456 C C . ILE B 1 66 ? -9.953 -9.312 1.208 1 98.75 66 ILE B C 1
ATOM 2458 O O . ILE B 1 66 ? -10.258 -8.328 1.894 1 98.75 66 ILE B O 1
ATOM 2462 N N . GLY B 1 67 ? -10.68 -9.734 0.202 1 98.88 67 GLY B N 1
ATOM 2463 C CA . GLY B 1 67 ? -11.922 -9.078 -0.178 1 98.88 67 GLY B CA 1
ATOM 2464 C C . GLY B 1 67 ? -12.953 -9.07 0.935 1 98.88 67 GLY B C 1
ATOM 2465 O O . GLY B 1 67 ? -13.727 -8.117 1.067 1 98.88 67 GLY B O 1
ATOM 2466 N N . TYR B 1 68 ? -12.961 -10.164 1.743 1 98.88 68 TYR B N 1
ATOM 2467 C CA . TYR B 1 68 ? -13.867 -10.188 2.889 1 98.88 68 TYR B CA 1
ATOM 2468 C C . TYR B 1 68 ? -13.508 -9.094 3.889 1 98.88 68 TYR B C 1
ATOM 2470 O O . TYR B 1 68 ? -14.391 -8.453 4.465 1 98.88 68 TYR B O 1
ATOM 2478 N N . GLY B 1 69 ? -12.211 -8.938 4.094 1 98.88 69 GLY B N 1
ATOM 2479 C CA . GLY B 1 69 ? -11.797 -7.824 4.93 1 98.88 69 GLY B CA 1
ATOM 2480 C C . GLY B 1 69 ? -12.281 -6.48 4.418 1 98.88 69 GLY B C 1
ATOM 2481 O O . GLY B 1 69 ? -12.797 -5.664 5.184 1 98.88 69 GLY B O 1
ATOM 2482 N N . PHE B 1 70 ? -12.156 -6.289 3.129 1 98.88 70 PHE B N 1
ATOM 2483 C CA . PHE B 1 70 ? -12.625 -5.078 2.461 1 98.88 70 PHE B CA 1
ATOM 2484 C C . PHE B 1 70 ? -14.133 -4.922 2.619 1 98.88 70 PHE B C 1
ATOM 2486 O O . PHE B 1 70 ? -14.617 -3.836 2.945 1 98.88 70 PHE B O 1
ATOM 2493 N N . ALA B 1 71 ? -14.883 -5.992 2.422 1 98.81 71 ALA B N 1
ATOM 2494 C CA . ALA B 1 71 ? -16.344 -5.957 2.506 1 98.81 71 ALA B CA 1
ATOM 2495 C C . ALA B 1 71 ? -16.797 -5.617 3.922 1 98.81 71 ALA B C 1
ATOM 2497 O O . ALA B 1 71 ? -17.688 -4.781 4.105 1 98.81 71 ALA B O 1
ATOM 2498 N N . ILE B 1 72 ? -16.188 -6.258 4.891 1 98.75 72 ILE B N 1
ATOM 2499 C CA . ILE B 1 72 ? -16.547 -6 6.285 1 98.75 72 ILE B CA 1
ATOM 2500 C C . ILE B 1 72 ? -16.234 -4.547 6.633 1 98.75 72 ILE B C 1
ATOM 2502 O O . ILE B 1 72 ? -17.062 -3.861 7.238 1 98.75 72 ILE B O 1
ATOM 2506 N N . ASN B 1 73 ? -15.078 -4.074 6.211 1 98.75 73 ASN B N 1
ATOM 2507 C CA . ASN B 1 73 ? -14.688 -2.688 6.449 1 98.75 73 ASN B CA 1
ATOM 2508 C C . ASN B 1 73 ? -15.68 -1.711 5.828 1 98.75 73 ASN B C 1
ATOM 2510 O O . ASN B 1 73 ? -16.078 -0.735 6.465 1 98.75 73 ASN B O 1
ATOM 2514 N N . LEU B 1 74 ? -16.062 -1.977 4.605 1 98.75 74 LEU B N 1
ATOM 2515 C CA . LEU B 1 74 ? -17 -1.105 3.893 1 98.75 74 LEU B CA 1
ATOM 2516 C C . LEU B 1 74 ? -18.375 -1.144 4.535 1 98.75 74 LEU B C 1
ATOM 2518 O O . LEU B 1 74 ? -19.031 -0.108 4.672 1 98.75 74 LEU B O 1
ATOM 2522 N N . LEU B 1 75 ? -18.844 -2.314 4.961 1 98.5 75 LEU B N 1
ATOM 2523 C CA . LEU B 1 75 ? -20.156 -2.436 5.598 1 98.5 75 LEU B CA 1
ATOM 2524 C C . LEU B 1 75 ? -20.203 -1.643 6.898 1 98.5 75 LEU B C 1
ATOM 2526 O O . LEU B 1 75 ? -21.188 -0.975 7.191 1 98.5 75 LEU B O 1
ATOM 2530 N N . ILE B 1 76 ? -19.141 -1.741 7.641 1 98.25 76 ILE B N 1
ATOM 2531 C CA . ILE B 1 76 ? -19.062 -0.959 8.867 1 98.25 76 ILE B CA 1
ATOM 2532 C C . ILE B 1 76 ? -19.141 0.529 8.539 1 98.25 76 ILE B C 1
ATOM 2534 O O . ILE B 1 76 ? -19.859 1.277 9.219 1 98.25 76 ILE B O 1
ATOM 2538 N N . ARG B 1 77 ? -18.5 0.934 7.492 1 97.81 77 ARG B N 1
ATOM 2539 C CA . ARG B 1 77 ? -18.531 2.334 7.086 1 97.81 77 ARG B CA 1
ATOM 2540 C C . ARG B 1 77 ? -19.922 2.75 6.645 1 97.81 77 ARG B C 1
ATOM 2542 O O . ARG B 1 77 ? -20.359 3.871 6.918 1 97.81 77 ARG B O 1
ATOM 2549 N N . LEU B 1 78 ? -20.578 1.924 5.938 1 97.62 78 LEU B N 1
ATOM 2550 C CA . LEU B 1 78 ? -21.922 2.232 5.469 1 97.62 78 LEU B CA 1
ATOM 2551 C C . LEU B 1 78 ? -22.891 2.408 6.641 1 97.62 78 LEU B C 1
ATOM 2553 O O . LEU B 1 78 ? -23.672 3.361 6.672 1 97.62 78 LEU B O 1
ATOM 2557 N N . VAL B 1 79 ? -22.781 1.551 7.637 1 97.31 79 VAL B N 1
ATOM 2558 C CA . VAL B 1 79 ? -23.594 1.679 8.836 1 97.31 79 VAL B CA 1
ATOM 2559 C C . VAL B 1 79 ? -23.234 2.959 9.586 1 97.31 79 VAL B C 1
ATOM 2561 O O . VAL B 1 79 ? -24.109 3.689 10.047 1 97.31 79 VAL B O 1
ATOM 2564 N N . TRP B 1 80 ? -21.906 3.223 9.617 1 96.38 80 TRP B N 1
ATOM 2565 C CA . TRP B 1 80 ? -21.406 4.395 10.328 1 96.38 80 TRP B CA 1
ATOM 2566 C C . TRP B 1 80 ? -21.906 5.68 9.68 1 96.38 80 TRP B C 1
ATOM 2568 O O . TRP B 1 80 ? -21.984 6.727 10.328 1 96.38 80 TRP B O 1
ATOM 2578 N N . GLY B 1 81 ? -22.266 5.613 8.375 1 95.19 81 GLY B N 1
ATOM 2579 C CA . GLY B 1 81 ? -22.812 6.75 7.668 1 95.19 81 GLY B CA 1
ATOM 2580 C C . GLY B 1 81 ? -24.172 7.188 8.211 1 95.19 81 GLY B C 1
ATOM 2581 O O . GLY B 1 81 ? -24.594 8.32 7.98 1 95.19 81 GLY B O 1
ATOM 2582 N N . PHE B 1 82 ? -24.766 6.309 8.977 1 94.56 82 PHE B N 1
ATOM 2583 C CA . PHE B 1 82 ? -26.078 6.629 9.539 1 94.56 82 PHE B CA 1
ATOM 2584 C C . PHE B 1 82 ? -25.938 7.016 11.008 1 94.56 82 PHE B C 1
ATOM 2586 O O . PHE B 1 82 ?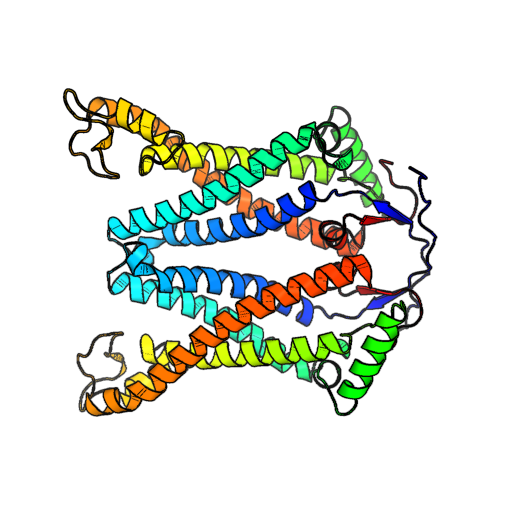 -26.781 7.75 11.539 1 94.56 82 PHE B O 1
ATOM 2593 N N . VAL B 1 83 ? -24.891 6.629 11.688 1 94.06 83 VAL B N 1
ATOM 2594 C CA . VAL B 1 83 ? -24.891 6.777 13.141 1 94.06 83 VAL B CA 1
ATOM 2595 C C . VAL B 1 83 ? -23.656 7.562 13.586 1 94.06 83 VAL B C 1
ATOM 2597 O O . VAL B 1 83 ? -23.547 7.949 14.75 1 94.06 83 VAL B O 1
ATOM 2600 N N . GLY B 1 84 ? -22.766 7.785 12.695 1 92.5 84 GLY B N 1
ATOM 2601 C CA . GLY B 1 84 ? -21.531 8.484 13.023 1 92.5 84 GLY B CA 1
ATOM 2602 C C . GLY B 1 84 ? -21.75 9.953 13.344 1 92.5 84 GLY B C 1
ATOM 2603 O O . GLY B 1 84 ? -22.891 10.398 13.5 1 92.5 84 GLY B O 1
ATOM 2604 N N . ASN B 1 85 ? -20.609 10.641 13.562 1 92 85 ASN B N 1
ATOM 2605 C CA . ASN B 1 85 ? -20.719 12.062 13.898 1 92 85 ASN B CA 1
ATOM 2606 C C . ASN B 1 85 ? -21.203 12.883 12.711 1 92 85 ASN B C 1
ATOM 2608 O O . ASN B 1 85 ? -21.422 12.352 11.625 1 92 85 ASN B O 1
ATOM 2612 N N . LYS B 1 86 ? -21.359 14.109 12.875 1 90.5 86 LYS B N 1
ATOM 2613 C CA . LYS B 1 86 ? -21.953 15.031 11.914 1 90.5 86 LYS B CA 1
ATOM 2614 C C . LYS B 1 86 ? -21.281 14.922 10.547 1 90.5 86 LYS B C 1
ATOM 2616 O O . LYS B 1 86 ? -21.953 14.836 9.523 1 90.5 86 LYS B O 1
ATOM 2621 N N . TYR B 1 87 ? -19.984 14.852 10.523 1 91.38 87 TYR B N 1
ATOM 2622 C CA . TYR B 1 87 ? -19.234 14.945 9.281 1 91.38 87 TYR B CA 1
ATOM 2623 C C . TYR B 1 87 ? -19.078 13.57 8.641 1 91.38 87 TYR B C 1
ATOM 2625 O O . TYR B 1 87 ? -18.703 13.469 7.465 1 91.38 87 TYR B O 1
ATOM 2633 N N . ALA B 1 88 ? -19.406 12.57 9.43 1 91.44 88 ALA B N 1
ATOM 2634 C CA . ALA B 1 88 ? -19.312 11.203 8.914 1 91.44 88 ALA B CA 1
ATOM 2635 C C . ALA B 1 88 ? -20.641 10.75 8.312 1 91.44 88 ALA B C 1
ATOM 2637 O O . ALA B 1 88 ? -20.703 9.75 7.598 1 91.44 88 ALA B O 1
ATOM 2638 N N . ARG B 1 89 ? -21.688 11.398 8.625 1 93.5 89 ARG B N 1
ATOM 2639 C CA . ARG B 1 89 ? -23.031 10.984 8.227 1 93.5 89 ARG B CA 1
ATOM 2640 C C . ARG B 1 89 ? -23.297 11.328 6.766 1 93.5 89 ARG B C 1
ATOM 2642 O O . ARG B 1 89 ? -22.891 12.383 6.285 1 93.5 89 ARG B O 1
ATOM 2649 N N . PHE B 1 90 ? -24.141 10.508 6.145 1 92.31 90 PHE B N 1
ATOM 2650 C CA . PHE B 1 90 ? -24.391 10.617 4.715 1 92.31 90 PHE B CA 1
ATOM 2651 C C . PHE B 1 90 ? -25.156 11.906 4.395 1 92.31 90 PHE B C 1
ATOM 2653 O O . PHE B 1 90 ? -24.953 12.5 3.336 1 92.31 90 PHE B O 1
ATOM 2660 N N . ASN B 1 91 ? -25.969 12.336 5.266 1 87.69 91 ASN B N 1
ATOM 2661 C CA . ASN B 1 91 ? -26.75 13.539 5.035 1 87.69 91 ASN B CA 1
ATOM 2662 C C . ASN B 1 91 ? -25.859 14.773 4.926 1 87.69 91 ASN B C 1
ATOM 2664 O O . ASN B 1 91 ? -26.25 15.773 4.316 1 87.69 91 ASN B O 1
ATOM 2668 N N . HIS B 1 92 ? -24.703 14.688 5.5 1 86.19 92 HIS B N 1
ATOM 2669 C CA . HIS B 1 92 ? -23.766 15.789 5.414 1 86.19 92 HIS B CA 1
ATOM 2670 C C . HIS B 1 92 ? -22.734 15.555 4.309 1 86.19 92 HIS B C 1
ATOM 2672 O O . HIS B 1 92 ? -22.312 16.5 3.637 1 86.19 92 HIS B O 1
ATOM 2678 N N . MET B 1 93 ? -22.422 14.375 4.109 1 87.38 93 MET B N 1
ATOM 2679 C CA . MET B 1 93 ? -21.297 14.023 3.252 1 87.38 93 MET B CA 1
ATOM 2680 C C . MET B 1 93 ? -21.719 13.984 1.786 1 87.38 93 MET B C 1
ATOM 2682 O O . MET B 1 93 ? -20.938 14.32 0.899 1 87.38 93 MET B O 1
ATOM 2686 N N . PHE B 1 94 ? -22.953 13.688 1.544 1 86.38 94 PHE B N 1
ATOM 2687 C CA . PHE B 1 94 ? -23.391 13.5 0.165 1 86.38 94 PHE B CA 1
ATOM 2688 C C . PHE B 1 94 ? -24.031 14.773 -0.374 1 86.38 94 PHE B C 1
ATOM 2690 O O . PHE B 1 94 ? -24.531 15.602 0.396 1 86.38 94 PHE B O 1
ATOM 2697 N N . PRO B 1 95 ? -24 14.867 -1.752 1 86.88 95 PRO B N 1
ATOM 2698 C CA . PRO B 1 95 ? -24.672 16.016 -2.373 1 86.88 95 PRO B CA 1
ATOM 2699 C C . PRO B 1 95 ? -26.172 16.016 -2.143 1 86.88 95 PRO B C 1
ATOM 2701 O O . PRO B 1 95 ? -26.781 14.953 -1.99 1 86.88 95 PRO B O 1
ATOM 2704 N N . ASN B 1 96 ? -26.578 17.172 -1.956 1 83.44 96 ASN B N 1
ATOM 2705 C CA . ASN B 1 96 ? -28.016 17.391 -1.842 1 83.44 96 ASN B CA 1
ATOM 2706 C C . ASN B 1 96 ? -28.531 18.344 -2.914 1 83.44 96 ASN B C 1
ATOM 2708 O O . ASN B 1 96 ? -27.828 18.625 -3.893 1 83.44 96 ASN B O 1
ATOM 2712 N N . ALA B 1 97 ? -29.688 18.781 -2.729 1 78.94 97 ALA B N 1
ATOM 2713 C CA . ALA B 1 97 ? -30.344 19.609 -3.734 1 78.94 97 ALA B CA 1
ATOM 2714 C C . ALA B 1 97 ? -29.578 20.906 -3.967 1 78.94 97 ALA B C 1
ATOM 2716 O O . ALA B 1 97 ? -29.656 21.5 -5.047 1 78.94 97 ALA B O 1
ATOM 2717 N N . HIS B 1 98 ? -28.828 21.281 -3.057 1 84.75 98 HIS B N 1
ATOM 2718 C CA . HIS B 1 98 ? -28.125 22.562 -3.139 1 84.75 98 HIS B CA 1
ATOM 2719 C C . HIS B 1 98 ? -26.688 22.375 -3.598 1 84.75 98 HIS B C 1
ATOM 2721 O O . HIS B 1 98 ? -25.984 23.359 -3.861 1 84.75 98 HIS B O 1
ATOM 2727 N N . SER B 1 99 ? -26.328 21.188 -3.74 1 85 99 SER B N 1
ATOM 2728 C CA . SER B 1 99 ? -24.906 20.891 -3.943 1 85 99 SER B CA 1
ATOM 2729 C C . SER B 1 99 ? -24.438 21.406 -5.297 1 85 99 SER B C 1
ATOM 2731 O O . SER B 1 99 ? -23.266 21.781 -5.445 1 85 99 SER B O 1
ATOM 2733 N N . LYS B 1 100 ? -25.281 21.422 -6.285 1 85.88 100 LYS B N 1
ATOM 2734 C CA . LYS B 1 100 ? -24.875 21.938 -7.586 1 85.88 100 LYS B CA 1
ATOM 2735 C C . LYS B 1 100 ? -24.562 23.422 -7.512 1 85.88 100 LYS B C 1
ATOM 2737 O O . LYS B 1 100 ? -23.562 23.891 -8.055 1 85.88 100 LYS B O 1
ATOM 2742 N N . ASN B 1 101 ? -25.469 24.125 -6.82 1 89 101 ASN B N 1
ATOM 2743 C CA . ASN B 1 101 ? -25.234 25.562 -6.629 1 89 101 ASN B CA 1
ATOM 2744 C C . ASN B 1 101 ? -24 25.812 -5.781 1 89 101 ASN B C 1
ATOM 2746 O O . ASN B 1 101 ? -23.234 26.75 -6.051 1 89 101 ASN B O 1
ATOM 2750 N N . GLU B 1 102 ? -23.875 25.031 -4.785 1 89.25 102 GLU B N 1
ATOM 2751 C CA . GLU B 1 102 ? -22.703 25.156 -3.926 1 89.25 102 GLU B CA 1
ATOM 2752 C C . GLU B 1 102 ? -21.422 24.922 -4.711 1 89.25 102 GLU B C 1
ATOM 2754 O O . GLU B 1 102 ? -20.406 25.578 -4.473 1 89.25 102 GLU B O 1
ATOM 2759 N N . LEU B 1 103 ? -21.484 24.016 -5.613 1 90.75 103 LEU B N 1
ATOM 2760 C CA . LEU B 1 103 ? -20.328 23.688 -6.445 1 90.75 103 LEU B CA 1
ATOM 2761 C C . LEU B 1 103 ? -19.969 24.875 -7.348 1 90.75 103 LEU B C 1
ATOM 2763 O O . LEU B 1 103 ? -18.797 25.219 -7.477 1 90.75 103 LEU B O 1
ATOM 2767 N N . GLN B 1 104 ? -20.969 25.422 -7.93 1 92 104 GLN B N 1
ATOM 2768 C CA . GLN B 1 104 ? -20.734 26.578 -8.797 1 92 104 GLN B CA 1
ATOM 2769 C C . GLN B 1 104 ? -20.172 27.75 -8.016 1 92 104 GLN B C 1
ATOM 2771 O O . GLN B 1 104 ? -19.25 28.422 -8.477 1 92 104 GLN B O 1
ATOM 2776 N N . ALA B 1 105 ? -20.75 28 -6.879 1 91.06 105 ALA B N 1
ATOM 2777 C CA . ALA B 1 105 ? -20.25 29.078 -6.02 1 91.06 105 ALA B CA 1
ATOM 2778 C C . ALA B 1 105 ? -18.797 28.812 -5.602 1 91.06 105 ALA B C 1
ATOM 2780 O O . ALA B 1 105 ? -17.984 29.734 -5.586 1 91.06 105 ALA B O 1
ATOM 2781 N N . TYR B 1 106 ? -18.547 27.609 -5.234 1 91.12 106 TYR B N 1
ATOM 2782 C CA . TYR B 1 106 ? -17.203 27.203 -4.852 1 91.12 106 TYR B CA 1
ATOM 2783 C C . TYR B 1 106 ? -16.219 27.453 -5.988 1 91.12 106 TYR B C 1
ATOM 2785 O O . TYR B 1 106 ? -15.148 28.047 -5.773 1 91.12 106 TYR B O 1
ATOM 2793 N N . GLN B 1 107 ? -16.547 27.094 -7.184 1 91.5 107 GLN B N 1
ATOM 2794 C CA . GLN B 1 107 ? -15.68 27.25 -8.344 1 91.5 107 GLN B CA 1
ATOM 2795 C C . GLN B 1 107 ? -15.453 28.734 -8.656 1 91.5 107 GLN B C 1
ATOM 2797 O O . GLN B 1 107 ? -14.344 29.125 -9.023 1 91.5 107 GLN B O 1
ATOM 2802 N N . ALA B 1 108 ? -16.484 29.484 -8.492 1 92.12 108 ALA B N 1
ATOM 2803 C CA . ALA B 1 108 ? -16.391 30.922 -8.727 1 92.12 108 ALA B CA 1
ATOM 2804 C C . ALA B 1 108 ? -15.445 31.562 -7.723 1 92.12 108 ALA B C 1
ATOM 2806 O O . ALA B 1 108 ? -14.633 32.438 -8.086 1 92.12 108 ALA B O 1
ATOM 2807 N N . GLU B 1 109 ? -15.547 31.203 -6.523 1 91.56 109 GLU B N 1
ATOM 2808 C CA . GLU B 1 109 ? -14.688 31.75 -5.48 1 91.56 109 GLU B CA 1
ATOM 2809 C C . GLU B 1 109 ? -13.227 31.359 -5.703 1 91.56 109 GLU B C 1
ATOM 2811 O O . GLU B 1 109 ? -12.328 32.188 -5.551 1 91.56 109 GLU B O 1
ATOM 2816 N N . VAL B 1 110 ? -13.008 30.172 -6.062 1 88.94 110 VAL B N 1
ATOM 2817 C CA . VAL B 1 110 ? -11.656 29.688 -6.316 1 88.94 110 VAL B CA 1
ATOM 2818 C C . VAL B 1 110 ? -11.07 30.422 -7.523 1 88.94 110 VAL B C 1
ATOM 2820 O O . VAL B 1 110 ? -9.906 30.844 -7.5 1 88.94 110 VAL B O 1
ATOM 2823 N N . ALA B 1 111 ? -11.867 30.625 -8.516 1 91.38 111 ALA B N 1
ATOM 2824 C CA . ALA B 1 111 ? -11.438 31.344 -9.711 1 91.38 111 ALA B CA 1
ATOM 2825 C C . ALA B 1 111 ? -11.102 32.781 -9.383 1 91.38 111 ALA B C 1
ATOM 2827 O O . ALA B 1 111 ? -10.234 33.406 -10.023 1 91.38 111 ALA B O 1
ATOM 2828 N N . ALA B 1 112 ? -11.75 33.312 -8.391 1 93.44 112 ALA B N 1
ATOM 2829 C CA . ALA B 1 112 ? -11.531 34.688 -7.957 1 93.44 112 ALA B CA 1
ATOM 2830 C C . ALA B 1 112 ? -10.312 34.781 -7.039 1 93.44 112 ALA B C 1
ATOM 2832 O O . ALA B 1 112 ? -10.008 35.844 -6.512 1 93.44 112 ALA B O 1
ATOM 2833 N N . GLY B 1 113 ? -9.695 33.594 -6.742 1 88.69 113 GLY B N 1
ATOM 2834 C CA . GLY B 1 113 ? -8.477 33.562 -5.953 1 88.69 113 GLY B CA 1
ATOM 2835 C C . GLY B 1 113 ? -8.734 33.406 -4.465 1 88.69 113 GLY B C 1
ATOM 2836 O O . GLY B 1 113 ? -7.809 33.531 -3.654 1 88.69 113 GLY B O 1
ATOM 2837 N N . LYS B 1 114 ? -10.039 33.219 -4.18 1 89.62 114 LYS B N 1
ATOM 2838 C CA . LYS B 1 114 ? -10.383 33 -2.779 1 89.62 114 LYS B CA 1
ATOM 2839 C C . LYS B 1 114 ? -10.094 31.578 -2.359 1 89.62 114 LYS B C 1
ATOM 2841 O O . LYS B 1 114 ? -9.859 30.703 -3.207 1 89.62 114 LYS B O 1
ATOM 2846 N N . ASN B 1 115 ? -10.008 31.438 -1.032 1 87.94 115 ASN B N 1
ATOM 2847 C CA . ASN B 1 115 ? -9.711 30.125 -0.486 1 87.94 115 ASN B CA 1
ATOM 2848 C C . ASN B 1 115 ? -10.727 29.703 0.576 1 87.94 115 ASN B C 1
ATOM 2850 O O . ASN B 1 115 ? -10.391 29.625 1.758 1 87.94 115 ASN B O 1
ATOM 2854 N N . PRO B 1 116 ? -11.945 29.469 0.044 1 89.44 116 PRO B N 1
ATOM 2855 C CA . PRO B 1 116 ? -12.953 29.047 1.023 1 89.44 116 PRO B CA 1
ATOM 2856 C C . PRO B 1 116 ? -12.539 27.781 1.783 1 89.44 116 PRO B C 1
ATOM 2858 O O . PRO B 1 116 ? -12.016 26.844 1.186 1 89.44 116 PRO B O 1
ATOM 2861 N N . GLN B 1 117 ? -12.758 27.766 3.08 1 90.56 117 GLN B N 1
ATOM 2862 C CA . GLN B 1 117 ? -12.375 26.656 3.943 1 90.56 117 GLN B CA 1
ATOM 2863 C C . GLN B 1 117 ? -13.602 25.844 4.379 1 90.56 117 GLN B C 1
ATOM 2865 O O . GLN B 1 117 ? -14.664 26.422 4.629 1 90.56 117 GLN B O 1
ATOM 2870 N N . TYR B 1 118 ? -13.469 24.594 4.441 1 91.44 118 TYR B N 1
ATOM 2871 C CA . TYR B 1 118 ? -14.547 23.688 4.824 1 91.44 118 TYR B CA 1
ATOM 2872 C C . TYR B 1 118 ? -14.094 22.719 5.918 1 91.44 118 TYR B C 1
ATOM 2874 O O . TYR B 1 118 ? -12.961 22.234 5.898 1 91.44 118 TYR B O 1
ATOM 2882 N N . LEU B 1 119 ? -14.945 22.438 6.918 1 91.69 119 LEU B N 1
ATOM 2883 C CA . LEU B 1 119 ? -14.688 21.422 7.918 1 91.69 119 LEU B CA 1
ATOM 2884 C C . LEU B 1 119 ? -14.844 20.016 7.32 1 91.69 119 LEU B C 1
ATOM 2886 O O . LEU B 1 119 ? -13.898 19.234 7.336 1 91.69 119 LEU B O 1
ATOM 2890 N N . GLY B 1 120 ? -16.016 19.766 6.777 1 89.94 120 GLY B N 1
ATOM 2891 C CA . GLY B 1 120 ? -16.203 18.531 6.043 1 89.94 120 GLY B CA 1
ATOM 2892 C C . GLY B 1 120 ? -15.695 18.594 4.617 1 89.94 120 GLY B C 1
ATOM 2893 O O . GLY B 1 120 ? -14.688 19.25 4.344 1 89.94 120 GLY B O 1
ATOM 2894 N N . HIS B 1 121 ? -16.312 17.891 3.771 1 90.56 121 HIS B N 1
ATOM 2895 C CA . HIS B 1 121 ? -15.93 17.906 2.363 1 90.56 121 HIS B CA 1
ATOM 2896 C C . HIS B 1 121 ? -16.422 19.172 1.672 1 90.56 121 HIS B C 1
ATOM 2898 O O . HIS B 1 121 ? -17.547 19.641 1.927 1 90.56 121 HIS B O 1
ATOM 2904 N N . ASN B 1 122 ? -15.578 19.812 0.836 1 89.56 122 ASN B N 1
ATOM 2905 C CA . ASN B 1 122 ? -16.062 20.875 -0.049 1 89.56 122 ASN B CA 1
ATOM 2906 C C . ASN B 1 122 ? -17 20.312 -1.115 1 89.56 122 ASN B C 1
ATOM 2908 O O . ASN B 1 122 ? -17.172 19.109 -1.23 1 89.56 122 ASN B O 1
ATOM 2912 N N . PRO B 1 123 ? -17.609 21.125 -1.813 1 89.44 123 PRO B N 1
ATOM 2913 C CA . PRO B 1 123 ? -18.625 20.656 -2.748 1 89.44 123 PRO B CA 1
ATOM 2914 C C . PRO B 1 123 ? -18.094 19.641 -3.752 1 89.44 123 PRO B C 1
ATOM 2916 O O . PRO B 1 123 ? -18.781 18.672 -4.082 1 89.44 123 PRO B O 1
ATOM 2919 N N . LYS B 1 124 ? -16.891 19.828 -4.328 1 90.5 124 LYS B N 1
ATOM 2920 C CA . LYS B 1 124 ? -16.297 18.844 -5.219 1 90.5 124 LYS B CA 1
ATOM 2921 C C . LYS B 1 124 ? -16.031 17.531 -4.484 1 90.5 124 LYS B C 1
ATOM 2923 O O . LYS B 1 124 ? -16.25 16.453 -5.039 1 90.5 124 LYS B O 1
ATOM 2928 N N . GLY B 1 125 ? -15.625 17.672 -3.26 1 91.75 125 GLY B N 1
ATOM 2929 C CA . GLY B 1 125 ? -15.336 16.516 -2.426 1 91.75 125 GLY B CA 1
ATOM 2930 C C . GLY B 1 125 ? -16.562 15.656 -2.152 1 91.75 125 GLY B C 1
ATOM 2931 O O . GLY B 1 125 ? -16.469 14.43 -2.102 1 91.75 125 GLY B O 1
ATOM 2932 N N . LYS B 1 126 ? -17.656 16.281 -2.02 1 91.75 126 LYS B N 1
ATOM 2933 C CA . LYS B 1 126 ? -18.891 15.547 -1.755 1 91.75 126 LYS B CA 1
ATOM 2934 C C . LYS B 1 126 ? -19.25 14.633 -2.922 1 91.75 126 LYS B C 1
ATOM 2936 O O . LYS B 1 126 ? -19.641 13.484 -2.719 1 91.75 126 LYS B O 1
ATOM 2941 N N . PHE B 1 127 ? -19.109 15.102 -4.066 1 91.75 127 PHE B N 1
ATOM 2942 C CA . PHE B 1 127 ? -19.391 14.297 -5.25 1 91.75 127 PHE B CA 1
ATOM 2943 C C . PHE B 1 127 ? -18.375 13.172 -5.398 1 91.75 127 PHE B C 1
ATOM 2945 O O . PHE B 1 127 ? -18.734 12.055 -5.773 1 91.75 127 PHE B O 1
ATOM 2952 N N . ALA B 1 128 ? -17.141 13.523 -5.137 1 93.88 128 ALA B N 1
ATOM 2953 C CA . ALA B 1 128 ? -16.094 12.523 -5.254 1 93.88 128 ALA B CA 1
ATOM 2954 C C . ALA B 1 128 ? -16.312 11.375 -4.273 1 93.88 128 ALA B C 1
ATOM 2956 O O . ALA B 1 128 ? -16.172 10.203 -4.641 1 93.88 128 ALA B O 1
ATOM 2957 N N . VAL B 1 129 ? -16.672 11.695 -3.107 1 94.44 129 VAL B N 1
ATOM 2958 C CA . VAL B 1 129 ? -16.875 10.672 -2.084 1 94.44 129 VAL B CA 1
ATOM 2959 C C . VAL B 1 129 ? -18.047 9.781 -2.459 1 94.44 129 VAL B C 1
ATOM 2961 O O . VAL B 1 129 ? -18 8.562 -2.293 1 94.44 129 VAL B O 1
ATOM 2964 N N . LEU B 1 130 ? -19.109 10.383 -2.955 1 94.5 130 LEU B N 1
ATOM 2965 C CA . LEU B 1 130 ? -20.266 9.602 -3.391 1 94.5 130 LEU B CA 1
ATOM 2966 C C . LEU B 1 130 ? -19.891 8.648 -4.52 1 94.5 130 LEU B C 1
ATOM 2968 O O . LEU B 1 130 ? -20.219 7.465 -4.484 1 94.5 130 LEU B O 1
ATOM 2972 N N . ALA B 1 131 ? -19.188 9.188 -5.48 1 96.19 131 ALA B N 1
ATOM 2973 C CA . ALA B 1 131 ? -18.781 8.383 -6.629 1 96.19 131 ALA B CA 1
ATOM 2974 C C . ALA B 1 131 ? -17.906 7.207 -6.195 1 96.19 131 ALA B C 1
ATOM 2976 O O . ALA B 1 131 ? -18.141 6.07 -6.625 1 96.19 131 ALA B O 1
ATOM 2977 N N . ILE B 1 132 ? -16.969 7.469 -5.352 1 97.69 132 ILE B N 1
ATOM 2978 C CA . ILE B 1 132 ? -16.031 6.426 -4.918 1 97.69 132 ILE B CA 1
ATOM 2979 C C . ILE B 1 132 ? -16.781 5.395 -4.07 1 97.69 132 ILE B C 1
ATOM 2981 O O . ILE B 1 132 ? -16.578 4.191 -4.227 1 97.69 132 ILE B O 1
ATOM 2985 N N . MET B 1 133 ? -17.672 5.84 -3.213 1 97 133 MET B N 1
ATOM 2986 C CA . MET B 1 133 ? -18.422 4.918 -2.369 1 97 133 MET B CA 1
ATOM 2987 C C . MET B 1 133 ? -19.297 4 -3.215 1 97 133 MET B C 1
ATOM 2989 O O . MET B 1 133 ? -19.359 2.793 -2.979 1 97 133 MET B O 1
ATOM 2993 N N . LEU B 1 134 ? -19.969 4.559 -4.211 1 97.69 134 LEU B N 1
ATOM 2994 C CA . LEU B 1 134 ? -20.812 3.756 -5.102 1 97.69 134 LEU B CA 1
ATOM 2995 C C . LEU B 1 134 ? -19.969 2.719 -5.844 1 97.69 134 LEU B C 1
ATOM 2997 O O . LEU B 1 134 ? -20.391 1.576 -6.016 1 97.69 134 LEU B O 1
ATOM 3001 N N . LEU B 1 135 ? -18.844 3.156 -6.25 1 98.62 135 LEU B N 1
ATOM 3002 C CA . LEU B 1 135 ? -17.938 2.256 -6.957 1 98.62 135 LEU B CA 1
ATOM 3003 C C . LEU B 1 135 ? -17.469 1.127 -6.047 1 98.62 135 LEU B C 1
ATOM 3005 O O . LEU B 1 135 ? -17.422 -0.033 -6.461 1 98.62 135 LEU B O 1
ATOM 3009 N N . LEU B 1 136 ? -17.141 1.443 -4.816 1 98.81 136 LEU B N 1
ATOM 3010 C CA . LEU B 1 136 ? -16.703 0.435 -3.859 1 98.81 136 LEU B CA 1
ATOM 3011 C C . LEU B 1 136 ? -17.812 -0.571 -3.584 1 98.81 136 LEU B C 1
ATOM 3013 O O . LEU B 1 136 ? -17.562 -1.772 -3.48 1 98.81 136 LEU B O 1
ATOM 3017 N N . VAL B 1 137 ? -18.984 -0.104 -3.482 1 98.75 137 VAL B N 1
ATOM 3018 C CA . VAL B 1 137 ? -20.125 -0.982 -3.254 1 98.75 137 VAL B CA 1
ATOM 3019 C C . VAL B 1 137 ? -20.312 -1.907 -4.453 1 98.75 137 VAL B C 1
ATOM 3021 O O . VAL B 1 137 ? -20.578 -3.102 -4.289 1 98.75 137 VAL B O 1
ATOM 3024 N N . THR B 1 138 ? -20.219 -1.313 -5.625 1 98.88 138 THR B N 1
ATOM 3025 C CA . THR B 1 138 ? -20.328 -2.102 -6.848 1 98.88 138 THR B CA 1
ATOM 3026 C C . THR B 1 138 ? -19.266 -3.199 -6.887 1 98.88 138 THR B C 1
ATOM 3028 O O . THR B 1 138 ? -19.578 -4.359 -7.164 1 98.88 138 THR B O 1
ATOM 3031 N N . ILE B 1 139 ? -18.078 -2.887 -6.551 1 98.94 139 ILE B N 1
ATOM 3032 C CA . ILE B 1 139 ? -16.969 -3.836 -6.57 1 98.94 139 ILE B CA 1
ATOM 3033 C C . ILE B 1 139 ? -17.188 -4.906 -5.504 1 98.94 139 ILE B C 1
ATOM 3035 O O . ILE B 1 139 ? -17 -6.098 -5.762 1 98.94 139 ILE B O 1
ATOM 3039 N N . MET B 1 140 ? -17.609 -4.488 -4.34 1 98.88 140 MET B N 1
ATOM 3040 C CA . MET B 1 140 ? -17.906 -5.438 -3.27 1 98.88 140 MET B CA 1
ATOM 3041 C C . MET B 1 140 ? -18.984 -6.422 -3.695 1 98.88 140 MET B C 1
ATOM 3043 O O . MET B 1 140 ? -18.828 -7.633 -3.553 1 98.88 140 MET B O 1
ATOM 3047 N N . SER B 1 141 ? -20.062 -5.91 -4.281 1 98.75 141 SER B N 1
ATOM 3048 C CA . SER B 1 141 ? -21.203 -6.738 -4.645 1 98.75 141 SER B CA 1
ATOM 3049 C C . SER B 1 141 ? -20.828 -7.734 -5.738 1 98.75 141 SER B C 1
ATOM 3051 O O . SER B 1 141 ? -21.125 -8.93 -5.617 1 98.75 141 SER B O 1
ATOM 3053 N N . THR B 1 142 ? -20.203 -7.211 -6.723 1 98.81 142 THR B N 1
ATOM 3054 C CA . THR B 1 142 ? -19.844 -8.094 -7.824 1 98.81 142 THR B CA 1
ATOM 3055 C C . THR B 1 142 ? -18.75 -9.078 -7.395 1 98.81 142 THR B C 1
ATOM 3057 O O . THR B 1 142 ? -18.734 -10.227 -7.832 1 98.81 142 THR B O 1
ATOM 3060 N N . GLY B 1 143 ? -17.844 -8.664 -6.496 1 98.75 143 GLY B N 1
ATOM 3061 C CA . GLY B 1 143 ? -16.844 -9.57 -5.953 1 98.75 143 GLY B CA 1
ATOM 3062 C C . GLY B 1 143 ? -17.438 -10.703 -5.145 1 98.75 143 GLY B C 1
ATOM 3063 O O . GLY B 1 143 ? -17 -11.852 -5.262 1 98.75 143 GLY B O 1
ATOM 3064 N N . LEU B 1 144 ? -18.391 -10.383 -4.363 1 98.56 144 LEU B N 1
ATOM 3065 C CA . LEU B 1 144 ? -19.047 -11.406 -3.551 1 98.56 144 LEU B CA 1
ATOM 3066 C C . LEU B 1 144 ? -19.812 -12.398 -4.426 1 98.56 144 LEU B C 1
ATOM 3068 O O . LEU B 1 144 ? -19.844 -13.594 -4.133 1 98.56 144 LEU B O 1
ATOM 3072 N N . ILE B 1 145 ? -20.422 -11.867 -5.484 1 98.38 145 ILE B N 1
ATOM 3073 C CA . ILE B 1 145 ? -21.094 -12.75 -6.441 1 98.38 145 ILE B CA 1
ATOM 3074 C C . ILE B 1 145 ? -20.078 -13.703 -7.062 1 98.38 145 ILE B C 1
ATOM 3076 O O . ILE B 1 145 ? -20.297 -14.914 -7.117 1 98.38 145 ILE B O 1
ATOM 3080 N N . ARG B 1 146 ? -18.953 -13.195 -7.426 1 98.25 146 ARG B N 1
ATOM 3081 C CA . ARG B 1 146 ? -17.938 -14.008 -8.07 1 98.25 146 ARG B CA 1
ATOM 3082 C C . ARG B 1 146 ? -17.312 -14.992 -7.082 1 98.25 146 ARG B C 1
ATOM 3084 O O . ARG B 1 146 ? -16.969 -16.109 -7.457 1 98.25 146 ARG B O 1
ATOM 3091 N N . ALA B 1 147 ? -17.141 -14.594 -5.828 1 98.5 147 ALA B N 1
ATOM 3092 C CA . ALA B 1 147 ? -16.656 -15.523 -4.805 1 98.5 147 ALA B CA 1
ATOM 3093 C C . ALA B 1 147 ? -17.578 -16.734 -4.695 1 98.5 147 ALA B C 1
ATOM 3095 O O . ALA B 1 147 ? -17.094 -17.875 -4.566 1 98.5 147 ALA B O 1
ATOM 3096 N N . GLY B 1 148 ? -18.812 -16.516 -4.801 1 98.19 148 GLY B N 1
ATOM 3097 C CA . GLY B 1 148 ? -19.797 -17.578 -4.707 1 98.19 148 GLY B CA 1
ATOM 3098 C C . GLY B 1 148 ? -19.844 -18.453 -5.953 1 98.19 148 GLY B C 1
ATOM 3099 O O . GLY B 1 148 ? -19.938 -19.672 -5.859 1 98.19 148 GLY B O 1
ATOM 3100 N N . THR B 1 149 ? -19.734 -17.812 -7.105 1 97.56 149 THR B N 1
ATOM 3101 C CA . THR B 1 149 ? -19.953 -18.547 -8.352 1 97.56 149 THR B CA 1
ATOM 3102 C C . THR B 1 149 ? -18.672 -19.234 -8.797 1 97.56 149 THR B C 1
ATOM 3104 O O . THR B 1 149 ? -18.734 -20.266 -9.469 1 97.56 149 THR B O 1
ATOM 3107 N N . ASP B 1 150 ? -17.531 -18.656 -8.453 1 97.12 150 ASP B N 1
ATOM 3108 C CA . ASP B 1 150 ? -16.266 -19.188 -8.977 1 97.12 150 ASP B CA 1
ATOM 3109 C C . ASP B 1 150 ? -15.711 -20.266 -8.055 1 97.12 150 ASP B C 1
ATOM 3111 O O . ASP B 1 150 ? -15.211 -21.297 -8.516 1 97.12 150 ASP B O 1
ATOM 3115 N N . ILE B 1 151 ? -15.797 -20.016 -6.707 1 97.94 151 ILE B N 1
ATOM 3116 C CA . ILE B 1 151 ? -15.109 -20.938 -5.82 1 97.94 151 ILE B CA 1
ATOM 3117 C C . ILE B 1 151 ? -16.016 -21.312 -4.652 1 97.94 151 ILE B C 1
ATOM 3119 O O . ILE B 1 151 ? -15.555 -21.812 -3.629 1 97.94 151 ILE B O 1
ATOM 3123 N N . TYR B 1 152 ? -17.312 -20.922 -4.711 1 98.12 152 TYR B N 1
ATOM 3124 C CA . TYR B 1 152 ? -18.391 -21.344 -3.816 1 98.12 152 TYR B CA 1
ATOM 3125 C C . TYR B 1 152 ? -18.156 -20.828 -2.402 1 98.12 152 TYR B C 1
ATOM 3127 O O . TYR B 1 152 ? -18.453 -21.516 -1.424 1 98.12 152 TYR B O 1
ATOM 3135 N N . TYR B 1 153 ? -17.547 -19.688 -2.266 1 98.5 153 TYR B N 1
ATOM 3136 C CA . TYR B 1 153 ? -17.344 -19.062 -0.964 1 98.5 153 TYR B CA 1
ATOM 3137 C C . TYR B 1 153 ? -18.562 -18.25 -0.557 1 98.5 153 TYR B C 1
ATOM 3139 O O . TYR B 1 153 ? -19.359 -17.844 -1.408 1 98.5 153 TYR B O 1
ATOM 3147 N N . PRO B 1 154 ? -18.703 -18.047 0.738 1 97.62 154 PRO B N 1
ATOM 3148 C CA . PRO B 1 154 ? -19.844 -17.266 1.2 1 97.62 154 PRO B CA 1
ATOM 3149 C C . PRO B 1 154 ? -19.828 -15.82 0.694 1 97.62 154 PRO B C 1
ATOM 3151 O O . PRO B 1 154 ? -18.75 -15.297 0.389 1 97.62 154 PRO B O 1
ATOM 3154 N N . PRO B 1 155 ? -20.938 -15.242 0.571 1 97.75 155 PRO B N 1
ATOM 3155 C CA . PRO B 1 155 ? -22.219 -15.688 1.105 1 97.75 155 PRO B CA 1
ATOM 3156 C C . PRO B 1 155 ? -23.031 -16.484 0.093 1 97.75 155 PRO B C 1
ATOM 3158 O O . PRO B 1 155 ? -24.016 -17.125 0.459 1 97.75 155 PRO B O 1
ATOM 3161 N N . PHE B 1 156 ? -22.672 -16.578 -1.107 1 97.62 156 PHE B N 1
ATOM 3162 C CA . PHE B 1 156 ? -23.547 -17.156 -2.127 1 97.62 156 PHE B CA 1
ATOM 3163 C C . PHE B 1 156 ? -23.078 -18.562 -2.486 1 97.62 156 PHE B C 1
ATOM 3165 O O . PHE B 1 156 ? -23.75 -19.266 -3.248 1 97.62 156 PHE B O 1
ATOM 3172 N N . GLY B 1 157 ? -21.984 -18.984 -1.961 1 97.69 157 GLY B N 1
ATOM 3173 C CA . GLY B 1 157 ? -21.375 -20.234 -2.344 1 97.69 157 GLY B CA 1
ATOM 3174 C C . GLY B 1 157 ? -22.297 -21.422 -2.188 1 97.69 157 GLY B C 1
ATOM 3175 O O . GLY B 1 157 ? -22.516 -22.188 -3.137 1 97.69 157 GLY B O 1
ATOM 3176 N N . ASN B 1 158 ? -22.906 -21.531 -1.05 1 97.5 158 ASN B N 1
ATOM 3177 C CA . ASN B 1 158 ? -23.797 -22.656 -0.767 1 97.5 158 ASN B CA 1
ATOM 3178 C C . ASN B 1 158 ? -25.016 -22.656 -1.681 1 97.5 158 ASN B C 1
ATOM 3180 O O . ASN B 1 158 ? -25.438 -23.703 -2.174 1 97.5 158 ASN B O 1
ATOM 3184 N N . SER B 1 159 ? -25.594 -21.5 -1.848 1 97.69 159 SER B N 1
ATOM 3185 C CA . SER B 1 159 ? -26.75 -21.375 -2.719 1 97.69 159 SER B CA 1
ATOM 3186 C C . SER B 1 159 ? -26.406 -21.75 -4.156 1 97.69 159 SER B C 1
ATOM 3188 O O . SER B 1 159 ? -27.219 -22.359 -4.859 1 97.69 159 SER B O 1
ATOM 3190 N N . VAL B 1 160 ? -25.266 -21.359 -4.594 1 97.69 160 VAL B N 1
ATOM 3191 C CA . VAL B 1 160 ? -24.828 -21.656 -5.957 1 97.69 160 VAL B CA 1
ATOM 3192 C C . VAL B 1 160 ? -24.578 -23.156 -6.117 1 97.69 160 VAL B C 1
ATOM 3194 O O . VAL B 1 160 ? -25 -23.75 -7.109 1 97.69 160 VAL B O 1
ATOM 3197 N N . GLN B 1 161 ? -23.906 -23.703 -5.141 1 97.81 161 GLN B N 1
ATOM 3198 C CA . GLN B 1 161 ? -23.688 -25.156 -5.176 1 97.81 161 GLN B CA 1
ATOM 3199 C C . GLN B 1 161 ? -25.016 -25.906 -5.227 1 97.81 161 GLN B C 1
ATOM 3201 O O . GLN B 1 161 ? -25.172 -26.844 -6.008 1 97.81 161 GLN B O 1
ATOM 3206 N N . SER B 1 162 ? -25.969 -25.5 -4.426 1 98 162 SER B N 1
ATOM 3207 C CA . SER B 1 162 ? -27.281 -26.125 -4.387 1 98 162 SER B CA 1
ATOM 3208 C C . SER B 1 162 ? -27.984 -26 -5.73 1 98 162 SER B C 1
ATOM 3210 O O . SER B 1 162 ? -28.641 -26.938 -6.184 1 98 162 SER B O 1
ATOM 3212 N N . TYR B 1 163 ? -27.875 -24.844 -6.262 1 97.5 163 TYR B N 1
ATOM 3213 C CA . TYR B 1 163 ? -28.516 -24.594 -7.551 1 97.5 163 TYR B CA 1
ATOM 3214 C C . TYR B 1 163 ? -27.891 -25.422 -8.648 1 97.5 163 TYR B C 1
ATOM 3216 O O . TYR B 1 163 ? -28.578 -26 -9.492 1 97.5 163 TYR B O 1
ATOM 3224 N N . LEU B 1 164 ? -26.609 -25.672 -8.68 1 97.62 164 LEU B N 1
ATOM 3225 C CA . LEU B 1 164 ? -25.875 -26.266 -9.781 1 97.62 164 LEU B CA 1
ATOM 3226 C C . LEU B 1 164 ? -25.859 -27.797 -9.68 1 97.62 164 LEU B C 1
ATOM 3228 O O . LEU B 1 164 ? -25.625 -28.484 -10.664 1 97.62 164 LEU B O 1
ATOM 3232 N N . ALA B 1 165 ? -26.047 -28.281 -8.492 1 97.94 165 ALA B N 1
ATOM 3233 C CA . ALA B 1 165 ? -25.953 -29.719 -8.266 1 97.94 165 ALA B CA 1
ATOM 3234 C C . ALA B 1 165 ? -26.953 -30.484 -9.125 1 97.94 165 ALA B C 1
ATOM 3236 O O . ALA B 1 165 ? -28.109 -30.078 -9.234 1 97.94 165 ALA B O 1
ATOM 3237 N N . ALA B 1 166 ? -26.484 -31.547 -9.773 1 97.06 166 ALA B N 1
ATOM 3238 C CA . ALA B 1 166 ? -27.344 -32.469 -10.523 1 97.06 166 ALA B CA 1
ATOM 3239 C C . ALA B 1 166 ? -28.25 -33.25 -9.586 1 97.06 166 ALA B C 1
ATOM 3241 O O . ALA B 1 166 ? -28.031 -33.281 -8.375 1 97.06 166 ALA B O 1
ATOM 3242 N N . PRO B 1 167 ? -29.203 -33.906 -10.234 1 95 167 PRO B N 1
ATOM 3243 C CA . PRO B 1 167 ? -30.062 -34.75 -9.391 1 95 167 PRO B CA 1
ATOM 3244 C C . PRO B 1 167 ? -29.281 -35.844 -8.641 1 95 167 PRO B C 1
ATOM 3246 O O . PRO B 1 167 ? -28.359 -36.438 -9.203 1 95 167 PRO B O 1
ATOM 3249 N N . ASN B 1 168 ? -29.406 -36.094 -7.43 1 94.19 168 ASN B N 1
ATOM 3250 C CA . ASN B 1 168 ? -28.828 -37.125 -6.57 1 94.19 168 ASN B CA 1
ATOM 3251 C C . ASN B 1 168 ? -27.375 -36.844 -6.238 1 94.19 168 ASN B C 1
ATOM 3253 O O . ASN B 1 168 ? -26.609 -37.75 -5.918 1 94.19 168 ASN B O 1
ATOM 3257 N N . VAL B 1 169 ? -27 -35.625 -6.578 1 97.12 169 VAL B N 1
ATOM 3258 C CA . VAL B 1 169 ? -25.641 -35.219 -6.203 1 97.12 169 VAL B CA 1
ATOM 3259 C C . VAL B 1 169 ? -25.688 -34.344 -4.961 1 97.12 169 VAL B C 1
ATOM 3261 O O . VAL B 1 169 ? -26.547 -33.438 -4.859 1 97.12 169 VAL B O 1
ATOM 3264 N N . GLU B 1 170 ? -24.859 -34.625 -3.982 1 97.31 170 GLU B N 1
ATOM 3265 C CA . GLU B 1 170 ? -24.75 -33.781 -2.805 1 97.31 170 GLU B CA 1
ATOM 3266 C C . GLU B 1 170 ? -24.109 -32.438 -3.154 1 97.31 170 GLU B C 1
ATOM 3268 O O . GLU B 1 170 ? -22.953 -32.406 -3.598 1 97.31 170 GLU B O 1
ATOM 3273 N N . PRO B 1 171 ? -24.703 -31.375 -2.961 1 97 171 PRO B N 1
ATOM 3274 C CA . PRO B 1 171 ? -24.203 -30.062 -3.379 1 97 171 PRO B CA 1
ATOM 3275 C C . PRO B 1 171 ? -22.828 -29.734 -2.805 1 97 171 PRO B C 1
ATOM 3277 O O . PRO B 1 171 ? -21.984 -29.172 -3.502 1 97 171 PRO B O 1
ATOM 3280 N N . SER B 1 172 ? -22.562 -30.078 -1.602 1 95.81 172 SER B N 1
ATOM 3281 C CA . SER B 1 172 ? -21.312 -29.734 -0.925 1 95.81 172 SER B CA 1
ATOM 3282 C C . SER B 1 172 ? -20.125 -30.484 -1.532 1 95.81 172 SER B C 1
ATOM 3284 O O . SER B 1 172 ? -18.969 -30.156 -1.253 1 95.81 172 SER B O 1
ATOM 3286 N N . SER B 1 173 ? -20.391 -31.453 -2.406 1 96.56 173 SER B N 1
ATOM 3287 C CA . SER B 1 173 ? -19.344 -32.25 -3.031 1 96.56 173 SER B CA 1
ATOM 3288 C C . SER B 1 173 ? -18.781 -31.547 -4.273 1 96.56 173 SER B C 1
ATOM 3290 O O . SER B 1 173 ? -17.734 -31.922 -4.789 1 96.56 173 SER B O 1
ATOM 3292 N N . LEU B 1 174 ? -19.547 -30.547 -4.781 1 97.31 174 LEU B N 1
ATOM 3293 C CA . LEU B 1 174 ? -19.094 -29.828 -5.961 1 97.31 174 LEU B CA 1
ATOM 3294 C C . LEU B 1 174 ? -17.828 -29.031 -5.66 1 97.31 174 LEU B C 1
ATOM 3296 O O . LEU B 1 174 ? -17.703 -28.422 -4.598 1 97.31 174 LEU B O 1
ATOM 3300 N N . LYS B 1 175 ? -16.844 -29.094 -6.59 1 96.25 175 LYS B N 1
ATOM 3301 C CA . LYS B 1 175 ? -15.57 -28.391 -6.434 1 96.25 175 LYS B CA 1
ATOM 3302 C C . LYS B 1 175 ? -15.406 -27.297 -7.488 1 96.25 175 LYS B C 1
ATOM 3304 O O . LYS B 1 175 ? -15.906 -27.438 -8.609 1 96.25 175 LYS B O 1
ATOM 3309 N N . PRO B 1 176 ? -14.68 -26.266 -7.141 1 96.25 176 PRO B N 1
ATOM 3310 C CA . PRO B 1 176 ? -14.469 -25.172 -8.094 1 96.25 176 PRO B CA 1
ATOM 3311 C C . PRO B 1 176 ? -13.805 -25.641 -9.391 1 96.25 176 PRO B C 1
ATOM 3313 O O . PRO B 1 176 ? -12.828 -26.391 -9.352 1 96.25 176 PRO B O 1
ATOM 3316 N N . TYR B 1 177 ? -14.414 -25.188 -10.477 1 94.94 177 TYR B N 1
ATOM 3317 C CA . TYR B 1 177 ? -13.859 -25.406 -11.812 1 94.94 177 TYR B CA 1
ATOM 3318 C C . TYR B 1 177 ? -13.867 -26.891 -12.164 1 94.94 177 TYR B C 1
ATOM 3320 O O . TYR B 1 177 ? -13.008 -27.359 -12.914 1 94.94 177 TYR B O 1
ATOM 3328 N N . ASP B 1 178 ? -14.648 -27.656 -11.508 1 95.69 178 ASP B N 1
ATOM 3329 C CA . ASP B 1 178 ? -14.891 -29.078 -11.773 1 95.69 178 ASP B CA 1
ATOM 3330 C C . ASP B 1 178 ? -16.328 -29.312 -12.211 1 95.69 178 ASP B C 1
ATOM 3332 O O . ASP B 1 178 ? -17.266 -28.984 -11.477 1 95.69 178 ASP B O 1
ATOM 3336 N N . ALA B 1 179 ? -16.547 -29.922 -13.305 1 94.75 179 ALA B N 1
ATOM 3337 C CA . ALA B 1 179 ? -17.891 -30.078 -13.867 1 94.75 179 ALA B CA 1
ATOM 3338 C C . ALA B 1 179 ? -18.562 -31.328 -13.32 1 94.75 179 ALA B C 1
ATOM 3340 O O . ALA B 1 179 ? -19.75 -31.562 -13.562 1 94.75 179 ALA B O 1
ATOM 3341 N N . THR B 1 180 ? -17.797 -32.156 -12.594 1 95.75 180 THR B N 1
ATOM 3342 C CA . THR B 1 180 ? -18.359 -33.375 -12.062 1 95.75 180 THR B CA 1
ATOM 3343 C C . THR B 1 180 ? -19.547 -33.094 -11.141 1 95.75 180 THR B C 1
ATOM 3345 O O . THR B 1 180 ? -19.422 -32.312 -10.188 1 95.75 180 THR B O 1
ATOM 3348 N N . GLY B 1 181 ? -20.734 -33.594 -11.484 1 97 181 GLY B N 1
ATOM 3349 C CA . GLY B 1 181 ? -21.906 -33.469 -10.633 1 97 181 GLY B CA 1
ATOM 3350 C C . GLY B 1 181 ? -22.719 -32.219 -10.906 1 97 181 GLY B C 1
ATOM 3351 O O . GLY B 1 181 ? -23.703 -31.938 -10.211 1 97 181 GLY B O 1
ATOM 3352 N N . ILE B 1 182 ? -22.344 -31.453 -11.82 1 97.19 182 ILE B N 1
ATOM 3353 C CA . ILE B 1 182 ? -23.016 -30.188 -12.109 1 97.19 182 ILE B CA 1
ATOM 3354 C C . ILE B 1 182 ? -24.094 -30.406 -13.156 1 97.19 182 ILE B C 1
ATOM 3356 O O . ILE B 1 182 ? -23.891 -31.141 -14.125 1 97.19 182 ILE B O 1
ATOM 3360 N N . ASP B 1 183 ? -25.188 -29.844 -12.984 1 97.5 183 ASP B N 1
ATOM 3361 C CA . ASP B 1 183 ? -26.219 -29.781 -14.016 1 97.5 183 ASP B CA 1
ATOM 3362 C C . ASP B 1 183 ? -25.844 -28.797 -15.117 1 97.5 183 ASP B C 1
ATOM 3364 O O . ASP B 1 183 ? -25.844 -27.594 -14.898 1 97.5 183 ASP B O 1
ATOM 3368 N N . THR B 1 184 ? -25.656 -29.234 -16.266 1 95.62 184 THR B N 1
ATOM 3369 C CA . THR B 1 184 ? -25.125 -28.453 -17.375 1 95.62 184 THR B CA 1
ATOM 3370 C C . THR B 1 184 ? -26.094 -27.344 -17.766 1 95.62 184 THR B C 1
ATOM 3372 O O . THR B 1 184 ? -25.672 -26.234 -18.125 1 95.62 184 THR B O 1
ATOM 3375 N N . ASP B 1 185 ? -27.344 -27.656 -17.781 1 95.81 185 ASP B N 1
ATOM 3376 C CA . ASP B 1 185 ? -28.328 -26.656 -18.156 1 95.81 185 ASP B CA 1
ATOM 3377 C C . ASP B 1 185 ? -28.344 -25.484 -17.172 1 95.81 185 ASP B C 1
ATOM 3379 O O . ASP B 1 185 ? -28.375 -24.328 -17.578 1 95.81 185 ASP B O 1
ATOM 3383 N N . LYS B 1 186 ? -28.344 -25.766 -15.922 1 95.62 186 LYS B N 1
ATOM 3384 C CA . LYS B 1 186 ? -28.312 -24.75 -14.875 1 95.62 186 LYS B CA 1
ATOM 3385 C C . LYS B 1 186 ? -27.016 -23.938 -14.945 1 95.62 186 LYS B C 1
ATOM 3387 O O . LYS B 1 186 ? -27.047 -22.719 -14.766 1 95.62 186 LYS B O 1
ATOM 3392 N N . ALA B 1 187 ? -25.938 -24.609 -15.156 1 95.62 187 ALA B N 1
ATOM 3393 C CA . ALA B 1 187 ? -24.656 -23.922 -15.305 1 95.62 187 ALA B CA 1
ATOM 3394 C C . ALA B 1 187 ? -24.688 -22.938 -16.469 1 95.62 187 ALA B C 1
ATOM 3396 O O . ALA B 1 187 ? -24.188 -21.828 -16.375 1 95.62 187 ALA B O 1
ATOM 3397 N N . ASN B 1 188 ? -25.25 -23.391 -17.609 1 95.38 188 ASN B N 1
ATOM 3398 C CA . ASN B 1 188 ? -25.359 -22.531 -18.781 1 95.38 188 ASN B CA 1
ATOM 3399 C C . ASN B 1 188 ? -26.25 -21.312 -18.516 1 95.38 188 ASN B C 1
ATOM 3401 O O . ASN B 1 188 ? -25.969 -20.234 -19.016 1 95.38 188 ASN B O 1
ATOM 3405 N N . SER B 1 189 ? -27.25 -21.516 -17.75 1 94.5 189 SER B N 1
ATOM 3406 C CA . SER B 1 189 ? -28.172 -20.422 -17.422 1 94.5 189 SER B CA 1
ATOM 3407 C C . SER B 1 189 ? -27.484 -19.375 -16.562 1 94.5 189 SER B C 1
ATOM 3409 O O . SER B 1 189 ? -27.844 -18.188 -16.594 1 94.5 189 SER B O 1
ATOM 3411 N N . MET B 1 190 ? -26.516 -19.734 -15.82 1 95.62 190 MET B N 1
ATOM 3412 C CA . MET B 1 190 ? -25.844 -18.828 -14.883 1 95.62 190 MET B CA 1
ATOM 3413 C C . MET B 1 190 ? -24.656 -18.141 -15.547 1 95.62 190 MET B C 1
ATOM 3415 O O . MET B 1 190 ? -24.141 -17.156 -15.031 1 95.62 190 MET B O 1
ATOM 3419 N N . LYS B 1 191 ? -24.266 -18.625 -16.672 1 94.75 191 LYS B N 1
ATOM 3420 C CA . LYS B 1 191 ? -23.062 -18.156 -17.344 1 94.75 191 LYS B CA 1
ATOM 3421 C C . LYS B 1 191 ? -23.125 -16.672 -17.641 1 94.75 191 LYS B C 1
ATOM 3423 O O . LYS B 1 191 ? -22.156 -15.945 -17.422 1 94.75 191 LYS B O 1
ATOM 3428 N N . SER B 1 192 ? -24.25 -16.219 -18.094 1 94.25 192 SER B N 1
ATOM 3429 C CA . SER B 1 192 ? -24.406 -14.828 -18.469 1 94.25 192 SER B CA 1
ATOM 3430 C C . SER B 1 192 ? -24.281 -13.906 -17.266 1 94.25 192 SER B C 1
ATOM 3432 O O . SER B 1 192 ? -23.547 -12.914 -17.297 1 94.25 192 SER B O 1
ATOM 3434 N N . MET B 1 193 ? -24.969 -14.219 -16.219 1 93.81 193 MET B N 1
ATOM 3435 C CA . MET B 1 193 ? -24.922 -13.414 -15 1 93.81 193 MET B CA 1
ATOM 3436 C C . MET B 1 193 ? -23.516 -13.406 -14.406 1 93.81 193 MET B C 1
ATOM 3438 O O . MET B 1 193 ? -23.031 -12.367 -13.953 1 93.81 193 MET B O 1
ATOM 3442 N N . LYS B 1 194 ? -22.938 -14.539 -14.391 1 95.38 194 LYS B N 1
ATOM 3443 C CA . LYS B 1 194 ? -21.562 -14.672 -13.883 1 95.38 194 LYS B CA 1
ATOM 3444 C C . LYS B 1 194 ? -20.594 -13.82 -14.703 1 95.38 194 LYS B C 1
ATOM 3446 O O . LYS B 1 194 ? -19.75 -13.117 -14.141 1 95.38 194 LYS B O 1
ATOM 3451 N N . GLY B 1 195 ? -20.734 -13.906 -15.977 1 96.94 195 GLY B N 1
ATOM 3452 C CA . GLY B 1 195 ? -19.891 -13.133 -16.875 1 96.94 195 GLY B CA 1
ATOM 3453 C C . GLY B 1 195 ? -20.062 -11.633 -16.703 1 96.94 195 GLY B C 1
ATOM 3454 O O . GLY B 1 195 ? -19.094 -10.883 -16.703 1 96.94 195 GLY B O 1
ATOM 3455 N N . LEU B 1 196 ? -21.297 -11.203 -16.578 1 97.25 196 LEU B N 1
ATOM 3456 C CA . LEU B 1 196 ? -21.594 -9.789 -16.391 1 97.25 196 LEU B CA 1
ATOM 3457 C C . LEU B 1 196 ? -21 -9.297 -15.07 1 97.25 196 LEU B C 1
ATOM 3459 O O . LEU B 1 196 ? -20.406 -8.219 -15.023 1 97.25 196 LEU B O 1
ATOM 3463 N N . ALA B 1 197 ? -21.156 -10.078 -14.047 1 98.12 197 ALA B N 1
ATOM 3464 C CA . ALA B 1 197 ? -20.594 -9.703 -12.75 1 98.12 197 ALA B CA 1
ATOM 3465 C C . ALA B 1 197 ? -19.078 -9.547 -12.828 1 98.12 197 ALA B C 1
ATOM 3467 O O . ALA B 1 197 ? -18.516 -8.609 -12.266 1 98.12 197 ALA B O 1
ATOM 3468 N N . GLY B 1 198 ? -18.453 -10.461 -13.508 1 98.19 198 GLY B N 1
ATOM 3469 C CA . GLY B 1 198 ? -17.016 -10.391 -13.68 1 98.19 198 GLY B CA 1
ATOM 3470 C C . GLY B 1 198 ? -16.562 -9.164 -14.453 1 98.19 198 GLY B C 1
ATOM 3471 O O . GLY B 1 198 ? -15.625 -8.477 -14.047 1 98.19 198 GLY B O 1
ATOM 3472 N N . LYS B 1 199 ? -17.266 -8.867 -15.531 1 98.25 199 LYS B N 1
ATOM 3473 C CA . LYS B 1 199 ? -16.922 -7.715 -16.359 1 98.25 199 LYS B CA 1
ATOM 3474 C C . LYS B 1 199 ? -17.125 -6.41 -15.602 1 98.25 199 LYS B C 1
ATOM 3476 O O . LYS B 1 199 ? -16.234 -5.543 -15.609 1 98.25 199 LYS B O 1
ATOM 3481 N N . VAL B 1 200 ? -18.25 -6.285 -14.969 1 98.69 200 VAL B N 1
ATOM 3482 C CA . VAL B 1 200 ? -18.516 -5.078 -14.195 1 98.69 200 VAL B CA 1
ATOM 3483 C C . VAL B 1 200 ? -17.469 -4.93 -13.086 1 98.69 200 VAL B C 1
ATOM 3485 O O . VAL B 1 200 ? -16.984 -3.828 -12.828 1 98.69 200 VAL B O 1
ATOM 3488 N N . HIS B 1 201 ? -17.109 -6.051 -12.453 1 98.81 201 HIS B N 1
ATOM 3489 C CA . HIS B 1 201 ? -16.125 -6.035 -11.391 1 98.81 201 HIS B CA 1
ATOM 3490 C C . HIS B 1 201 ? -14.789 -5.48 -11.891 1 98.81 201 HIS B C 1
ATOM 3492 O O . HIS B 1 201 ? -14.25 -4.531 -11.312 1 98.81 201 HIS B O 1
ATOM 3498 N N . VAL B 1 202 ? -14.312 -5.969 -13 1 98.56 202 VAL B N 1
ATOM 3499 C CA . VAL B 1 202 ? -12.992 -5.609 -13.508 1 98.56 202 VAL B CA 1
ATOM 3500 C C . VAL B 1 202 ? -13 -4.164 -13.992 1 98.56 202 VAL B C 1
ATOM 3502 O O . VAL B 1 202 ? -12.086 -3.393 -13.688 1 98.56 202 VAL B O 1
ATOM 3505 N N . TYR B 1 203 ? -13.961 -3.744 -14.688 1 98.69 203 TYR B N 1
ATOM 3506 C CA . TYR B 1 203 ? -14.008 -2.385 -15.211 1 98.69 203 TYR B CA 1
ATOM 3507 C C . TYR B 1 203 ? -14.219 -1.373 -14.094 1 98.69 203 TYR B C 1
ATOM 3509 O O . TYR B 1 203 ? -13.711 -0.251 -14.156 1 98.69 203 TYR B O 1
ATOM 3517 N N . ALA B 1 204 ? -15 -1.773 -13.109 1 98.75 204 ALA B N 1
ATOM 3518 C CA . ALA B 1 204 ? -15.148 -0.919 -11.938 1 98.75 204 ALA B CA 1
ATOM 3519 C C . ALA B 1 204 ? -13.805 -0.726 -11.234 1 98.75 204 ALA B C 1
ATOM 3521 O O . ALA B 1 204 ? -13.5 0.366 -10.75 1 98.75 204 ALA B O 1
ATOM 3522 N N . VAL B 1 205 ? -13.023 -1.742 -11.188 1 98.75 205 VAL B N 1
ATOM 3523 C CA . VAL B 1 205 ? -11.711 -1.645 -10.562 1 98.75 205 VAL B CA 1
ATOM 3524 C C . VAL B 1 205 ? -10.82 -0.714 -11.383 1 98.75 205 VAL B C 1
ATOM 3526 O O . VAL B 1 205 ? -10.078 0.101 -10.828 1 98.75 205 VAL B O 1
ATOM 3529 N N . TYR B 1 206 ? -10.875 -0.792 -12.727 1 98.62 206 TYR B N 1
ATOM 3530 C CA . TYR B 1 206 ? -10.117 0.139 -13.562 1 98.62 206 TYR B CA 1
ATOM 3531 C C . TYR B 1 206 ? -10.531 1.579 -13.273 1 98.62 206 TYR B C 1
ATOM 3533 O O . TYR B 1 206 ? -9.68 2.465 -13.18 1 98.62 206 TYR B O 1
ATOM 3541 N N . LEU B 1 207 ? -11.781 1.756 -13.148 1 98.69 207 LEU B N 1
ATOM 3542 C CA . LEU B 1 207 ? -12.281 3.09 -12.836 1 98.69 207 LEU B CA 1
ATOM 3543 C C . LEU B 1 207 ? -11.82 3.529 -11.445 1 98.69 207 LEU B C 1
ATOM 3545 O O . LEU B 1 207 ? -11.469 4.695 -11.242 1 98.69 207 LEU B O 1
ATOM 3549 N N . LEU B 1 208 ? -11.836 2.602 -10.516 1 98.62 208 LEU B N 1
ATOM 3550 C CA . LEU B 1 208 ? -11.359 2.914 -9.172 1 98.62 208 LEU B CA 1
ATOM 3551 C C . LEU B 1 208 ? -9.898 3.352 -9.195 1 98.62 208 LEU B C 1
ATOM 3553 O O . LEU B 1 208 ? -9.523 4.305 -8.508 1 98.62 208 LEU B O 1
ATOM 3557 N N . MET B 1 209 ? -9.094 2.623 -9.961 1 98.31 209 MET B N 1
ATOM 3558 C CA . MET B 1 209 ? -7.691 2.996 -10.086 1 98.31 209 MET B CA 1
ATOM 3559 C C . MET B 1 209 ? -7.551 4.434 -10.578 1 98.31 209 MET B C 1
ATOM 3561 O O . MET B 1 209 ? -6.754 5.203 -10.039 1 98.31 209 MET B O 1
ATOM 3565 N N . LEU B 1 210 ? -8.305 4.801 -11.539 1 98.19 210 LEU B N 1
ATOM 3566 C CA . LEU B 1 210 ? -8.297 6.168 -12.055 1 98.19 210 LEU B CA 1
ATOM 3567 C C . LEU B 1 210 ? -8.727 7.156 -10.977 1 98.19 210 LEU B C 1
ATOM 3569 O O . LEU B 1 210 ? -8.086 8.188 -10.773 1 98.19 210 LEU B O 1
ATOM 3573 N N . LEU B 1 211 ? -9.758 6.848 -10.273 1 97.81 211 LEU B N 1
ATOM 3574 C CA . LEU B 1 211 ? -10.289 7.754 -9.266 1 97.81 211 LEU B CA 1
ATOM 3575 C C . LEU B 1 211 ? -9.328 7.871 -8.078 1 97.81 211 LEU B C 1
ATOM 3577 O O . LEU B 1 211 ? -9.242 8.93 -7.453 1 97.81 211 LEU B O 1
ATOM 3581 N N . ILE B 1 212 ? -8.625 6.789 -7.789 1 97.56 212 ILE B N 1
ATOM 3582 C CA . ILE B 1 212 ? -7.621 6.852 -6.734 1 97.56 212 ILE B CA 1
ATOM 3583 C C . ILE B 1 212 ? -6.543 7.863 -7.109 1 97.56 212 ILE B C 1
ATOM 3585 O O . ILE B 1 212 ? -6.16 8.703 -6.293 1 97.56 212 ILE B O 1
ATOM 3589 N N . VAL B 1 213 ? -6.059 7.801 -8.367 1 97.25 213 VAL B N 1
ATOM 3590 C CA . VAL B 1 213 ? -5.035 8.734 -8.836 1 97.25 213 VAL B CA 1
ATOM 3591 C C . VAL B 1 213 ? -5.562 10.164 -8.75 1 97.25 213 VAL B C 1
ATOM 3593 O O . VAL B 1 213 ? -4.879 11.055 -8.242 1 97.25 213 VAL B O 1
ATOM 3596 N N . LEU B 1 214 ? -6.758 10.398 -9.172 1 97.25 214 LEU B N 1
ATOM 3597 C CA . LEU B 1 214 ? -7.371 11.719 -9.125 1 97.25 214 LEU B CA 1
ATOM 3598 C C . LEU B 1 214 ? -7.578 12.164 -7.68 1 97.25 214 LEU B C 1
ATOM 3600 O O . LEU B 1 214 ? -7.348 13.328 -7.344 1 97.25 214 LEU B O 1
ATOM 3604 N N . HIS B 1 215 ? -8.031 11.289 -6.848 1 96.94 215 HIS B N 1
ATOM 3605 C CA . HIS B 1 215 ? -8.266 11.555 -5.43 1 96.94 215 HIS B CA 1
ATOM 3606 C C . HIS B 1 215 ? -6.984 12 -4.734 1 96.94 215 HIS B C 1
ATOM 3608 O O . HIS B 1 215 ? -6.969 13.039 -4.066 1 96.94 215 HIS B O 1
ATOM 3614 N N . VAL B 1 216 ? -5.906 11.211 -4.953 1 96.06 216 VAL B N 1
ATOM 3615 C CA . VAL B 1 216 ? -4.629 11.531 -4.324 1 96.06 216 VAL B CA 1
ATOM 3616 C C . VAL B 1 216 ? -4.109 12.867 -4.863 1 96.06 216 VAL B C 1
ATOM 3618 O O . VAL B 1 216 ? -3.629 13.703 -4.098 1 96.06 216 VAL B O 1
ATOM 3621 N N . PHE B 1 217 ? -4.234 13.086 -6.141 1 96.38 217 PHE B N 1
ATOM 3622 C CA . PHE B 1 217 ? -3.832 14.359 -6.742 1 96.38 217 PHE B CA 1
ATOM 3623 C C . PHE B 1 217 ? -4.609 15.516 -6.129 1 96.38 217 PHE B C 1
ATOM 3625 O O . PHE B 1 217 ? -4.02 16.531 -5.742 1 96.38 217 PHE B O 1
ATOM 3632 N N . ALA B 1 218 ? -5.883 15.391 -6.031 1 95.56 218 ALA B N 1
ATOM 3633 C CA . ALA B 1 218 ? -6.738 16.453 -5.508 1 95.56 218 ALA B CA 1
ATOM 3634 C C . ALA B 1 218 ? -6.418 16.75 -4.043 1 95.56 218 ALA B C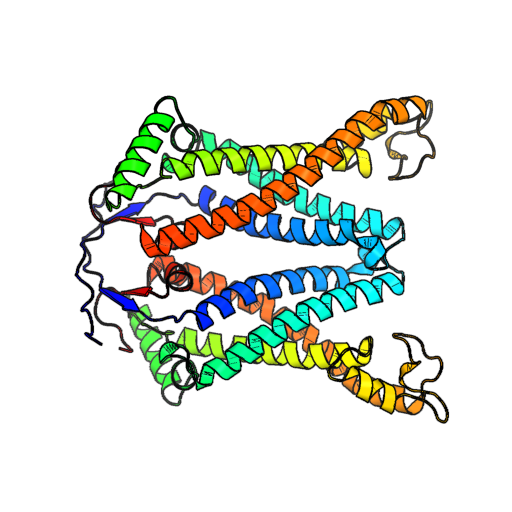 1
ATOM 3636 O O . ALA B 1 218 ? -6.375 17.906 -3.633 1 95.56 218 ALA B O 1
ATOM 3637 N N . VAL B 1 219 ? -6.199 15.727 -3.277 1 95.25 219 VAL B N 1
ATOM 3638 C CA . VAL B 1 219 ? -5.918 15.906 -1.856 1 95.25 219 VAL B CA 1
ATOM 3639 C C . VAL B 1 219 ? -4.562 16.578 -1.677 1 95.25 219 VAL B C 1
ATOM 3641 O O . VAL B 1 219 ? -4.418 17.484 -0.851 1 95.25 219 VAL B O 1
ATOM 3644 N N . VAL B 1 220 ? -3.561 16.156 -2.471 1 94.81 220 VAL B N 1
ATOM 3645 C CA . VAL B 1 220 ? -2.236 16.766 -2.393 1 94.81 220 VAL B CA 1
ATOM 3646 C C . VAL B 1 220 ? -2.307 18.219 -2.863 1 94.81 220 VAL B C 1
ATOM 3648 O O . VAL B 1 220 ? -1.726 19.109 -2.238 1 94.81 220 VAL B O 1
ATOM 3651 N N . TYR B 1 221 ? -3.031 18.453 -3.936 1 93.94 221 TYR B N 1
ATOM 3652 C CA . TYR B 1 221 ? -3.213 19.812 -4.445 1 93.94 221 TYR B CA 1
ATOM 3653 C C . TYR B 1 221 ? -3.865 20.703 -3.395 1 93.94 221 TYR B C 1
ATOM 3655 O O . TYR B 1 221 ? -3.404 21.828 -3.15 1 93.94 221 TYR B O 1
ATOM 3663 N N . THR B 1 222 ? -4.895 20.25 -2.793 1 92.38 222 THR B N 1
ATOM 3664 C CA . THR B 1 222 ? 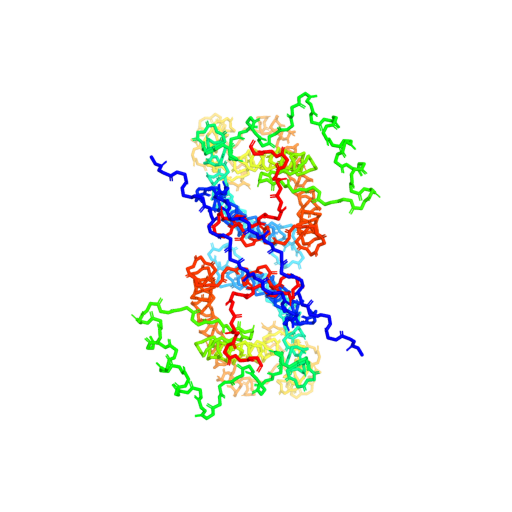-5.602 21 -1.767 1 92.38 222 THR B CA 1
ATOM 3665 C C . THR B 1 222 ? -4.707 21.234 -0.551 1 92.38 222 THR B C 1
ATOM 3667 O O . THR B 1 222 ? -4.684 22.344 0.006 1 92.38 222 THR B O 1
ATOM 3670 N N . GLU B 1 223 ? -3.947 20.219 -0.182 1 92 223 GLU B N 1
ATOM 3671 C CA . GLU B 1 223 ? -2.998 20.312 0.923 1 92 223 GLU B CA 1
ATOM 3672 C C . GLU B 1 223 ? -1.976 21.422 0.68 1 92 223 GLU B C 1
ATOM 3674 O O . GLU B 1 223 ? -1.65 22.188 1.592 1 92 223 GLU B O 1
ATOM 3679 N N . VAL B 1 224 ? -1.531 21.578 -0.518 1 90.75 224 VAL B N 1
ATOM 3680 C CA . VAL B 1 224 ? -0.412 22.469 -0.833 1 90.75 224 VAL B CA 1
ATOM 3681 C C . VAL B 1 224 ? -0.93 23.875 -1.138 1 90.75 224 VAL B C 1
ATOM 3683 O O . VAL B 1 224 ? -0.325 24.859 -0.729 1 90.75 224 VAL B O 1
ATOM 3686 N N . LYS B 1 225 ? -2.111 23.984 -1.745 1 90 225 LYS B N 1
ATOM 3687 C CA . LYS B 1 225 ? -2.484 25.281 -2.326 1 90 225 LYS B CA 1
ATOM 3688 C C . LYS B 1 225 ? -3.693 25.875 -1.61 1 90 225 LYS B C 1
ATOM 3690 O O . LYS B 1 225 ? -3.955 27.062 -1.718 1 90 225 LYS B O 1
ATOM 3695 N N . ARG B 1 226 ? -4.422 25.047 -0.904 1 86.62 226 ARG B N 1
ATOM 3696 C CA . ARG B 1 226 ? -5.723 25.562 -0.485 1 86.62 226 ARG B CA 1
ATOM 3697 C C . ARG B 1 226 ? -5.887 25.469 1.028 1 86.62 226 ARG B C 1
ATOM 3699 O O . ARG B 1 226 ? -5.961 26.484 1.713 1 86.62 226 ARG B O 1
ATOM 3706 N N . GLN B 1 227 ? -5.805 24.25 1.507 1 86.38 227 GLN B N 1
ATOM 3707 C CA . GLN B 1 227 ? -6.09 24.047 2.922 1 86.38 227 GLN B CA 1
ATOM 3708 C C . GLN B 1 227 ? -5.062 23.109 3.559 1 86.38 227 GLN B C 1
ATOM 3710 O O . GLN B 1 227 ? -5.32 21.922 3.717 1 86.38 227 GLN B O 1
ATOM 3715 N N . PRO B 1 228 ? -4.004 23.719 4.035 1 87.12 228 PRO B N 1
ATOM 3716 C CA . PRO B 1 228 ? -2.973 22.891 4.664 1 87.12 228 PRO B CA 1
ATOM 3717 C C . PRO B 1 228 ? -3.488 22.125 5.887 1 87.12 228 PRO B C 1
ATOM 3719 O O . PRO B 1 228 ? -4.285 22.672 6.66 1 87.12 228 PRO B O 1
ATOM 3722 N N . GLY B 1 229 ? -3.08 20.828 6 1 90.81 229 GLY B N 1
ATOM 3723 C CA . GLY B 1 229 ? -3.408 20.062 7.195 1 90.81 229 GLY B CA 1
ATOM 3724 C C . GLY B 1 229 ? -4.496 19.031 6.961 1 90.81 229 GLY B C 1
ATOM 3725 O O . GLY B 1 229 ? -4.777 18.219 7.84 1 90.81 229 GLY B O 1
ATOM 3726 N N . ILE B 1 230 ? -5.031 19.031 5.738 1 92.06 230 ILE B N 1
ATOM 3727 C CA . ILE B 1 230 ? -6.168 18.141 5.523 1 92.06 230 ILE B CA 1
ATOM 3728 C C . ILE B 1 230 ? -5.703 16.688 5.574 1 92.06 230 ILE B C 1
ATOM 3730 O O . ILE B 1 230 ? -6.457 15.812 5.992 1 92.06 230 ILE B O 1
ATOM 3734 N N . ILE B 1 231 ? -4.496 16.391 5.18 1 94.81 231 ILE B N 1
ATOM 3735 C CA . ILE B 1 231 ? -3.99 15.031 5.223 1 94.81 231 ILE B CA 1
ATOM 3736 C C . ILE B 1 231 ? -3.729 14.617 6.668 1 94.81 231 ILE B C 1
ATOM 3738 O O . ILE B 1 231 ? -4.105 13.523 7.09 1 94.81 231 ILE B O 1
ATOM 3742 N N . SER B 1 232 ? -3.141 15.484 7.445 1 95 232 SER B N 1
ATOM 3743 C CA . SER B 1 232 ? -2.924 15.227 8.867 1 95 232 SER B CA 1
ATOM 3744 C C . SER B 1 232 ? -4.246 14.992 9.586 1 95 232 SER B C 1
ATOM 3746 O O . SER B 1 232 ? -4.309 14.203 10.531 1 95 232 SER B O 1
ATOM 3748 N N . ALA B 1 233 ? -5.254 15.648 9.148 1 94.69 233 ALA B N 1
ATOM 3749 C CA . ALA B 1 233 ? -6.559 15.539 9.789 1 94.69 233 ALA B CA 1
ATOM 3750 C C . ALA B 1 233 ? -7.098 14.109 9.695 1 94.69 233 ALA B C 1
ATOM 3752 O O . ALA B 1 233 ? -7.855 13.672 10.562 1 94.69 233 ALA B O 1
ATOM 3753 N N . MET B 1 234 ? -6.66 13.383 8.664 1 95.44 234 MET B N 1
ATOM 3754 C CA . MET B 1 234 ? -7.117 12.008 8.508 1 95.44 234 MET B CA 1
ATOM 3755 C C . MET B 1 234 ? -6.43 11.086 9.508 1 95.44 234 MET B C 1
ATOM 3757 O O . MET B 1 234 ? -6.84 9.938 9.688 1 95.44 234 MET B O 1
ATOM 3761 N N . PHE B 1 235 ? -5.453 11.586 10.156 1 95.38 235 PHE B N 1
ATOM 3762 C CA . PHE B 1 235 ? -4.789 10.812 11.195 1 95.38 235 PHE B CA 1
ATOM 3763 C C . PHE B 1 235 ? -5.168 11.32 12.586 1 95.38 235 PHE B C 1
ATOM 3765 O O . PHE B 1 235 ? -5.477 10.531 13.477 1 95.38 235 PHE B O 1
ATOM 3772 N N . SER B 1 236 ? -5.293 12.625 12.75 1 93.88 236 SER B N 1
ATOM 3773 C CA . SER B 1 236 ? -5.516 13.234 14.055 1 93.88 236 SER B CA 1
ATOM 3774 C C . SER B 1 236 ? -7.004 13.414 14.336 1 93.88 236 SER B C 1
ATOM 3776 O O . SER B 1 236 ? -7.418 13.5 15.492 1 93.88 236 SER B O 1
ATOM 3778 N N . GLY B 1 237 ? -7.773 13.586 13.25 1 95.31 237 GLY B N 1
ATOM 3779 C CA . GLY B 1 237 ? -9.188 13.906 13.375 1 95.31 237 GLY B CA 1
ATOM 3780 C C . GLY B 1 237 ? -9.453 15.398 13.461 1 95.31 237 GLY B C 1
ATOM 3781 O O . GLY B 1 237 ? -10.609 15.828 13.445 1 95.31 237 GLY B O 1
ATOM 3782 N N . LYS B 1 238 ? -8.344 16.188 13.523 1 93.25 238 LYS B N 1
ATOM 3783 C CA . LYS B 1 238 ? -8.484 17.625 13.734 1 93.25 238 LYS B CA 1
ATOM 3784 C C . LYS B 1 238 ? -8.023 18.406 12.508 1 93.25 238 LYS B C 1
ATOM 3786 O O . LYS B 1 238 ? -7.016 18.062 11.891 1 93.25 238 LYS B O 1
ATOM 3791 N N . LYS B 1 239 ? -8.797 19.422 12.195 1 91.06 239 LYS B N 1
ATOM 3792 C CA . LYS B 1 239 ? -8.438 20.328 11.117 1 91.06 239 LYS B CA 1
ATOM 3793 C C . LYS B 1 239 ? -8.102 21.719 11.648 1 91.06 239 LYS B C 1
ATOM 3795 O O . LYS B 1 239 ? -8.773 22.219 12.555 1 91.06 239 LYS B O 1
ATOM 3800 N N . LEU B 1 240 ? -7.059 22.25 11.07 1 84.94 240 LEU B N 1
ATOM 3801 C CA . LEU B 1 240 ? -6.711 23.641 11.359 1 84.94 240 LEU B CA 1
ATOM 3802 C C . LEU B 1 240 ? -7.266 24.578 10.281 1 84.94 240 LEU B C 1
ATOM 3804 O O . LEU B 1 240 ? -6.93 24.438 9.109 1 84.94 240 LEU B O 1
ATOM 3808 N N . ILE B 1 241 ? -8.086 25.422 10.688 1 87.62 241 ILE B N 1
ATOM 3809 C CA . ILE B 1 241 ? -8.812 26.266 9.742 1 87.62 241 ILE B CA 1
ATOM 3810 C C . ILE B 1 241 ? -8.414 27.734 9.953 1 87.62 241 ILE B C 1
ATOM 3812 O O . ILE B 1 241 ? -8.312 28.203 11.086 1 87.62 241 ILE B O 1
ATOM 3816 N N . GLN B 1 242 ? -8.086 28.297 8.852 1 83.62 242 GLN B N 1
ATOM 3817 C CA . GLN B 1 242 ? -7.875 29.75 8.852 1 83.62 242 GLN B CA 1
ATOM 3818 C C . GLN B 1 242 ? -9.164 30.484 8.531 1 83.62 242 GLN B C 1
ATOM 3820 O O . GLN B 1 242 ? -9.781 30.25 7.488 1 83.62 242 GLN B O 1
ATOM 3825 N N . GLY B 1 243 ? -9.578 31.344 9.414 1 83.56 243 GLY B N 1
ATOM 3826 C CA . GLY B 1 243 ? -10.812 32.062 9.195 1 83.56 243 GLY B CA 1
ATOM 3827 C C . GLY B 1 243 ? -12.055 31.266 9.523 1 83.56 243 GLY B C 1
ATOM 3828 O O . GLY B 1 243 ? -12.008 30.375 10.383 1 83.56 243 GLY B O 1
ATOM 3829 N N . GLN B 1 244 ? -13.234 31.672 8.883 1 86.5 244 GLN B N 1
ATOM 3830 C CA . GLN B 1 244 ? -14.5 31 9.18 1 86.5 244 GLN B CA 1
ATOM 3831 C C . GLN B 1 244 ? -14.812 29.922 8.148 1 86.5 244 GLN B C 1
ATOM 3833 O O . GLN B 1 244 ? -14.898 30.219 6.949 1 86.5 244 GLN B O 1
ATOM 3838 N N . PRO B 1 245 ? -15.016 28.734 8.664 1 90.62 245 PRO B N 1
ATOM 3839 C CA . PRO B 1 245 ? -15.391 27.688 7.711 1 90.62 245 PRO B CA 1
ATOM 3840 C C . PRO B 1 245 ? -16.766 27.922 7.102 1 90.62 245 PRO B C 1
ATOM 3842 O O . PRO B 1 245 ? -17.672 28.438 7.77 1 90.62 245 PRO B O 1
ATOM 3845 N N . LYS B 1 246 ? -17 27.5 5.883 1 88.25 246 LYS B N 1
ATOM 3846 C CA . LYS B 1 246 ? -18.234 27.703 5.137 1 88.25 246 LYS B CA 1
ATOM 3847 C C . LYS B 1 246 ? -19.344 26.797 5.66 1 88.25 246 LYS B C 1
ATOM 3849 O O . LYS B 1 246 ? -20.531 27.094 5.488 1 88.25 246 LYS B O 1
ATOM 3854 N N . ASP B 1 247 ? -19 25.672 6.262 1 84.06 247 ASP B N 1
ATOM 3855 C CA . ASP B 1 247 ? -20 24.688 6.66 1 84.06 247 ASP B CA 1
ATOM 3856 C C . ASP B 1 247 ? -19.984 24.484 8.172 1 84.06 247 ASP B C 1
ATOM 3858 O O . ASP B 1 247 ? -20.219 23.359 8.648 1 84.06 247 ASP B O 1
ATOM 3862 N N . GLU B 1 248 ? -19.672 25.406 8.969 1 80.06 248 GLU B N 1
ATOM 3863 C CA . GLU B 1 248 ? -19.703 25.312 10.422 1 80.06 248 GLU B CA 1
ATOM 3864 C C . GLU B 1 248 ? -21.109 24.938 10.922 1 80.06 248 GLU B C 1
ATOM 3866 O O . GLU B 1 248 ? -22.109 25.375 10.352 1 80.06 248 GLU B O 1
#

Nearest PDB structures (foldseek):
  5a7d-assembly2_Q  TM=3.696E-01  e=3.056E+00  Drosophila melanogaster
  5a7d-assembly4_N  TM=3.704E-01  e=8.786E+00  Drosophila melanogaster
  5a7d-assembly2_Q  TM=3.696E-01  e=2.095E+00  Drosophila melanogaster
  5a7d-assembly4_N  TM=3.705E-01  e=6.034E+00  Drosophila melanogaster

Secondary structure (DSSP, 8-state):
--------EEEEEEE-S-HHHHHHHHHHHHHHHHHHHHHHHHHTTTTTT---HHHHHHHHHHHHHHHHHHHHHHHHHHHHHHHS-TTTSHHHHS--TTHHHHHHHHHHHHHTT-----SS--HHHHHHHHHHHHHHHHHHHHHHHHHHHHH--TTTHHHHHHHHBPTT--GGG--TT--TTB-HHHHHHHHHHHHHHHHHHHHHHHHHHHHHHHHHHHHHHHHHHT-TTHHHHHHHSEEEEES--TT-/--------EEEEEEE-S-HHHHHHHHHHHHHHHHHHHHHHHHHTTTTTT---HHHHHHHHHHHHHHHHHHHHHHHHHHHHHHHS-TTTSHHHHS--TTHHHHHHHHHHHHHTT-----SS--HHHHHHHHHHHHHHHHHHHHHHHHHHHHH--TTTHHHHHHHHBPTT--GGG--TT--TTB-HHHHHHHHHHHHHHHHHHHHHHHHHHHHHHHHHHHHHHHHHHT-TTHHHHHHHSEEEEES--TT-